Protein AF-A0A9Y1FPL8-F1 (afdb_monomer)

Secondary structure (DSSP, 8-state):
--PPPPEEEEEEE--S-BS---TT--BGGGGSSHHHHHHHHHHTGGG-EEHHHHB-SHHHHHHHHHHHHHTTTSEEEEEEEETTTEEEETT-EE---B--STT--HHHHHHHHHHTTHHHHHHHHTTS-EEEEEEE--HHHHHHT--GGGGGGGEEEEEEES--SS--TTEEEE-GGGTTTS---STTSSS---SHHHHHHHHHHHHHHH--TT--HHHHHHHHHHHHHHHHHHHHHHHHHHHHHHHHHHHHHHHT-SS---SSSHHHHHHHHHHHHHHHS-HHHHHHHHHHHHHHHHHTTT-SS--TTTHHHHHHHHHHHHHHHHHHHHHHHHHHHHHHHHHHHHHHHHHHHHHHHHHHHHHHHHHHHHHHHHHHHHHHHHHHHHHHHHHT--

Sequence (394 aa):
MRFLKPSILVINSCGKKKSIHHEEQPTCKDLETKDQRERVKEKFSSLLTEAGELYTGGQAVAIKKAVNVLSSKAEVDYYIISAGFGLVSENELLPPYECSFSGLSKKAIKERAEKLAIPESIRHLSKKTYDLVYLSLGKDYLVSLGNLKDIANLGQEIVFFGKVKDLPSNFHSFSTYDFVGKKTTKPIFKEPIGATVLAKGTIFLNFAIEYVPGLSFKEWWEEKLGLVEKYLTTEKEENITKRKKSTIRKLAIDINYNRQTDYLLDNTITSIISDFVKSNFTADELKALSEAINNLTSMNIKQAEKIETYRSKFSSKLTIYEKIIDKYNQLFGIIKTKIDSKICEQKELLISNEFANQIRVKQEKMKITKNKLNETKFVIIKKIVQLSRKNRKL

Solvent-accessible surface area (backbone atoms only — not comparable to full-atom values): 21835 Å² total; per-residue (Å²): 131,84,78,78,62,54,35,34,37,38,39,36,54,65,52,91,43,49,73,61,82,58,94,86,42,45,38,51,81,56,28,62,46,71,69,40,44,50,54,47,41,60,77,32,55,94,53,51,34,32,45,58,66,30,31,61,29,65,29,47,49,27,39,49,53,16,49,64,53,29,52,84,65,28,46,68,50,52,33,33,44,32,66,51,73,13,69,38,46,34,77,41,72,37,44,47,64,56,47,68,54,79,92,54,51,74,66,55,35,37,56,51,20,58,66,40,40,26,39,59,54,55,55,61,55,38,82,46,67,22,56,34,28,42,39,52,36,54,72,63,56,50,49,28,51,56,59,72,74,77,52,54,66,31,20,65,30,33,40,36,55,60,88,79,80,93,65,65,89,43,56,46,71,40,64,57,67,82,55,37,90,54,93,65,85,54,89,87,47,93,50,75,68,37,56,63,73,27,23,57,14,26,51,49,25,40,48,30,74,70,61,53,90,90,66,52,68,66,60,56,48,53,53,51,49,54,53,50,52,56,48,54,52,51,51,48,53,51,48,52,50,51,46,51,53,50,50,52,48,47,50,54,52,58,71,60,70,72,78,93,80,88,91,84,54,71,69,64,50,50,49,52,52,54,52,49,50,64,74,74,44,53,74,66,56,51,49,53,52,53,52,52,52,52,49,60,65,60,55,78,77,78,72,89,85,65,68,76,82,43,56,77,69,37,58,73,49,46,59,52,49,50,53,50,50,51,52,46,52,53,49,49,52,52,51,50,53,54,49,54,52,52,51,50,53,50,49,55,51,49,52,51,51,51,51,52,48,53,52,51,54,52,52,51,53,51,51,53,53,51,50,54,52,50,53,51,50,49,53,51,52,54,49,52,53,53,52,54,56,53,63,73,77,106

Structure (mmCIF, N/CA/C/O backbone):
data_AF-A0A9Y1FPL8-F1
#
_entry.id   AF-A0A9Y1FPL8-F1
#
loop_
_atom_site.group_PDB
_atom_site.id
_atom_site.type_symbol
_atom_site.label_atom_id
_atom_site.label_alt_id
_atom_site.label_comp_id
_atom_site.label_asym_id
_atom_site.label_entity_id
_atom_site.label_seq_id
_atom_site.pdbx_PDB_ins_code
_atom_site.Cartn_x
_atom_site.Cartn_y
_atom_site.Cartn_z
_atom_site.occupancy
_atom_site.B_iso_or_equiv
_atom_site.auth_seq_id
_atom_site.auth_comp_id
_atom_site.auth_asym_id
_atom_site.auth_atom_id
_atom_site.pdbx_PDB_model_num
ATOM 1 N N . MET A 1 1 ? -10.140 -31.355 -13.348 1.00 42.41 1 MET A N 1
ATOM 2 C CA . MET A 1 1 ? -9.762 -30.609 -12.127 1.00 42.41 1 MET A CA 1
ATOM 3 C C . MET A 1 1 ? -9.980 -29.129 -12.389 1.00 42.41 1 MET A C 1
ATOM 5 O O . MET A 1 1 ? -9.392 -28.617 -13.332 1.00 42.41 1 MET A O 1
ATOM 9 N N . ARG A 1 2 ? -10.853 -28.450 -11.634 1.00 46.44 2 ARG A N 1
ATOM 10 C CA . ARG A 1 2 ? -10.853 -26.979 -11.622 1.00 46.44 2 ARG A CA 1
ATOM 11 C C . ARG A 1 2 ? -9.592 -26.569 -10.866 1.00 46.44 2 ARG A C 1
ATOM 13 O O . ARG A 1 2 ? -9.471 -26.924 -9.699 1.00 46.44 2 ARG A O 1
ATOM 20 N N . PHE A 1 3 ? -8.648 -25.912 -11.532 1.00 61.31 3 PHE A N 1
ATOM 21 C CA . PHE A 1 3 ? -7.548 -25.260 -10.828 1.00 61.31 3 PHE A CA 1
ATOM 22 C C . PHE A 1 3 ? -8.173 -24.240 -9.873 1.00 61.31 3 PHE A C 1
ATOM 24 O O . PHE A 1 3 ? -8.944 -23.385 -10.317 1.00 61.31 3 PHE A O 1
ATOM 31 N N . LEU A 1 4 ? -7.927 -24.390 -8.570 1.00 80.12 4 LEU A N 1
ATOM 32 C CA . LEU A 1 4 ? -8.317 -23.376 -7.595 1.00 80.12 4 LEU A CA 1
ATOM 33 C C . LEU A 1 4 ? -7.628 -22.071 -7.997 1.00 80.12 4 LEU A C 1
ATOM 35 O O . LEU A 1 4 ? -6.443 -22.071 -8.340 1.00 80.12 4 LEU A O 1
ATOM 39 N N . LYS A 1 5 ? -8.391 -20.977 -8.032 1.00 87.75 5 LYS A N 1
ATOM 40 C CA . LYS A 1 5 ? -7.816 -19.664 -8.313 1.00 87.75 5 LYS A CA 1
ATOM 41 C C . LYS A 1 5 ? -6.887 -19.286 -7.152 1.00 87.75 5 LYS A C 1
ATOM 43 O O . LYS A 1 5 ? -7.285 -19.485 -6.006 1.00 87.75 5 LYS A O 1
ATOM 48 N N . PRO A 1 6 ? -5.697 -18.726 -7.426 1.00 93.88 6 PRO A N 1
ATOM 49 C CA . PRO A 1 6 ? -4.843 -18.176 -6.381 1.00 93.88 6 PRO A CA 1
ATOM 50 C C . PRO A 1 6 ? -5.588 -17.119 -5.567 1.00 93.88 6 PRO A C 1
ATOM 52 O O . PRO A 1 6 ? -6.373 -16.347 -6.121 1.00 93.88 6 PRO A O 1
ATOM 55 N N . SER A 1 7 ? -5.326 -17.080 -4.269 1.00 96.00 7 SER A N 1
ATOM 56 C CA . SER A 1 7 ? -5.918 -16.156 -3.310 1.00 96.00 7 SER A CA 1
ATOM 57 C C . SER A 1 7 ? -4.920 -15.065 -2.924 1.00 96.00 7 SER A C 1
ATOM 59 O O . SER A 1 7 ? -3.806 -15.334 -2.473 1.00 96.00 7 SER A O 1
ATOM 61 N N . ILE A 1 8 ? -5.315 -13.807 -3.101 1.00 97.69 8 ILE A N 1
ATOM 62 C CA . ILE A 1 8 ? -4.463 -12.638 -2.886 1.00 97.69 8 ILE A CA 1
ATOM 63 C C . ILE A 1 8 ? -5.146 -11.697 -1.898 1.00 97.69 8 ILE A C 1
ATOM 65 O O . ILE A 1 8 ? -6.259 -11.243 -2.139 1.00 97.69 8 ILE A O 1
ATOM 69 N N . LEU A 1 9 ? -4.460 -11.354 -0.813 1.00 98.19 9 LEU A N 1
ATOM 70 C CA . LEU A 1 9 ? -4.882 -10.319 0.123 1.00 98.19 9 LEU A CA 1
ATOM 71 C C . LEU A 1 9 ? -4.105 -9.036 -0.148 1.00 98.19 9 LEU A C 1
ATOM 73 O O . LEU A 1 9 ? -2.877 -9.020 -0.108 1.00 98.19 9 LEU A O 1
ATOM 77 N N . VAL A 1 10 ? -4.810 -7.932 -0.351 1.00 98.38 10 VAL A N 1
ATOM 78 C CA . VAL A 1 10 ? -4.206 -6.608 -0.499 1.00 98.38 10 VAL A CA 1
ATOM 79 C C . VAL A 1 10 ? -4.638 -5.742 0.670 1.00 98.38 10 VAL A C 1
ATOM 81 O O . VAL A 1 10 ? -5.827 -5.518 0.871 1.00 98.38 10 VAL A O 1
ATOM 84 N N . ILE A 1 11 ? -3.671 -5.219 1.426 1.00 98.25 11 ILE A N 1
ATOM 85 C CA . ILE A 1 11 ? -3.936 -4.273 2.513 1.00 98.25 11 ILE A CA 1
ATOM 86 C C . ILE A 1 11 ? -3.286 -2.935 2.174 1.00 98.25 11 ILE A C 1
ATOM 88 O O . ILE A 1 11 ? -2.061 -2.802 2.116 1.00 98.25 11 ILE A O 1
ATOM 92 N N . ASN A 1 12 ? -4.120 -1.925 1.960 1.00 97.81 12 ASN A N 1
ATOM 93 C CA . ASN A 1 12 ? -3.705 -0.563 1.648 1.00 97.81 12 ASN A CA 1
ATOM 94 C C . ASN A 1 12 ? -3.892 0.366 2.858 1.00 97.81 12 ASN A C 1
ATOM 96 O O . ASN A 1 12 ? -4.626 0.062 3.793 1.00 97.81 12 ASN A O 1
ATOM 100 N N . SER A 1 13 ? -3.224 1.515 2.865 1.00 96.69 13 SER A N 1
ATOM 101 C CA . SER A 1 13 ? -3.440 2.563 3.871 1.00 96.69 13 SER A CA 1
ATOM 102 C C . SER A 1 13 ? -4.441 3.598 3.367 1.00 96.69 13 SER A C 1
ATOM 104 O O . SER A 1 13 ? -4.380 3.973 2.193 1.00 96.69 13 SER A O 1
ATOM 106 N N . CYS A 1 14 ? -5.285 4.137 4.250 1.00 94.31 14 CYS A N 1
ATOM 107 C CA . CYS A 1 14 ? -6.152 5.257 3.894 1.00 94.31 14 CYS A CA 1
ATOM 108 C C . CYS A 1 14 ? -5.344 6.484 3.434 1.00 94.31 14 CYS A C 1
ATOM 110 O O . CYS A 1 14 ? -4.237 6.751 3.913 1.00 94.31 14 CYS A O 1
ATOM 112 N N . GLY A 1 15 ? -5.903 7.231 2.481 1.00 90.81 15 GLY A N 1
ATOM 113 C CA . GLY A 1 15 ? -5.279 8.415 1.892 1.00 90.81 15 GLY A CA 1
ATOM 114 C C . GLY A 1 15 ? -5.904 9.725 2.371 1.00 90.81 15 GLY A C 1
ATOM 115 O O . GLY A 1 15 ? -7.076 9.775 2.737 1.00 90.81 15 GLY A O 1
ATOM 116 N N . LYS A 1 16 ? -5.126 10.815 2.306 1.00 91.75 16 LYS A N 1
ATOM 117 C CA . LYS A 1 16 ? -5.635 12.174 2.556 1.00 91.75 16 LYS A CA 1
ATOM 118 C C . LYS A 1 16 ? -6.675 12.594 1.510 1.00 91.75 16 LYS A C 1
ATOM 120 O O . LYS A 1 16 ? -7.711 13.141 1.859 1.00 91.75 16 LYS A O 1
ATOM 125 N N . LYS A 1 17 ? -6.394 12.329 0.227 1.00 94.19 17 LYS A N 1
ATOM 126 C CA . LYS A 1 17 ? -7.307 12.646 -0.880 1.00 94.19 17 LYS A CA 1
ATOM 127 C C . LYS A 1 17 ? -8.486 11.676 -0.880 1.00 94.19 17 LYS A C 1
ATOM 129 O O . LYS A 1 17 ? -8.260 10.464 -0.944 1.00 94.19 17 LYS A O 1
ATOM 134 N N . LYS A 1 18 ? -9.698 12.227 -0.827 1.00 96.06 18 LYS A N 1
ATOM 135 C CA . LYS A 1 18 ? -10.959 11.488 -0.870 1.00 96.06 18 LYS A CA 1
ATOM 136 C C . LYS A 1 18 ? -11.856 12.023 -1.988 1.00 96.06 18 LYS A C 1
ATOM 138 O O . LYS A 1 18 ? -11.680 13.169 -2.395 1.00 96.06 18 LYS A O 1
ATOM 143 N N . SER A 1 19 ? -12.741 11.188 -2.525 1.00 96.38 19 SER A N 1
ATOM 144 C CA . SER A 1 19 ? -13.689 11.548 -3.596 1.00 96.38 19 SER A CA 1
ATOM 145 C C . SER A 1 19 ? -14.812 12.463 -3.108 1.00 96.38 19 SER A C 1
ATOM 147 O O . SER A 1 19 ? -15.303 13.292 -3.869 1.00 96.38 19 SER A O 1
ATOM 149 N N . ILE A 1 20 ? -15.158 12.357 -1.828 1.00 95.38 20 ILE A N 1
ATOM 150 C CA . ILE A 1 20 ? -16.158 13.175 -1.148 1.00 95.38 20 ILE A CA 1
ATOM 151 C C . ILE A 1 20 ? -15.512 14.024 -0.048 1.00 95.38 20 ILE A C 1
ATOM 153 O O . ILE A 1 20 ? -14.526 13.622 0.576 1.00 95.38 20 ILE A O 1
ATOM 157 N N . HIS A 1 21 ? -16.076 15.206 0.190 1.00 93.62 21 HIS A N 1
ATOM 158 C CA . HIS A 1 21 ? -15.642 16.137 1.228 1.00 93.62 21 HIS A CA 1
ATOM 159 C C . HIS A 1 21 ? -16.856 16.837 1.838 1.00 93.62 21 HIS A C 1
ATOM 161 O O . HIS A 1 21 ? -17.829 17.111 1.138 1.00 93.62 21 HIS A O 1
ATOM 167 N N . HIS A 1 22 ? -16.777 17.160 3.126 1.00 95.81 22 HIS A N 1
ATOM 168 C CA . HIS A 1 22 ? -17.777 17.961 3.824 1.00 95.81 22 HIS A CA 1
ATOM 169 C C . HIS A 1 22 ? -17.084 18.903 4.816 1.00 95.81 22 HIS A C 1
ATOM 171 O O . HIS A 1 22 ? -16.071 18.532 5.408 1.00 95.81 22 HIS A O 1
ATOM 177 N N . GLU A 1 23 ? -17.609 20.115 5.006 1.00 94.31 23 GLU A N 1
ATOM 178 C CA . GLU A 1 23 ? -17.003 21.118 5.899 1.00 94.31 23 GLU A CA 1
ATOM 179 C C . GLU A 1 23 ? -16.973 20.641 7.358 1.00 94.31 23 GLU A C 1
ATOM 181 O O . GLU A 1 23 ? -15.950 20.737 8.027 1.00 94.31 23 GLU A O 1
ATOM 186 N N . GLU A 1 24 ? -18.063 20.025 7.817 1.00 95.25 24 GLU A N 1
ATOM 187 C CA . GLU A 1 24 ? -18.172 19.428 9.157 1.00 95.25 24 GLU A CA 1
ATOM 188 C C . GLU A 1 24 ? -17.676 17.975 9.248 1.00 95.25 24 GLU A C 1
ATOM 190 O O . GLU A 1 24 ? -18.146 17.214 10.098 1.00 95.25 24 GLU A O 1
ATOM 195 N N . GLN A 1 25 ? -16.808 17.527 8.338 1.00 95.88 25 GLN A N 1
ATOM 196 C CA . GLN A 1 25 ? -16.376 16.131 8.369 1.00 95.88 25 GLN A CA 1
ATOM 197 C C . GLN A 1 25 ? -15.671 15.793 9.704 1.00 95.88 25 GLN A C 1
ATOM 199 O O . GLN A 1 25 ? -14.854 16.576 10.197 1.00 95.88 25 GLN A O 1
ATOM 204 N N . PRO A 1 26 ? -15.957 14.621 10.288 1.00 97.31 26 PRO A N 1
ATOM 205 C CA . PRO A 1 26 ? -15.401 14.168 11.559 1.00 97.31 26 PRO A CA 1
ATOM 206 C C . PRO A 1 26 ? -13.875 14.070 11.520 1.00 97.31 26 PRO A C 1
ATOM 208 O O . PRO A 1 26 ? -13.264 13.676 10.521 1.00 97.31 26 PRO A O 1
ATOM 211 N N . THR A 1 27 ? -13.261 14.356 12.660 1.00 97.00 27 THR A N 1
ATOM 212 C CA . THR A 1 27 ? -11.826 14.213 12.898 1.00 97.00 27 THR A CA 1
ATOM 213 C C . THR A 1 27 ? -11.514 12.946 13.693 1.00 97.00 27 THR A C 1
ATOM 215 O O . THR A 1 27 ? -12.401 12.205 14.110 1.00 97.00 27 THR A O 1
ATOM 218 N N . CYS A 1 28 ? -10.235 12.688 13.984 1.00 96.19 28 CYS A N 1
ATOM 219 C CA . CYS A 1 28 ? -9.855 11.572 14.856 1.00 96.19 28 CYS A CA 1
ATOM 220 C C . CYS A 1 28 ? -10.535 11.587 16.241 1.00 96.19 28 CYS A C 1
ATOM 222 O O . CYS A 1 28 ? -10.692 10.507 16.818 1.00 96.19 28 CYS A O 1
ATOM 224 N N . LYS A 1 29 ? -10.892 12.773 16.763 1.00 95.94 29 LYS A N 1
ATOM 225 C CA . LYS A 1 29 ? -11.547 12.957 18.073 1.00 95.94 29 LYS A CA 1
ATOM 226 C C . LYS A 1 29 ? -13.019 12.547 18.052 1.00 95.94 29 LYS A C 1
ATOM 228 O O . LYS A 1 29 ? -13.547 12.091 19.057 1.00 95.94 29 LYS A O 1
ATOM 233 N N . ASP A 1 30 ? -13.650 12.658 16.890 1.00 97.19 30 ASP A N 1
ATOM 234 C CA . ASP A 1 30 ? -15.056 12.315 16.680 1.00 97.19 30 ASP A CA 1
ATOM 235 C C . ASP A 1 30 ? -15.245 10.819 16.378 1.00 97.19 30 ASP A C 1
ATOM 237 O O . ASP A 1 30 ? -16.357 10.377 16.123 1.00 97.19 30 ASP A O 1
ATOM 241 N N . LEU A 1 31 ? -14.155 10.036 16.370 1.00 97.31 31 LEU A N 1
ATOM 242 C CA . LEU A 1 31 ? -14.110 8.633 15.939 1.00 97.31 31 LEU A CA 1
ATOM 243 C C . LEU A 1 31 ? -13.383 7.723 16.951 1.00 97.31 31 LEU A C 1
ATOM 245 O O . LEU A 1 31 ? -12.846 6.676 16.575 1.00 97.31 31 LEU A O 1
ATOM 249 N N . GLU A 1 32 ? -13.289 8.120 18.223 1.00 94.62 32 GLU A N 1
ATOM 250 C CA . GLU A 1 32 ? -12.531 7.367 19.233 1.00 94.62 32 GLU A CA 1
ATOM 251 C C . GLU A 1 32 ? -13.201 6.047 19.619 1.00 94.62 32 GLU A C 1
ATOM 253 O O . GLU A 1 32 ? -12.513 5.037 19.792 1.00 94.62 32 GLU A O 1
ATOM 258 N N . THR A 1 33 ? -14.530 6.031 19.717 1.00 95.50 33 THR A N 1
ATOM 259 C CA . THR A 1 33 ? -15.308 4.846 20.104 1.00 95.50 33 THR A CA 1
ATOM 260 C C . THR A 1 33 ? -16.106 4.273 18.937 1.00 95.50 33 THR A C 1
ATOM 262 O O . THR A 1 33 ? -16.333 4.937 17.925 1.00 95.50 33 THR A O 1
ATOM 265 N N . LYS A 1 34 ? -16.545 3.016 19.069 1.00 95.06 34 LYS A N 1
ATOM 266 C CA . LYS A 1 34 ? -17.402 2.369 18.067 1.00 95.06 34 LYS A CA 1
ATOM 267 C C . LYS A 1 34 ? -18.713 3.138 17.877 1.00 95.06 34 LYS A C 1
ATOM 269 O O . LYS A 1 34 ? -19.033 3.496 16.753 1.00 95.06 34 LYS A O 1
ATOM 274 N N . ASP A 1 35 ? -19.390 3.495 18.966 1.00 97.06 35 ASP A N 1
ATOM 275 C CA . ASP A 1 35 ? -20.661 4.233 18.917 1.00 97.06 35 ASP A CA 1
ATOM 276 C C . ASP A 1 35 ? -20.525 5.613 18.266 1.00 97.06 35 ASP A C 1
ATOM 278 O O . ASP A 1 35 ? -21.440 6.092 17.604 1.00 97.06 35 ASP A O 1
ATOM 282 N N . GLN A 1 36 ? -19.385 6.285 18.454 1.00 97.62 36 GLN A N 1
ATOM 283 C CA . GLN A 1 36 ? -19.099 7.536 17.753 1.00 97.62 36 GLN A CA 1
ATOM 284 C C . GLN A 1 36 ? -18.992 7.323 16.238 1.00 97.62 36 GLN A C 1
ATOM 286 O O . GLN A 1 36 ? -19.588 8.080 15.477 1.00 97.62 36 GLN A O 1
ATOM 291 N N . ARG A 1 37 ? -18.296 6.267 15.796 1.00 97.50 37 ARG A N 1
ATOM 292 C CA . ARG A 1 37 ? -18.178 5.927 14.370 1.00 97.50 37 ARG A CA 1
ATOM 293 C C . ARG A 1 37 ? -19.531 5.602 13.737 1.00 97.50 37 ARG A C 1
ATOM 295 O O . ARG A 1 37 ? -19.783 6.063 12.628 1.00 97.50 37 ARG A O 1
ATOM 302 N N . GLU A 1 38 ? -20.396 4.873 14.439 1.00 97.06 38 GLU A N 1
ATOM 303 C CA . GLU A 1 38 ? -21.749 4.569 13.949 1.00 97.06 38 GLU A CA 1
ATOM 304 C C . GLU A 1 38 ? -22.624 5.828 13.874 1.00 97.06 38 GLU A C 1
ATOM 306 O O . GLU A 1 38 ? -23.195 6.110 12.824 1.00 97.06 38 GLU A O 1
ATOM 311 N N . ARG A 1 39 ? -22.625 6.679 14.911 1.00 98.00 39 ARG A N 1
ATOM 312 C CA . ARG A 1 39 ? -23.342 7.971 14.876 1.00 98.00 39 ARG A CA 1
ATOM 313 C C . ARG A 1 39 ? -22.884 8.878 13.737 1.00 98.00 39 ARG A C 1
ATOM 315 O O . ARG A 1 39 ? -23.683 9.591 13.136 1.00 98.00 39 ARG A O 1
ATOM 322 N N . VAL A 1 40 ? -21.590 8.867 13.431 1.00 97.94 40 VAL A N 1
ATOM 323 C CA . VAL A 1 40 ? -21.049 9.592 12.281 1.00 97.94 40 VAL A CA 1
ATOM 324 C C . VAL A 1 40 ? -21.555 8.985 10.967 1.00 97.94 40 VAL A C 1
ATOM 326 O O . VAL A 1 40 ? -21.972 9.739 10.090 1.00 97.94 40 VAL A O 1
ATOM 329 N N . LYS A 1 41 ? -21.550 7.653 10.813 1.00 97.69 41 LYS A N 1
ATOM 330 C CA . LYS A 1 41 ? -22.111 6.983 9.623 1.00 97.69 41 LYS A CA 1
ATOM 331 C C . LYS A 1 41 ? -23.585 7.353 9.417 1.00 97.69 41 LYS A C 1
ATOM 333 O O . LYS A 1 41 ? -23.976 7.646 8.293 1.00 97.69 41 LYS A O 1
ATOM 338 N N . GLU A 1 42 ? -24.370 7.422 10.490 1.00 97.62 42 GLU A N 1
ATOM 339 C CA . GLU A 1 42 ? -25.774 7.855 10.453 1.00 97.62 42 GLU A CA 1
ATOM 340 C C . GLU A 1 42 ? -25.918 9.330 10.044 1.00 97.62 42 GLU A C 1
ATOM 342 O O . GLU A 1 42 ? -26.663 9.639 9.107 1.00 97.62 42 GLU A O 1
ATOM 347 N N . LYS A 1 43 ? -25.164 10.238 10.690 1.00 97.75 43 LYS A N 1
ATOM 348 C CA . LYS A 1 43 ? -25.180 11.686 10.391 1.00 97.75 43 LYS A CA 1
ATOM 349 C C . LYS A 1 43 ? -24.865 11.969 8.920 1.00 97.75 43 LYS A C 1
ATOM 351 O O . LYS A 1 43 ? -25.464 12.859 8.326 1.00 97.75 43 LYS A O 1
ATOM 356 N N . PHE A 1 44 ? -23.931 11.220 8.339 1.00 97.56 44 PHE A N 1
ATOM 357 C CA . PHE A 1 44 ? -23.466 11.389 6.962 1.00 97.56 44 PHE A CA 1
ATOM 358 C C . PHE A 1 44 ? -24.000 10.307 6.013 1.00 97.56 44 PHE A C 1
ATOM 360 O O . PHE A 1 44 ? -23.369 10.016 5.000 1.00 97.56 44 PHE A O 1
ATOM 367 N N . SER A 1 45 ? -25.160 9.718 6.317 1.00 96.94 45 SER A N 1
ATOM 368 C CA . SER A 1 45 ? -25.747 8.603 5.555 1.00 96.94 45 SER A CA 1
ATOM 369 C C . SER A 1 45 ? -25.934 8.893 4.058 1.00 96.94 45 SER A C 1
ATOM 371 O O . SER A 1 45 ? -25.722 8.008 3.232 1.00 96.94 45 SER A O 1
ATOM 373 N N . SER A 1 46 ? -26.252 10.138 3.686 1.00 97.06 46 SER A N 1
ATOM 374 C CA . SER A 1 46 ? -26.378 10.579 2.285 1.00 97.06 46 SER A CA 1
ATOM 375 C C . SER A 1 46 ? -25.043 10.765 1.555 1.00 97.06 46 SER A C 1
ATOM 377 O O . SER A 1 46 ? -25.026 10.928 0.337 1.00 97.06 46 SER A O 1
ATOM 379 N N . LEU A 1 47 ? -23.929 10.752 2.289 1.00 97.25 47 LEU A N 1
ATOM 380 C CA . LEU A 1 47 ? -22.566 10.938 1.792 1.00 97.25 47 LEU A CA 1
ATOM 381 C C . LEU A 1 47 ? -21.704 9.694 2.031 1.00 97.25 47 LEU A C 1
ATOM 383 O O . LEU A 1 47 ? -20.483 9.791 2.091 1.00 97.25 47 LEU A O 1
ATOM 387 N N . LEU A 1 48 ? -22.311 8.523 2.207 1.00 97.81 48 LEU A N 1
ATOM 388 C CA . LEU A 1 48 ? -21.555 7.284 2.319 1.00 97.81 48 LEU A CA 1
ATOM 389 C C . LEU A 1 48 ? -20.970 6.883 0.962 1.00 97.81 48 LEU A C 1
ATOM 391 O O . LEU A 1 48 ? -21.610 6.999 -0.080 1.00 97.81 48 LEU A O 1
ATOM 395 N N . THR A 1 49 ? -19.731 6.404 0.968 1.00 98.00 49 THR A N 1
ATOM 396 C CA . THR A 1 49 ? -19.037 5.891 -0.217 1.00 98.00 49 THR A CA 1
ATOM 397 C C . THR A 1 49 ? -18.260 4.641 0.159 1.00 98.00 49 THR A C 1
ATOM 399 O O . THR A 1 49 ? -17.699 4.560 1.252 1.00 98.00 49 THR A O 1
ATOM 402 N N . GLU A 1 50 ? -18.221 3.660 -0.737 1.00 98.31 50 GLU A N 1
ATOM 403 C CA . GLU A 1 50 ? -17.405 2.456 -0.573 1.00 98.31 50 GLU A CA 1
ATOM 404 C C . GLU A 1 50 ? -15.937 2.827 -0.334 1.00 98.31 50 GLU A C 1
ATOM 406 O O . GLU A 1 50 ? -15.373 3.673 -1.033 1.00 98.31 50 GLU A O 1
ATOM 411 N N . ALA A 1 51 ? -15.286 2.200 0.645 1.00 97.94 51 ALA A N 1
ATOM 412 C CA . ALA A 1 51 ? -13.908 2.515 1.009 1.00 97.94 51 ALA A CA 1
ATOM 413 C C . ALA A 1 51 ? -12.935 2.405 -0.183 1.00 97.94 51 ALA A C 1
ATOM 415 O O . ALA A 1 51 ? -11.992 3.194 -0.285 1.00 97.94 51 ALA A O 1
ATOM 416 N N . GLY A 1 52 ? -13.175 1.464 -1.102 1.00 96.50 52 GLY A N 1
ATOM 417 C CA . GLY A 1 52 ? -12.401 1.279 -2.330 1.00 96.50 52 GLY A CA 1
ATOM 418 C C . GLY A 1 52 ? -12.460 2.472 -3.290 1.00 96.50 52 GLY A C 1
ATOM 419 O O . GLY A 1 52 ? -11.459 2.756 -3.948 1.00 96.50 52 GLY A O 1
ATOM 420 N N . GLU A 1 53 ? -13.582 3.196 -3.309 1.00 97.31 53 GLU A N 1
ATOM 421 C CA . GLU A 1 53 ? -13.832 4.374 -4.156 1.00 97.31 53 GLU A CA 1
ATOM 422 C C . GLU A 1 53 ? -13.630 5.699 -3.401 1.00 97.31 53 GLU A C 1
ATOM 424 O O . GLU A 1 53 ? -13.461 6.768 -3.997 1.00 97.31 53 GLU A O 1
ATOM 429 N N . LEU A 1 54 ? -13.611 5.646 -2.066 1.00 97.75 54 LEU A N 1
ATOM 430 C CA . LEU A 1 54 ? -13.423 6.816 -1.222 1.00 97.75 54 LEU A CA 1
ATOM 431 C C . LEU A 1 54 ? -12.031 7.423 -1.409 1.00 97.75 54 LEU A C 1
ATOM 433 O O . LEU A 1 54 ? -11.910 8.640 -1.504 1.00 97.75 54 LEU A O 1
ATOM 437 N N . TYR A 1 55 ? -10.965 6.618 -1.443 1.00 96.19 55 TYR A N 1
ATOM 438 C CA . TYR A 1 55 ? -9.590 7.132 -1.457 1.00 96.19 55 TYR A CA 1
ATOM 439 C C . TYR A 1 55 ? -9.044 7.320 -2.875 1.00 96.19 55 TYR A C 1
ATOM 441 O O . TYR A 1 55 ? -8.749 6.366 -3.587 1.00 96.19 55 TYR A O 1
ATOM 449 N N . THR A 1 56 ? -8.765 8.569 -3.242 1.00 96.06 56 THR A N 1
ATOM 450 C CA . THR A 1 56 ? -8.370 8.963 -4.610 1.00 96.06 56 THR A CA 1
ATOM 451 C C . THR A 1 56 ? -6.890 9.340 -4.734 1.00 96.06 56 THR A C 1
ATOM 453 O O . THR A 1 56 ? -6.435 9.903 -5.732 1.00 96.06 56 THR A O 1
ATOM 456 N N . GLY A 1 57 ? -6.089 9.049 -3.705 1.00 94.25 57 GLY A N 1
ATOM 457 C CA . GLY A 1 57 ? -4.636 9.209 -3.760 1.00 94.25 57 GLY A CA 1
ATOM 458 C C . GLY A 1 57 ? -4.000 8.271 -4.790 1.00 94.25 57 GLY A C 1
ATOM 459 O O . GLY A 1 57 ? -4.480 7.163 -5.000 1.00 94.25 57 GLY A O 1
ATOM 460 N N . GLY A 1 58 ? -2.877 8.673 -5.395 1.00 92.56 58 GLY A N 1
ATOM 461 C CA . GLY A 1 58 ? -2.262 7.903 -6.483 1.00 92.56 58 GLY A CA 1
ATOM 462 C C . GLY A 1 58 ? -1.971 6.433 -6.138 1.00 92.56 58 GLY A C 1
ATOM 463 O O . GLY A 1 58 ? -2.202 5.562 -6.969 1.00 92.56 58 GLY A O 1
ATOM 464 N N . GLN A 1 59 ? -1.522 6.143 -4.908 1.00 94.19 59 GLN A N 1
ATOM 465 C CA . GLN A 1 59 ? -1.337 4.761 -4.445 1.00 94.19 59 GLN A CA 1
ATOM 466 C C . GLN A 1 59 ? -2.662 3.984 -4.454 1.00 94.19 59 GLN A C 1
ATOM 468 O O . GLN A 1 59 ? -2.702 2.884 -4.986 1.00 94.19 59 GLN A O 1
ATOM 473 N N . ALA A 1 60 ? -3.740 4.562 -3.911 1.00 95.88 60 ALA A N 1
ATOM 474 C CA . ALA A 1 60 ? -5.054 3.923 -3.855 1.00 95.88 60 ALA A CA 1
ATOM 475 C C . ALA A 1 60 ? -5.626 3.670 -5.257 1.00 95.88 60 ALA A C 1
ATOM 477 O O . ALA A 1 60 ? -6.056 2.558 -5.540 1.00 95.88 60 ALA A O 1
ATOM 478 N N . VAL A 1 61 ? -5.511 4.647 -6.163 1.00 96.12 61 VAL A N 1
ATOM 479 C CA . VAL A 1 61 ? -5.918 4.494 -7.569 1.00 96.12 61 VAL A CA 1
ATOM 480 C C . VAL A 1 61 ? -5.151 3.358 -8.251 1.00 96.12 61 VAL A C 1
ATOM 482 O O . VAL A 1 61 ? -5.747 2.537 -8.943 1.00 96.12 61 VAL A O 1
ATOM 485 N N . ALA A 1 62 ? -3.831 3.281 -8.059 1.00 96.44 62 ALA A N 1
ATOM 486 C CA . ALA A 1 62 ? -3.022 2.218 -8.652 1.00 96.44 62 ALA A CA 1
ATOM 487 C C . ALA A 1 62 ? -3.351 0.834 -8.062 1.00 96.44 62 ALA A C 1
ATOM 489 O O . ALA A 1 62 ? -3.449 -0.132 -8.816 1.00 96.44 62 ALA A O 1
ATOM 490 N N . ILE A 1 63 ? -3.590 0.744 -6.748 1.00 97.75 63 ILE A N 1
ATOM 491 C CA . ILE A 1 63 ? -4.032 -0.496 -6.094 1.00 97.75 63 ILE A CA 1
ATOM 492 C C . ILE A 1 63 ? -5.406 -0.932 -6.611 1.00 97.75 63 ILE A C 1
ATOM 494 O O . ILE A 1 63 ? -5.544 -2.086 -6.999 1.00 97.75 63 ILE A O 1
ATOM 498 N N . LYS A 1 64 ? -6.399 -0.037 -6.699 1.00 97.31 64 LYS A N 1
ATOM 499 C CA . LYS A 1 64 ? -7.730 -0.392 -7.220 1.00 97.31 64 LYS A CA 1
ATOM 500 C C . LYS A 1 64 ? -7.650 -0.896 -8.662 1.00 97.31 64 LYS A C 1
ATOM 502 O O . LYS A 1 64 ? -8.238 -1.922 -8.987 1.00 97.31 64 LYS A O 1
ATOM 507 N N . LYS A 1 65 ? -6.847 -0.245 -9.515 1.00 97.56 65 LYS A N 1
ATOM 508 C CA . LYS A 1 65 ? -6.563 -0.751 -10.869 1.00 97.56 65 LYS A CA 1
ATOM 509 C C . LYS A 1 65 ? -5.955 -2.156 -10.838 1.00 97.56 65 LYS A C 1
ATOM 511 O O . LYS A 1 65 ? -6.374 -3.005 -11.616 1.00 97.56 65 LYS A O 1
ATOM 516 N N . ALA A 1 66 ? -5.000 -2.411 -9.944 1.00 98.12 66 ALA A N 1
ATOM 517 C CA . ALA A 1 66 ? -4.356 -3.716 -9.815 1.00 98.12 66 ALA A CA 1
ATOM 518 C C . ALA A 1 66 ? -5.350 -4.804 -9.376 1.00 98.12 66 ALA A C 1
ATOM 520 O O . ALA A 1 66 ? -5.387 -5.873 -9.980 1.00 98.12 66 ALA A O 1
ATOM 521 N N . VAL A 1 67 ? -6.195 -4.506 -8.384 1.00 97.88 67 VAL A N 1
ATOM 522 C CA . VAL A 1 67 ? -7.275 -5.387 -7.910 1.00 97.88 67 VAL A CA 1
ATOM 523 C C . VAL A 1 67 ? -8.242 -5.710 -9.052 1.00 97.88 67 VAL A C 1
ATOM 525 O O . VAL A 1 67 ? -8.516 -6.881 -9.299 1.00 97.88 67 VAL A O 1
ATOM 528 N N . ASN A 1 68 ? -8.675 -4.705 -9.821 1.00 97.25 68 ASN A N 1
ATOM 529 C CA . ASN A 1 68 ? -9.566 -4.900 -10.971 1.00 97.25 68 ASN A CA 1
ATOM 530 C C . ASN A 1 68 ? -8.937 -5.773 -12.070 1.00 97.25 68 ASN A C 1
ATOM 532 O O . ASN A 1 68 ? -9.630 -6.555 -12.713 1.00 97.25 68 ASN A O 1
ATOM 536 N N . VAL A 1 69 ? -7.627 -5.652 -12.304 1.00 97.38 69 VAL A N 1
ATOM 537 C CA . VAL A 1 69 ? -6.912 -6.512 -13.260 1.00 97.38 69 VAL A CA 1
ATOM 538 C C . VAL A 1 69 ? -6.824 -7.952 -12.737 1.00 97.38 69 VAL A C 1
ATOM 540 O O . VAL A 1 69 ? -7.038 -8.902 -13.496 1.00 97.38 69 VAL A O 1
ATOM 543 N N . LEU A 1 70 ? -6.527 -8.124 -11.446 1.00 96.81 70 LEU A N 1
ATOM 544 C CA . LEU A 1 70 ? -6.343 -9.432 -10.817 1.00 96.81 70 LEU A CA 1
ATOM 545 C C . LEU A 1 70 ? -7.647 -10.198 -10.592 1.00 96.81 70 LEU A C 1
ATOM 547 O O . LEU A 1 70 ? -7.608 -11.420 -10.663 1.00 96.81 70 LEU A O 1
ATOM 551 N N . SER A 1 71 ? -8.788 -9.537 -10.383 1.00 95.06 71 SER A N 1
ATOM 552 C CA . SER A 1 71 ? -10.071 -10.200 -10.078 1.00 95.06 71 SER A CA 1
ATOM 553 C C . SER A 1 71 ? -10.528 -11.196 -11.158 1.00 95.06 71 SER A C 1
ATOM 555 O O . SER A 1 71 ? -11.209 -12.184 -10.879 1.00 95.06 71 SER A O 1
ATOM 557 N N . SER A 1 72 ? -10.095 -10.999 -12.408 1.00 92.50 72 SER A N 1
ATOM 558 C CA . SER A 1 72 ? -10.326 -11.961 -13.494 1.00 92.50 72 SER A CA 1
ATOM 559 C C . SER A 1 72 ? -9.464 -13.234 -13.379 1.00 92.50 72 SER A C 1
ATOM 561 O O . SER A 1 72 ? -9.887 -14.306 -13.820 1.00 92.50 72 SER A O 1
ATOM 563 N N . LYS A 1 73 ? -8.292 -13.145 -12.736 1.00 94.00 73 LYS A N 1
ATOM 564 C CA . LYS A 1 73 ? -7.235 -14.173 -12.687 1.00 94.00 73 LYS A CA 1
ATOM 565 C C . LYS A 1 73 ? -7.077 -14.853 -11.317 1.00 94.00 73 LYS A C 1
ATOM 567 O O . LYS A 1 73 ? -6.581 -15.974 -11.264 1.00 94.00 73 LYS A O 1
ATOM 572 N N . ALA A 1 74 ? -7.489 -14.194 -10.238 1.00 95.56 74 ALA A N 1
ATOM 573 C CA . ALA A 1 74 ? -7.291 -14.593 -8.846 1.00 95.56 74 ALA A CA 1
ATOM 574 C C . ALA A 1 74 ? -8.507 -14.201 -7.987 1.00 95.56 74 ALA A C 1
ATOM 576 O O . ALA A 1 74 ? -9.295 -13.337 -8.374 1.00 95.56 74 ALA A O 1
ATOM 577 N N . GLU A 1 75 ? -8.658 -14.829 -6.824 1.00 95.81 75 GLU A N 1
ATOM 578 C CA . GLU A 1 75 ? -9.548 -14.349 -5.765 1.00 95.81 75 GLU A CA 1
ATOM 579 C C . GLU A 1 75 ? -8.821 -13.258 -4.984 1.00 95.81 75 GLU A C 1
ATOM 581 O O . GLU A 1 75 ? -7.769 -13.518 -4.402 1.00 95.81 75 GLU A O 1
ATOM 586 N N . VAL A 1 76 ? -9.345 -12.032 -4.996 1.00 97.06 76 VAL A N 1
ATOM 587 C CA . VAL A 1 76 ? -8.668 -10.879 -4.397 1.00 97.06 76 VAL A CA 1
ATOM 588 C C . VAL A 1 76 ? -9.512 -10.314 -3.269 1.00 97.06 76 VAL A C 1
ATOM 590 O O . VAL A 1 76 ? -10.603 -9.809 -3.510 1.00 97.06 76 VAL A O 1
ATOM 593 N N . ASP A 1 77 ? -8.969 -10.354 -2.059 1.00 97.69 77 ASP A N 1
ATOM 594 C CA . ASP A 1 77 ? -9.542 -9.709 -0.886 1.00 97.69 77 ASP A CA 1
ATOM 595 C C . ASP A 1 77 ? -8.840 -8.354 -0.694 1.00 97.69 77 ASP A C 1
ATOM 597 O O . ASP A 1 77 ? -7.632 -8.292 -0.446 1.00 97.69 77 ASP A O 1
ATOM 601 N N . TYR A 1 78 ? -9.573 -7.245 -0.856 1.00 98.31 78 TYR A N 1
ATOM 602 C CA . TYR A 1 78 ? -9.026 -5.888 -0.747 1.00 98.31 78 TYR A CA 1
ATOM 603 C C . TYR A 1 78 ? -9.521 -5.180 0.519 1.00 98.31 78 TYR A C 1
ATOM 605 O O . TYR A 1 78 ? -10.704 -4.875 0.673 1.00 98.31 78 TYR A O 1
ATOM 613 N N . TYR A 1 79 ? -8.577 -4.880 1.412 1.00 98.56 79 TYR A N 1
ATOM 614 C CA . TYR A 1 79 ? -8.812 -4.175 2.665 1.00 98.56 79 TYR A CA 1
ATOM 615 C C . TYR A 1 79 ? -7.994 -2.889 2.761 1.00 98.56 79 TYR A C 1
ATOM 617 O O . TYR A 1 79 ? -6.908 -2.742 2.190 1.00 98.56 79 TYR A O 1
ATOM 625 N N . ILE A 1 80 ? -8.504 -1.944 3.545 1.00 98.62 80 ILE A N 1
ATOM 626 C CA . ILE A 1 80 ? -7.862 -0.661 3.800 1.00 98.62 80 ILE A CA 1
ATOM 627 C C . ILE A 1 80 ? -7.762 -0.445 5.310 1.00 98.62 80 ILE A C 1
ATOM 629 O O . ILE A 1 80 ? -8.732 -0.595 6.045 1.00 98.62 80 ILE A O 1
ATOM 633 N N . ILE A 1 81 ? -6.583 -0.053 5.787 1.00 98.56 81 ILE A N 1
ATOM 634 C CA . ILE A 1 81 ? -6.399 0.419 7.158 1.00 98.56 81 ILE A CA 1
ATOM 635 C C . ILE A 1 81 ? -6.752 1.903 7.205 1.00 98.56 81 ILE A C 1
ATOM 637 O O . ILE A 1 81 ? -6.016 2.754 6.699 1.00 98.56 81 ILE A O 1
ATOM 641 N N . SER A 1 82 ? -7.871 2.203 7.852 1.00 98.12 82 SER A N 1
ATOM 642 C CA . SER A 1 82 ? -8.360 3.537 8.157 1.00 98.12 82 SER A CA 1
ATOM 643 C C . SER A 1 82 ? -7.950 3.964 9.564 1.00 98.12 82 SER A C 1
ATOM 645 O O . SER A 1 82 ? -8.315 3.337 10.556 1.00 98.12 82 SER A O 1
ATOM 647 N N . ALA A 1 83 ? -7.271 5.108 9.679 1.00 97.69 83 ALA A N 1
ATOM 648 C CA . ALA A 1 83 ? -7.002 5.719 10.981 1.00 97.69 83 ALA A CA 1
ATOM 649 C C . ALA A 1 83 ? -8.282 6.218 11.686 1.00 97.69 83 ALA A C 1
ATOM 651 O O . ALA A 1 83 ? -8.236 6.548 12.869 1.00 97.69 83 ALA A O 1
ATOM 652 N N . GLY A 1 84 ? -9.416 6.300 10.982 1.00 97.69 84 GLY A N 1
ATOM 653 C CA . GLY A 1 84 ? -10.718 6.660 11.546 1.00 97.69 84 GLY A CA 1
ATOM 654 C C . GLY A 1 84 ? -11.591 5.454 11.889 1.00 97.69 84 GLY A C 1
ATOM 655 O O . GLY A 1 84 ? -12.301 5.505 12.883 1.00 97.69 84 GLY A O 1
ATOM 656 N N . PHE A 1 85 ? -11.519 4.382 11.096 1.00 98.31 85 PHE A N 1
ATOM 657 C CA . PHE A 1 85 ? -12.503 3.290 11.108 1.00 98.31 85 PHE A CA 1
ATOM 658 C C . PHE A 1 85 ? -11.911 1.885 11.294 1.00 98.31 85 PHE A C 1
ATOM 660 O O . PHE A 1 85 ? -12.666 0.929 11.403 1.00 98.31 85 PHE 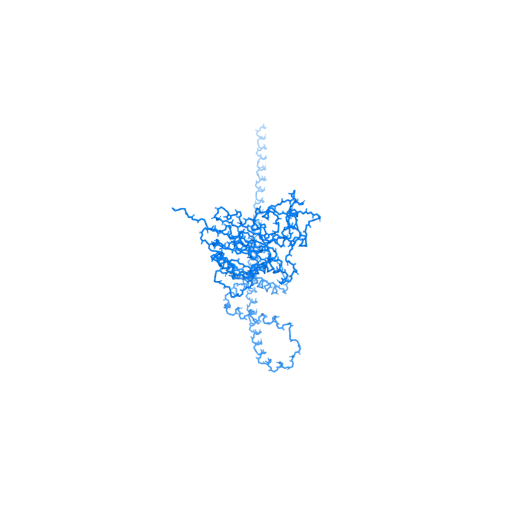A O 1
ATOM 667 N N . GLY A 1 86 ? -10.587 1.744 11.403 1.00 98.25 86 GLY A N 1
ATOM 668 C CA . GLY A 1 86 ? -9.938 0.445 11.590 1.00 98.25 86 GLY A CA 1
ATOM 669 C C . GLY A 1 86 ? -9.675 -0.274 10.272 1.00 98.25 86 GLY A C 1
ATOM 670 O O . GLY A 1 86 ? -9.317 0.368 9.287 1.00 98.25 86 GLY A O 1
ATOM 671 N N . LEU A 1 87 ? -9.782 -1.601 10.257 1.00 98.19 87 LEU A N 1
ATOM 672 C CA . LEU A 1 87 ? -9.636 -2.393 9.036 1.00 98.19 87 LEU A CA 1
ATOM 673 C C . LEU A 1 87 ? -10.990 -2.491 8.328 1.00 98.19 87 LEU A C 1
ATOM 675 O O . LEU A 1 87 ? -11.905 -3.104 8.864 1.00 98.19 87 LEU A O 1
ATOM 679 N N . VAL A 1 88 ? -11.096 -1.913 7.135 1.00 98.31 88 VAL A N 1
ATOM 680 C CA . VAL A 1 88 ? -12.346 -1.858 6.364 1.00 98.31 88 VAL A CA 1
ATOM 681 C C . VAL A 1 88 ? -12.197 -2.619 5.052 1.00 98.31 88 VAL A C 1
ATOM 683 O O . VAL A 1 88 ? -11.122 -2.602 4.444 1.00 98.31 88 VAL A O 1
ATOM 686 N N . SER A 1 89 ? -13.255 -3.302 4.618 1.00 97.94 89 SER A N 1
ATOM 687 C CA . SER A 1 89 ? -13.286 -3.943 3.291 1.00 97.94 89 SER A CA 1
ATOM 688 C C . SER A 1 89 ? -13.509 -2.904 2.191 1.00 97.94 89 SER A C 1
ATOM 690 O O . SER A 1 89 ? -14.015 -1.818 2.470 1.00 97.94 89 SER A O 1
ATOM 692 N N . GLU A 1 90 ? -13.173 -3.222 0.940 1.00 97.56 90 GLU A N 1
ATOM 693 C CA . GLU A 1 90 ? -13.361 -2.279 -0.170 1.00 97.56 90 GLU A CA 1
ATOM 694 C C . GLU A 1 90 ? -14.812 -1.803 -0.349 1.00 97.56 90 GLU A C 1
ATOM 696 O O . GLU A 1 90 ? -15.014 -0.648 -0.708 1.00 97.56 90 GLU A O 1
ATOM 701 N N . ASN A 1 91 ? -15.796 -2.650 -0.034 1.00 97.94 91 ASN A N 1
ATOM 702 C CA . ASN A 1 91 ? -17.223 -2.351 -0.189 1.00 97.94 91 ASN A CA 1
ATOM 703 C C . ASN A 1 91 ? -17.840 -1.750 1.086 1.00 97.94 91 ASN A C 1
ATOM 705 O O . ASN A 1 91 ? -19.035 -1.463 1.125 1.00 97.94 91 ASN A O 1
ATOM 709 N N . GLU A 1 92 ? -17.062 -1.589 2.163 1.00 98.19 92 GLU A N 1
ATOM 710 C CA . GLU A 1 92 ? -17.590 -0.982 3.380 1.00 98.19 92 GLU A CA 1
ATOM 711 C C . GLU A 1 92 ? -17.887 0.500 3.140 1.00 98.19 92 GLU A C 1
ATOM 713 O O . GLU A 1 92 ? -17.026 1.262 2.700 1.00 98.19 92 GLU A O 1
ATOM 718 N N . LEU A 1 93 ? -19.114 0.907 3.458 1.00 98.25 93 LEU A N 1
ATOM 719 C CA . LEU A 1 93 ? -19.570 2.282 3.328 1.00 98.25 93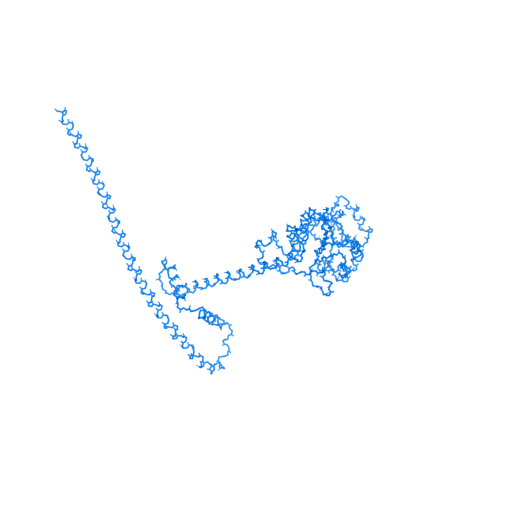 LEU A CA 1
ATOM 720 C C . LEU A 1 93 ? -18.981 3.162 4.432 1.00 98.25 93 LEU A C 1
ATOM 722 O O . LEU A 1 93 ? -19.218 2.946 5.626 1.00 98.25 93 LEU A O 1
ATOM 726 N N . LEU A 1 94 ? -18.240 4.186 4.015 1.00 98.31 94 LEU A N 1
ATOM 727 C CA . LEU A 1 94 ? -17.606 5.159 4.888 1.00 98.31 94 LEU A CA 1
ATOM 728 C C . LEU A 1 94 ? -18.071 6.588 4.573 1.00 98.31 94 LEU A C 1
ATOM 730 O O . LEU A 1 94 ? -18.231 6.941 3.405 1.00 98.31 94 LEU A O 1
ATOM 734 N N . PRO A 1 95 ? -18.250 7.430 5.603 1.00 97.88 95 PRO A N 1
ATOM 735 C CA . PRO A 1 95 ? -18.553 8.847 5.438 1.00 97.88 95 PRO A CA 1
ATOM 736 C C . PRO A 1 95 ? -17.280 9.636 5.078 1.00 97.88 95 PRO A C 1
ATOM 738 O O . PRO A 1 95 ? -16.166 9.110 5.217 1.00 97.88 95 PRO A O 1
ATOM 741 N N . PRO A 1 96 ? -17.387 10.916 4.671 1.00 97.25 96 PRO A N 1
ATOM 742 C CA . PRO A 1 96 ? -16.214 11.781 4.613 1.00 97.25 96 PRO A CA 1
ATOM 743 C C . PRO A 1 96 ? -15.637 11.933 6.028 1.00 97.25 96 PRO A C 1
ATOM 745 O O . PRO A 1 96 ? -16.379 11.964 7.005 1.00 97.25 96 PRO A O 1
ATOM 748 N N . TYR A 1 97 ? -14.313 11.997 6.161 1.00 97.81 97 TYR A N 1
ATOM 749 C CA . TYR A 1 97 ? -13.637 12.198 7.448 1.00 97.81 97 TYR A CA 1
ATOM 750 C C . TYR A 1 97 ? -12.198 12.674 7.241 1.00 97.81 97 TYR A C 1
ATOM 752 O O . TYR A 1 97 ? -11.592 12.396 6.201 1.00 97.81 97 TYR A O 1
ATOM 760 N N . GLU A 1 98 ? -11.605 13.304 8.255 1.00 96.75 98 GLU A N 1
ATOM 761 C CA . GLU A 1 98 ? -10.180 13.635 8.279 1.00 96.75 98 GLU A CA 1
ATOM 762 C C . GLU A 1 98 ? -9.489 13.058 9.517 1.00 96.75 98 GLU A C 1
ATOM 764 O O . GLU A 1 98 ? -9.497 13.611 10.616 1.00 96.75 98 GLU A O 1
ATOM 769 N N . CYS A 1 99 ? -8.850 11.904 9.332 1.00 96.56 99 CYS A N 1
ATOM 770 C CA . CYS A 1 99 ? -8.032 11.282 10.359 1.00 96.56 99 CYS A CA 1
ATOM 771 C C . CYS A 1 99 ? -6.871 10.504 9.733 1.00 96.56 99 CYS A C 1
ATOM 773 O O . CYS A 1 99 ? -7.053 9.792 8.744 1.00 96.56 99 CYS A O 1
ATOM 775 N N . SER A 1 100 ? -5.677 10.632 10.316 1.00 96.00 100 SER A N 1
ATOM 776 C CA . SER A 1 100 ? -4.446 9.982 9.855 1.00 96.00 100 SER A CA 1
ATOM 777 C C . SER A 1 100 ? -3.563 9.591 11.039 1.00 96.00 100 SER A C 1
ATOM 779 O O . SER A 1 100 ? -3.595 10.233 12.086 1.00 96.00 100 SER A O 1
ATOM 781 N N . PHE A 1 101 ? -2.727 8.566 10.855 1.00 97.00 101 PHE A N 1
ATOM 782 C CA . PHE A 1 101 ? -1.637 8.250 11.784 1.00 97.00 101 PHE A CA 1
ATOM 783 C C . PHE A 1 101 ? -0.421 9.178 11.636 1.00 97.00 101 PHE A C 1
ATOM 785 O O . PHE A 1 101 ? 0.462 9.172 12.492 1.00 97.00 101 PHE A O 1
ATOM 792 N N . SER A 1 102 ? -0.354 9.969 10.561 1.00 93.19 102 SER A N 1
ATOM 793 C CA . SER A 1 102 ? 0.776 10.862 10.296 1.00 93.19 102 SER A CA 1
ATOM 794 C C . SER A 1 102 ? 0.977 11.872 11.426 1.00 93.19 102 SER A C 1
ATOM 796 O O . SER A 1 102 ? 0.039 12.544 11.843 1.00 93.19 102 SER A O 1
ATOM 798 N N . GLY A 1 103 ? 2.220 11.997 11.893 1.00 92.88 103 GLY A N 1
ATOM 799 C CA . GLY A 1 103 ? 2.591 12.912 12.977 1.00 92.88 103 GLY A CA 1
ATOM 800 C C . GLY A 1 103 ? 2.361 12.358 14.386 1.00 92.88 103 GLY A C 1
ATOM 801 O O . GLY A 1 103 ? 2.831 12.959 15.349 1.00 92.88 103 GLY A O 1
ATOM 802 N N . LEU A 1 104 ? 1.707 11.201 14.530 1.00 96.12 104 LEU A N 1
ATOM 803 C CA . LEU A 1 104 ? 1.564 10.537 15.823 1.00 96.12 104 LEU A CA 1
ATOM 804 C C . LEU A 1 104 ? 2.849 9.797 16.218 1.00 96.12 104 LEU A C 1
ATOM 806 O O . LEU A 1 104 ? 3.587 9.268 15.385 1.00 96.12 104 LEU A O 1
ATOM 810 N N . SER A 1 105 ? 3.103 9.709 17.525 1.00 97.75 105 SER A N 1
ATOM 811 C CA . SER A 1 105 ? 4.177 8.863 18.049 1.00 97.75 105 SER A CA 1
ATOM 812 C C . SER A 1 105 ? 3.851 7.381 17.833 1.00 97.75 105 SER A C 1
ATOM 814 O O . SER A 1 105 ? 2.686 6.988 17.788 1.00 97.75 105 SER A O 1
ATOM 816 N N . LYS A 1 106 ? 4.870 6.510 17.782 1.00 96.94 106 LYS A N 1
ATOM 817 C CA . LYS A 1 106 ? 4.649 5.053 17.669 1.00 96.94 106 LYS A CA 1
ATOM 818 C C . LYS A 1 106 ? 3.722 4.505 18.762 1.00 96.94 106 LYS A C 1
ATOM 820 O O . LYS A 1 106 ? 2.954 3.591 18.488 1.00 96.94 106 LYS A O 1
ATOM 825 N N . LYS A 1 107 ? 3.810 5.043 19.985 1.00 97.94 107 LYS A N 1
ATOM 826 C CA . LYS A 1 107 ? 2.949 4.652 21.110 1.00 97.94 107 LYS A CA 1
ATOM 827 C C . LYS A 1 107 ? 1.493 5.045 20.838 1.00 97.94 107 LYS A C 1
ATOM 829 O O . LYS A 1 107 ? 0.628 4.183 20.897 1.00 97.94 107 LYS A O 1
ATOM 834 N N . ALA A 1 108 ? 1.258 6.292 20.425 1.00 97.69 108 ALA A N 1
ATOM 835 C CA . ALA A 1 108 ? -0.077 6.788 20.093 1.00 97.69 108 ALA A CA 1
ATOM 836 C C . ALA A 1 108 ? -0.706 6.049 18.897 1.00 97.69 108 ALA A C 1
ATOM 838 O O . ALA A 1 108 ? -1.900 5.764 18.910 1.00 97.69 108 ALA A O 1
ATOM 839 N N . ILE A 1 109 ? 0.092 5.686 17.882 1.00 98.38 109 ILE A N 1
ATOM 840 C CA . ILE A 1 109 ? -0.374 4.855 16.760 1.00 98.38 109 ILE A CA 1
ATOM 841 C C . ILE A 1 109 ? -0.863 3.500 17.269 1.00 98.38 109 ILE A C 1
ATOM 843 O O . ILE A 1 109 ? -1.955 3.083 16.900 1.00 98.38 109 ILE A O 1
ATOM 847 N N . LYS A 1 110 ? -0.081 2.825 18.122 1.00 97.88 110 LYS A N 1
ATOM 848 C CA . LYS A 1 110 ? -0.461 1.525 18.690 1.00 97.88 110 LYS A CA 1
ATOM 849 C C . LYS A 1 110 ? -1.728 1.625 19.535 1.00 97.88 110 LYS A C 1
ATOM 851 O O . LYS A 1 110 ? -2.663 0.879 19.292 1.00 97.88 110 LYS A O 1
ATOM 856 N N . GLU A 1 111 ? -1.794 2.580 20.459 1.00 97.31 111 GLU A N 1
ATOM 857 C CA . GLU A 1 111 ? -2.980 2.799 21.303 1.00 97.31 111 GLU A CA 1
ATOM 858 C C . GLU A 1 111 ? -4.236 3.058 20.465 1.00 97.31 111 GLU A C 1
ATOM 860 O O . GLU A 1 111 ? -5.296 2.492 20.726 1.00 97.31 111 GLU A O 1
ATOM 865 N N . ARG A 1 112 ? -4.122 3.884 19.418 1.00 97.56 112 ARG A N 1
ATOM 866 C CA . ARG A 1 112 ? -5.237 4.124 18.502 1.00 97.56 112 ARG A CA 1
ATOM 867 C C . ARG A 1 112 ? -5.590 2.875 17.694 1.00 97.56 112 ARG A C 1
ATOM 869 O O . ARG A 1 112 ? -6.770 2.610 17.499 1.00 97.56 112 ARG A O 1
ATOM 876 N N . ALA A 1 113 ? -4.603 2.113 17.233 1.00 98.00 113 ALA A N 1
ATOM 877 C CA . ALA A 1 113 ? -4.830 0.889 16.474 1.00 98.00 113 ALA A CA 1
ATOM 878 C C . ALA A 1 113 ? -5.546 -0.192 17.296 1.00 98.00 113 ALA A C 1
ATOM 880 O O . ALA A 1 113 ? -6.433 -0.854 16.763 1.00 98.00 113 ALA A O 1
ATOM 881 N N . GLU A 1 114 ? -5.227 -0.310 18.587 1.00 97.12 114 GLU A N 1
ATOM 882 C CA . GLU A 1 114 ? -5.944 -1.165 19.544 1.00 97.12 114 GLU A CA 1
ATOM 883 C C . GLU A 1 114 ? -7.405 -0.716 19.707 1.00 97.12 114 GLU A C 1
ATOM 885 O O . GLU A 1 114 ? -8.317 -1.521 19.551 1.00 97.12 114 GLU A O 1
ATOM 890 N N . LYS A 1 115 ? -7.666 0.589 19.904 1.00 96.62 115 LYS A N 1
ATOM 891 C CA . LYS A 1 115 ? -9.046 1.133 19.974 1.00 96.62 115 LYS A CA 1
ATOM 892 C C . LYS A 1 115 ? -9.866 0.890 18.698 1.00 96.62 115 LYS A C 1
ATOM 894 O O . LYS A 1 115 ? -11.097 0.842 18.738 1.00 96.62 115 LYS A O 1
ATOM 899 N N . LEU A 1 116 ? -9.187 0.785 17.559 1.00 97.81 116 LEU A N 1
ATOM 900 C CA . LEU A 1 116 ? -9.773 0.486 16.252 1.00 97.81 116 LEU A CA 1
ATOM 901 C C . LEU A 1 116 ? -9.784 -1.016 15.929 1.00 97.81 116 LEU A C 1
ATOM 903 O O . LEU A 1 116 ? -10.169 -1.383 14.822 1.00 97.81 116 LEU A O 1
ATOM 907 N N . ALA A 1 117 ? -9.340 -1.866 16.861 1.00 97.12 117 ALA A N 1
ATOM 908 C CA . ALA A 1 117 ? -9.215 -3.310 16.703 1.00 97.12 117 ALA A CA 1
ATOM 909 C C . ALA A 1 117 ? -8.428 -3.737 15.444 1.00 97.12 117 ALA A C 1
ATOM 911 O O . ALA A 1 117 ? -8.690 -4.798 14.879 1.00 97.12 117 ALA A O 1
ATOM 912 N N . ILE A 1 118 ? -7.456 -2.938 14.979 1.00 97.56 118 ILE A N 1
ATOM 913 C CA . ILE A 1 118 ? -6.698 -3.236 13.749 1.00 97.56 118 ILE A CA 1
ATOM 914 C C . ILE A 1 118 ? -5.886 -4.535 13.894 1.00 97.56 118 ILE A C 1
ATOM 916 O O . ILE A 1 118 ? -6.069 -5.420 13.055 1.00 97.56 118 ILE A O 1
ATOM 920 N N . PRO A 1 119 ? -5.036 -4.720 14.931 1.00 96.12 119 PRO A N 1
ATOM 921 C CA . PRO A 1 119 ? -4.263 -5.956 15.071 1.00 96.12 119 PRO A CA 1
ATOM 922 C C . PRO A 1 119 ? -5.161 -7.191 15.196 1.00 96.12 119 PRO A C 1
ATOM 924 O O . PRO A 1 119 ? -4.883 -8.234 14.609 1.00 96.12 119 PRO A O 1
ATOM 927 N N . GLU A 1 120 ? -6.265 -7.069 15.935 1.00 95.25 120 GLU A N 1
ATOM 928 C CA . GLU A 1 120 ? -7.237 -8.146 16.103 1.00 95.25 120 GLU A CA 1
ATOM 929 C C . GLU A 1 120 ? -7.940 -8.498 14.789 1.00 95.25 120 GLU A C 1
ATOM 931 O O . GLU A 1 120 ? -8.011 -9.674 14.438 1.00 95.25 120 GLU A O 1
ATOM 936 N N . SER A 1 121 ? -8.404 -7.507 14.030 1.00 95.88 121 SER A N 1
ATOM 937 C CA . SER A 1 121 ? -9.080 -7.722 12.745 1.00 95.88 121 SER A CA 1
ATOM 938 C C . SER A 1 121 ? -8.160 -8.404 11.731 1.00 95.88 121 SER A C 1
ATOM 940 O O . SER A 1 121 ? -8.578 -9.315 11.023 1.00 95.88 121 SER A O 1
ATOM 942 N N . ILE A 1 122 ? -6.876 -8.037 11.711 1.00 94.56 122 ILE A N 1
ATOM 943 C CA . ILE A 1 122 ? -5.877 -8.689 10.856 1.00 94.56 122 ILE A CA 1
ATOM 944 C C . ILE A 1 122 ? -5.649 -10.147 11.279 1.00 94.56 122 ILE A C 1
ATOM 946 O O . ILE A 1 122 ? -5.579 -11.026 10.422 1.00 94.56 122 ILE A O 1
ATOM 950 N N . ARG A 1 123 ? -5.592 -10.438 12.587 1.00 91.06 123 ARG A N 1
ATOM 951 C CA . ARG A 1 123 ? -5.539 -11.827 13.082 1.00 91.06 123 ARG A CA 1
ATOM 952 C C . ARG A 1 123 ? -6.788 -12.626 12.711 1.00 91.06 123 ARG A C 1
ATOM 954 O O . ARG A 1 123 ? -6.702 -13.827 12.520 1.00 91.06 123 ARG A O 1
ATOM 961 N N . HIS A 1 124 ? -7.950 -11.995 12.573 1.00 91.50 124 HIS A N 1
ATOM 962 C CA . HIS A 1 124 ? -9.142 -12.699 12.101 1.00 91.50 124 HIS A CA 1
ATOM 963 C C . HIS A 1 124 ? -9.048 -13.091 10.621 1.00 91.50 124 HIS A C 1
ATOM 965 O O . HIS A 1 124 ? -9.582 -14.138 10.249 1.00 91.50 124 HIS A O 1
ATOM 971 N N . LEU A 1 125 ? -8.329 -12.317 9.799 1.00 91.56 125 LEU A N 1
ATOM 972 C CA . LEU A 1 125 ? -8.069 -12.678 8.402 1.00 91.56 125 LEU A CA 1
ATOM 973 C C . LEU A 1 125 ? -7.170 -13.916 8.267 1.00 91.56 125 LEU A C 1
ATOM 975 O O . LEU A 1 125 ? -7.297 -14.635 7.281 1.00 91.56 125 LEU A O 1
ATOM 979 N N . SER A 1 126 ? -6.318 -14.218 9.258 1.00 79.56 126 SER A N 1
ATOM 980 C CA . SER A 1 126 ? -5.398 -15.369 9.203 1.00 79.56 126 SER A CA 1
ATOM 981 C C . SER A 1 126 ? -6.072 -16.732 9.390 1.00 79.56 126 SER A C 1
ATOM 983 O O . SER A 1 126 ? -5.402 -17.760 9.327 1.00 79.56 126 SER A O 1
ATOM 985 N N . LYS A 1 127 ? -7.403 -16.771 9.554 1.00 81.75 127 LYS A N 1
ATOM 986 C CA . LYS A 1 127 ? -8.200 -18.007 9.443 1.00 81.75 127 LYS A CA 1
ATOM 987 C C . LYS A 1 127 ? -8.133 -18.626 8.039 1.00 81.75 127 LYS A C 1
ATOM 989 O O . LYS A 1 127 ? -8.423 -19.808 7.885 1.00 81.75 127 LYS A O 1
ATOM 994 N N . LYS A 1 128 ? -7.759 -17.830 7.034 1.00 88.38 128 LYS A N 1
ATOM 995 C CA . LYS A 1 128 ? -7.425 -18.240 5.668 1.00 88.38 128 LYS A CA 1
ATOM 996 C C . LYS A 1 128 ? -5.949 -17.913 5.433 1.00 88.38 128 LYS A C 1
ATOM 998 O O . LYS A 1 128 ? -5.500 -16.821 5.777 1.00 88.38 128 LYS A O 1
ATOM 1003 N N . THR A 1 129 ? -5.207 -18.839 4.833 1.00 94.31 129 THR A N 1
ATOM 1004 C CA . THR A 1 129 ? -3.850 -18.568 4.345 1.00 94.31 129 THR A CA 1
ATOM 1005 C C . THR A 1 129 ? -3.933 -18.197 2.874 1.00 94.31 129 THR A C 1
ATOM 1007 O O . THR A 1 129 ? -4.439 -18.976 2.070 1.00 94.31 129 THR A O 1
ATOM 1010 N N . TYR A 1 130 ? -3.460 -17.002 2.539 1.00 96.50 130 TYR A N 1
ATOM 1011 C CA . TYR A 1 130 ? -3.409 -16.499 1.172 1.00 96.50 130 TYR A CA 1
ATOM 1012 C C . TYR A 1 130 ? -2.153 -16.995 0.455 1.00 96.50 130 TYR A C 1
ATOM 1014 O O . TYR A 1 130 ? -1.132 -17.259 1.087 1.00 96.50 130 TYR A O 1
ATOM 1022 N N . ASP A 1 131 ? -2.185 -17.078 -0.869 1.00 96.38 131 ASP A N 1
ATOM 1023 C CA . ASP A 1 131 ? -0.974 -17.343 -1.650 1.00 96.38 131 ASP A CA 1
ATOM 1024 C C . ASP A 1 131 ? -0.057 -16.108 -1.629 1.00 96.38 131 ASP A C 1
ATOM 1026 O O . ASP A 1 131 ? 1.150 -16.226 -1.435 1.00 96.38 131 ASP A O 1
ATOM 1030 N N . LEU A 1 132 ? -0.642 -14.905 -1.707 1.00 97.75 132 LEU A N 1
ATOM 1031 C CA . LEU A 1 132 ? 0.076 -13.632 -1.611 1.00 97.75 132 LEU A CA 1
ATOM 1032 C C . LEU A 1 132 ? -0.645 -12.640 -0.691 1.00 97.75 132 LEU A C 1
ATOM 1034 O O . LEU A 1 132 ? -1.829 -12.365 -0.863 1.00 97.75 132 LEU A O 1
ATOM 1038 N N . VAL A 1 133 ? 0.094 -12.020 0.227 1.00 98.19 133 VAL A N 1
ATOM 1039 C CA . VAL A 1 133 ? -0.339 -10.867 1.025 1.00 98.19 133 VAL A CA 1
ATOM 1040 C C . VAL A 1 133 ? 0.500 -9.655 0.636 1.00 98.19 133 VAL A C 1
ATOM 1042 O O . VAL A 1 133 ? 1.702 -9.610 0.887 1.00 98.19 133 VAL A O 1
ATOM 1045 N N . TYR A 1 134 ? -0.131 -8.638 0.057 1.00 98.19 134 TYR A N 1
ATOM 1046 C CA . TYR A 1 134 ? 0.524 -7.407 -0.368 1.00 98.19 134 TYR A CA 1
ATOM 1047 C C . TYR A 1 134 ? 0.183 -6.237 0.563 1.00 98.19 134 TYR A C 1
ATOM 1049 O O . TYR A 1 134 ? -0.922 -5.689 0.540 1.00 98.19 134 TYR A O 1
ATOM 1057 N N . LEU A 1 135 ? 1.154 -5.817 1.377 1.00 97.69 135 LEU A N 1
ATOM 1058 C CA . LEU A 1 135 ? 1.021 -4.721 2.335 1.00 97.69 135 LEU A CA 1
ATOM 1059 C C . LEU A 1 135 ? 1.506 -3.403 1.716 1.00 97.69 135 LEU A C 1
ATOM 1061 O O . LEU A 1 135 ? 2.662 -2.991 1.874 1.00 97.69 135 LEU A O 1
ATOM 1065 N N . SER A 1 136 ? 0.597 -2.678 1.063 1.00 96.44 136 SER A N 1
ATOM 1066 C CA . SER A 1 136 ? 0.849 -1.339 0.514 1.00 96.44 136 SER A CA 1
ATOM 1067 C C . SER A 1 136 ? 0.821 -0.261 1.612 1.00 96.44 136 SER A C 1
ATOM 1069 O O . SER A 1 136 ? 0.085 0.723 1.538 1.00 96.44 136 SER A O 1
ATOM 1071 N 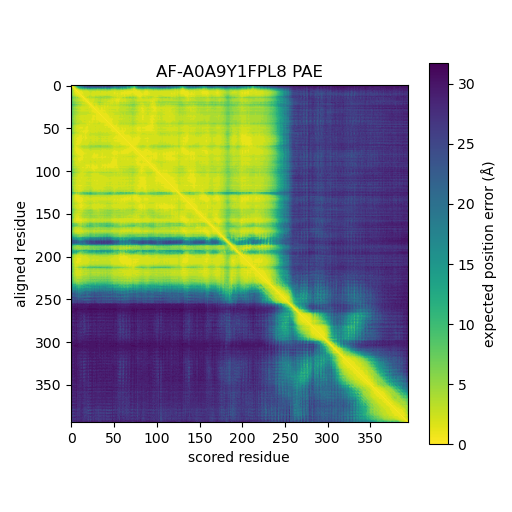N . LEU A 1 137 ? 1.622 -0.438 2.665 1.00 95.25 137 LEU A N 1
ATOM 1072 C CA . LEU A 1 137 ? 1.556 0.363 3.888 1.00 95.25 137 LEU A CA 1
ATOM 1073 C C . LEU A 1 137 ? 2.781 1.260 4.071 1.00 95.25 137 LEU A C 1
ATOM 1075 O O . LEU A 1 137 ? 3.923 0.877 3.808 1.00 95.25 137 LEU A O 1
ATOM 1079 N N . GLY A 1 138 ? 2.547 2.496 4.517 1.00 92.81 138 GLY A N 1
ATOM 1080 C CA . GLY A 1 138 ? 3.591 3.384 5.037 1.00 92.81 138 GLY A CA 1
ATOM 1081 C C . GLY A 1 138 ? 4.101 2.939 6.410 1.00 92.81 138 GLY A C 1
ATOM 1082 O O . GLY A 1 138 ? 3.473 2.121 7.074 1.00 92.81 138 GLY A O 1
ATOM 1083 N N . LYS A 1 139 ? 5.219 3.521 6.865 1.00 93.00 139 LYS A N 1
ATOM 1084 C CA . LYS A 1 139 ? 5.838 3.199 8.165 1.00 93.00 139 LYS A CA 1
ATOM 1085 C C . LYS A 1 139 ? 4.844 3.293 9.329 1.00 93.00 139 LYS A C 1
ATOM 1087 O O . LYS A 1 139 ? 4.807 2.392 10.157 1.00 93.00 139 LYS A O 1
ATOM 1092 N N . ASP A 1 140 ? 4.038 4.350 9.368 1.00 95.62 140 ASP A N 1
ATOM 1093 C CA . ASP A 1 140 ? 3.078 4.580 10.455 1.00 95.62 140 ASP A CA 1
ATOM 1094 C C . ASP A 1 140 ? 1.955 3.531 10.446 1.00 95.62 140 ASP A C 1
ATOM 1096 O O . ASP A 1 140 ? 1.582 3.002 11.487 1.00 95.62 140 ASP A O 1
ATOM 1100 N N . TYR A 1 141 ? 1.487 3.133 9.262 1.00 96.69 141 TYR A N 1
ATOM 1101 C CA . TYR A 1 141 ? 0.472 2.087 9.123 1.00 96.69 141 TYR A CA 1
ATOM 1102 C C . TYR A 1 141 ? 1.037 0.687 9.395 1.00 96.69 141 TYR A C 1
ATOM 1104 O O . TYR A 1 141 ? 0.349 -0.136 9.987 1.00 96.69 141 TYR A O 1
ATOM 1112 N N . LEU A 1 142 ? 2.304 0.419 9.065 1.00 95.69 142 LEU A N 1
ATOM 1113 C CA . LEU A 1 142 ? 2.969 -0.820 9.483 1.00 95.69 142 LEU A CA 1
ATOM 1114 C C . LEU A 1 142 ? 3.047 -0.930 11.011 1.00 95.69 142 LEU A C 1
ATOM 1116 O O . LEU A 1 142 ? 2.866 -2.013 11.549 1.00 95.69 142 LEU A O 1
ATOM 1120 N N . VAL A 1 143 ? 3.265 0.183 11.723 1.00 96.31 143 VAL A N 1
ATOM 1121 C CA . VAL A 1 143 ? 3.228 0.195 13.197 1.00 96.31 143 VAL A CA 1
ATOM 1122 C C . VAL A 1 143 ? 1.831 -0.149 13.727 1.00 96.31 143 VAL A C 1
ATOM 1124 O O . VAL A 1 143 ? 1.735 -0.800 14.766 1.00 96.31 143 VAL A O 1
ATOM 1127 N N . SER A 1 144 ? 0.763 0.241 13.020 1.00 97.12 144 SER A N 1
ATOM 1128 C CA . SER A 1 144 ? -0.623 -0.057 13.421 1.00 97.12 144 SER A CA 1
ATOM 1129 C C . SER A 1 144 ? -0.994 -1.544 13.345 1.00 97.12 144 SER A C 1
ATOM 1131 O O . SER A 1 144 ? -1.935 -1.960 14.011 1.00 97.12 144 SER A O 1
ATOM 1133 N N . LEU A 1 145 ? -0.235 -2.357 12.600 1.00 95.44 145 LEU A N 1
ATOM 1134 C CA . LEU A 1 145 ? -0.427 -3.812 12.546 1.00 95.44 145 LEU A CA 1
ATOM 1135 C C . LEU A 1 145 ? 0.022 -4.531 13.828 1.00 95.44 145 LEU A C 1
ATOM 1137 O O . LEU A 1 145 ? -0.293 -5.702 14.014 1.00 95.44 145 LEU A O 1
ATOM 1141 N N . GLY A 1 146 ? 0.778 -3.861 14.702 1.00 92.50 146 GLY A N 1
ATOM 1142 C CA . GLY A 1 146 ? 1.399 -4.500 15.857 1.00 92.50 146 GLY A CA 1
ATOM 1143 C C . GLY A 1 146 ? 2.685 -5.237 15.476 1.00 92.50 146 GLY A C 1
ATOM 1144 O O . GLY A 1 146 ? 3.571 -4.667 14.836 1.00 92.50 146 GLY A O 1
ATOM 1145 N N . ASN A 1 147 ? 2.836 -6.479 15.933 1.00 91.44 147 ASN A N 1
ATOM 1146 C CA . ASN A 1 147 ? 4.002 -7.298 15.621 1.00 91.44 147 ASN A CA 1
ATOM 1147 C C . ASN A 1 147 ? 3.785 -8.044 14.298 1.00 91.44 147 ASN A C 1
ATOM 1149 O O . ASN A 1 147 ? 2.910 -8.894 14.191 1.00 91.44 147 ASN A O 1
ATOM 1153 N N . LEU A 1 148 ? 4.619 -7.763 13.292 1.00 92.00 148 LEU A N 1
ATOM 1154 C CA . LEU A 1 148 ? 4.508 -8.398 11.973 1.00 92.00 148 LEU A CA 1
ATOM 1155 C C . LEU A 1 148 ? 4.684 -9.922 12.014 1.00 92.00 148 LEU A C 1
ATOM 1157 O O . LEU A 1 148 ? 4.183 -10.610 11.134 1.00 92.00 148 LEU A O 1
ATOM 1161 N N . LYS A 1 149 ? 5.358 -10.475 13.027 1.00 92.19 149 LYS A N 1
ATOM 1162 C CA . LYS A 1 149 ? 5.475 -11.935 13.165 1.00 92.19 149 LYS A CA 1
ATOM 1163 C C . LYS A 1 149 ? 4.121 -12.602 13.401 1.00 92.19 149 LYS A C 1
ATOM 1165 O O . LYS A 1 149 ? 3.927 -13.736 12.980 1.00 92.19 149 LYS A O 1
ATOM 1170 N N . ASP A 1 150 ? 3.177 -11.882 14.001 1.00 90.56 150 ASP A N 1
ATOM 1171 C CA . ASP A 1 150 ? 1.852 -12.403 14.335 1.00 90.56 150 ASP A CA 1
ATOM 1172 C C . ASP A 1 150 ? 0.999 -12.642 13.077 1.00 90.56 150 ASP A C 1
ATOM 1174 O O . ASP A 1 150 ? 0.006 -13.364 13.129 1.00 90.56 150 ASP A O 1
ATOM 1178 N N . ILE A 1 151 ? 1.394 -12.061 11.937 1.00 92.69 151 ILE A N 1
ATOM 1179 C CA . ILE A 1 151 ? 0.701 -12.211 10.652 1.00 92.69 151 ILE A CA 1
ATOM 1180 C C . ILE A 1 151 ? 1.425 -13.162 9.696 1.00 92.69 151 ILE A C 1
ATOM 1182 O O . ILE A 1 151 ? 1.047 -13.254 8.536 1.00 92.69 151 ILE A O 1
ATOM 1186 N N . ALA A 1 152 ? 2.446 -13.890 10.158 1.00 93.44 152 ALA A N 1
ATOM 1187 C CA . ALA A 1 152 ? 3.219 -14.799 9.311 1.00 93.44 152 ALA A CA 1
ATOM 1188 C C . ALA A 1 152 ? 2.367 -15.893 8.651 1.00 93.44 152 ALA A C 1
ATOM 1190 O O . ALA A 1 152 ? 2.631 -16.262 7.514 1.00 93.44 152 ALA A O 1
ATOM 1191 N N . ASN A 1 153 ? 1.320 -16.363 9.333 1.00 93.31 153 ASN A N 1
ATOM 1192 C CA . ASN A 1 153 ? 0.420 -17.404 8.822 1.00 93.31 153 ASN A CA 1
ATOM 1193 C C . ASN A 1 153 ? -0.647 -16.867 7.852 1.00 93.31 153 ASN A C 1
ATOM 1195 O O . ASN A 1 153 ? -1.434 -17.642 7.310 1.00 93.31 153 ASN A O 1
ATOM 1199 N N . LEU A 1 154 ? -0.695 -15.546 7.649 1.00 94.88 154 LEU A N 1
ATOM 1200 C CA . LEU A 1 154 ? -1.661 -14.908 6.761 1.00 94.88 154 LEU A CA 1
ATOM 1201 C C . LEU A 1 154 ? -1.364 -15.214 5.292 1.00 94.88 154 LEU A C 1
ATOM 1203 O O . LEU A 1 154 ? -2.289 -15.233 4.494 1.00 94.88 154 LEU A O 1
ATOM 1207 N N . GLY A 1 155 ? -0.107 -15.469 4.920 1.00 95.44 155 GLY A N 1
ATOM 1208 C CA . GLY A 1 155 ? 0.257 -15.710 3.527 1.00 95.44 155 GLY A CA 1
ATOM 1209 C C . GLY A 1 155 ? 1.436 -16.652 3.343 1.00 95.44 155 GLY A C 1
ATOM 1210 O O . GLY A 1 155 ? 2.365 -16.646 4.150 1.00 95.44 155 GLY A O 1
ATOM 1211 N N . GLN A 1 156 ? 1.430 -17.413 2.249 1.00 95.94 156 GLN A N 1
ATOM 1212 C CA . GLN A 1 156 ? 2.609 -18.142 1.771 1.00 95.94 156 GLN A CA 1
ATOM 1213 C C . GLN A 1 156 ? 3.718 -17.171 1.356 1.00 95.94 156 GLN A C 1
ATOM 1215 O O . GLN A 1 156 ? 4.890 -17.444 1.593 1.00 95.94 156 GLN A O 1
ATOM 1220 N N . GLU A 1 157 ? 3.332 -16.021 0.799 1.00 97.06 157 GLU A N 1
ATOM 1221 C CA . GLU A 1 157 ? 4.208 -14.904 0.473 1.00 97.06 157 GLU A CA 1
ATOM 1222 C C . GLU A 1 157 ? 3.654 -13.605 1.078 1.00 97.06 157 GLU A C 1
ATOM 1224 O O . GLU A 1 157 ? 2.485 -13.273 0.882 1.00 97.06 157 GLU A O 1
ATOM 1229 N N . ILE A 1 158 ? 4.474 -12.845 1.814 1.00 97.56 158 ILE A N 1
ATOM 1230 C CA . ILE A 1 158 ? 4.080 -11.562 2.414 1.00 97.56 158 ILE A CA 1
ATOM 1231 C C . ILE A 1 158 ? 5.022 -10.457 1.951 1.00 97.56 158 ILE A C 1
ATOM 1233 O O . ILE A 1 158 ? 6.178 -10.370 2.362 1.00 97.56 158 ILE A O 1
ATOM 1237 N N . VAL A 1 159 ? 4.496 -9.550 1.139 1.00 97.00 159 VAL A N 1
ATOM 1238 C CA . VAL A 1 159 ? 5.224 -8.430 0.549 1.00 97.00 159 VAL A CA 1
ATOM 1239 C C . VAL A 1 159 ? 4.950 -7.153 1.331 1.00 97.00 159 VAL A C 1
ATOM 1241 O O . VAL A 1 159 ? 3.799 -6.775 1.544 1.00 97.00 159 VAL A O 1
ATOM 1244 N N . PHE A 1 160 ? 6.002 -6.439 1.729 1.00 95.62 160 PHE A N 1
ATOM 1245 C CA . PHE A 1 160 ? 5.870 -5.140 2.388 1.00 95.62 160 PHE A CA 1
ATOM 1246 C C . PHE A 1 160 ? 7.044 -4.205 2.080 1.00 95.62 160 PHE A C 1
ATOM 1248 O O . PHE A 1 160 ? 8.067 -4.593 1.519 1.00 95.62 160 PHE A O 1
ATOM 1255 N N . PHE A 1 161 ? 6.902 -2.935 2.470 1.00 91.31 161 PHE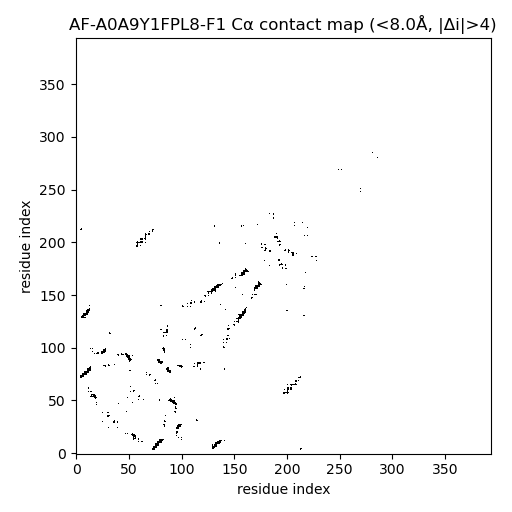 A N 1
ATOM 1256 C CA . PHE A 1 161 ? 7.878 -1.890 2.164 1.00 91.31 161 PHE A CA 1
ATOM 1257 C C . PHE A 1 161 ? 8.460 -1.277 3.433 1.00 91.31 161 PHE A C 1
ATOM 1259 O O . PHE A 1 161 ? 7.801 -0.487 4.115 1.00 91.31 161 PHE A O 1
ATOM 1266 N N . GLY A 1 162 ? 9.713 -1.599 3.743 1.00 87.88 162 GLY A N 1
ATOM 1267 C CA . GLY A 1 162 ? 10.375 -1.108 4.945 1.00 87.88 162 GLY A CA 1
ATOM 1268 C C . GLY A 1 162 ? 11.699 -1.803 5.229 1.00 87.88 162 GLY A C 1
ATOM 1269 O O . GLY A 1 162 ? 12.302 -2.416 4.356 1.00 87.88 162 GLY A O 1
ATOM 1270 N N . LYS A 1 163 ? 12.177 -1.665 6.467 1.00 86.06 163 LYS A N 1
ATOM 1271 C CA . LYS A 1 163 ? 13.297 -2.444 7.001 1.00 86.06 163 LYS A CA 1
ATOM 1272 C C . LYS A 1 163 ? 12.883 -2.969 8.366 1.00 86.06 163 LYS A C 1
ATOM 1274 O O . LYS A 1 163 ? 12.776 -2.190 9.313 1.00 86.06 163 LYS A O 1
ATOM 1279 N N . VAL A 1 164 ? 12.627 -4.268 8.445 1.00 86.81 164 VAL A N 1
ATOM 1280 C CA . VAL A 1 164 ? 12.314 -4.983 9.686 1.00 86.81 164 VAL A CA 1
ATOM 1281 C C . VAL A 1 164 ? 13.229 -6.198 9.739 1.00 86.81 164 VAL A C 1
ATOM 1283 O O . VAL A 1 164 ? 13.407 -6.878 8.732 1.00 86.81 164 VAL A O 1
ATOM 1286 N N . LYS A 1 165 ? 13.874 -6.407 10.886 1.00 88.06 165 LYS A N 1
ATOM 1287 C CA . LYS A 1 165 ? 14.801 -7.520 11.099 1.00 88.06 165 LYS A CA 1
ATOM 1288 C C . LYS A 1 165 ? 14.056 -8.733 11.645 1.00 88.06 165 LYS A C 1
ATOM 1290 O O . LYS A 1 165 ? 12.966 -8.592 12.199 1.00 88.06 165 LYS A O 1
ATOM 1295 N N . ASP A 1 166 ? 14.684 -9.895 11.512 1.00 90.75 166 ASP A N 1
ATOM 1296 C CA . ASP A 1 166 ? 14.279 -11.132 12.184 1.00 90.75 166 ASP A CA 1
ATOM 1297 C C . ASP A 1 166 ? 12.855 -11.594 11.836 1.00 90.75 166 ASP A C 1
ATOM 1299 O O . ASP A 1 166 ? 12.145 -12.113 12.699 1.00 90.75 166 ASP A O 1
ATOM 1303 N N . LEU A 1 167 ? 12.417 -11.369 10.592 1.00 93.62 167 LEU A N 1
ATOM 1304 C CA . LEU A 1 167 ? 11.134 -11.859 10.086 1.00 93.62 167 LEU A CA 1
ATOM 1305 C C . LEU A 1 167 ? 11.253 -13.295 9.545 1.00 93.62 167 LEU A C 1
ATOM 1307 O O . LEU A 1 167 ? 12.337 -13.689 9.110 1.00 93.62 167 LEU A O 1
ATOM 1311 N N . PRO A 1 168 ? 10.152 -14.067 9.551 1.00 95.31 168 PRO A N 1
ATOM 1312 C CA . PRO A 1 168 ? 10.084 -15.365 8.883 1.00 95.31 168 PRO A CA 1
ATOM 1313 C C . PRO A 1 168 ? 10.417 -15.292 7.381 1.00 95.31 168 PRO A C 1
ATOM 1315 O O . PRO A 1 168 ? 10.315 -14.236 6.758 1.00 95.31 168 PRO A O 1
ATOM 1318 N N . SER A 1 169 ? 10.803 -16.426 6.789 1.00 95.12 169 SER A N 1
ATOM 1319 C CA . SER A 1 169 ? 11.313 -16.507 5.410 1.00 95.12 169 SER A CA 1
ATOM 1320 C C . SER A 1 169 ? 10.295 -16.152 4.323 1.00 95.12 169 SER A C 1
ATOM 1322 O O . SER A 1 169 ? 10.701 -15.768 3.227 1.00 95.12 169 SER A O 1
ATOM 1324 N N . ASN A 1 170 ? 8.995 -16.249 4.615 1.00 96.25 170 ASN A N 1
ATOM 1325 C CA . ASN A 1 170 ? 7.920 -15.848 3.706 1.00 96.25 170 ASN A CA 1
ATOM 1326 C C . ASN A 1 170 ? 7.720 -14.327 3.616 1.00 96.25 170 ASN A C 1
ATOM 1328 O O . ASN A 1 170 ? 6.909 -13.865 2.819 1.00 96.25 170 ASN A O 1
ATOM 1332 N N . PHE A 1 171 ? 8.436 -13.530 4.415 1.00 97.19 171 PHE A N 1
ATOM 1333 C CA . PHE A 1 171 ? 8.393 -12.076 4.311 1.00 97.19 171 PHE A CA 1
ATOM 1334 C C . PHE A 1 171 ? 9.411 -11.560 3.296 1.00 97.19 171 PHE A C 1
ATOM 1336 O O . PHE A 1 171 ? 10.610 -11.841 3.370 1.00 97.19 171 PHE A O 1
ATOM 1343 N N . HIS A 1 172 ? 8.946 -10.699 2.399 1.00 95.06 172 HIS A N 1
ATOM 1344 C CA . HIS A 1 172 ? 9.765 -10.022 1.405 1.00 95.06 172 HIS A CA 1
ATOM 1345 C C . HIS A 1 172 ? 9.629 -8.513 1.573 1.00 95.06 172 HIS A C 1
ATOM 1347 O O . HIS A 1 172 ? 8.557 -7.922 1.423 1.00 95.06 172 HIS A O 1
ATOM 1353 N N . SER A 1 173 ? 10.746 -7.897 1.950 1.00 92.62 173 SER A N 1
ATOM 1354 C CA . SER A 1 173 ? 10.830 -6.476 2.254 1.00 92.62 173 SER A CA 1
ATOM 1355 C C . SER A 1 173 ? 11.491 -5.738 1.104 1.00 92.62 173 SER A C 1
ATOM 1357 O O . SER A 1 173 ? 12.635 -6.032 0.760 1.00 92.62 173 SER A O 1
ATOM 1359 N N . PHE A 1 174 ? 10.819 -4.722 0.574 1.00 87.56 174 PHE A N 1
ATOM 1360 C CA . PHE A 1 174 ? 11.320 -3.940 -0.554 1.00 87.56 174 PHE A CA 1
ATOM 1361 C C . PHE A 1 174 ? 11.547 -2.474 -0.190 1.00 87.56 174 PHE A C 1
ATOM 1363 O O . PHE A 1 174 ? 10.854 -1.893 0.654 1.00 87.56 174 PHE A O 1
ATOM 1370 N N . SER A 1 175 ? 12.521 -1.846 -0.851 1.00 83.12 175 SER A N 1
ATOM 1371 C CA . SER A 1 175 ? 12.779 -0.415 -0.738 1.00 83.12 175 SER A CA 1
ATOM 1372 C C . SER A 1 175 ? 12.171 0.311 -1.936 1.00 83.12 175 SER A C 1
ATOM 1374 O O . SER A 1 175 ? 12.499 0.070 -3.092 1.00 83.12 175 SER A O 1
ATOM 1376 N N . THR A 1 176 ? 11.294 1.280 -1.669 1.00 73.75 176 THR A N 1
ATOM 1377 C CA . THR A 1 176 ? 10.723 2.136 -2.724 1.00 73.75 176 THR A CA 1
ATOM 1378 C C . THR A 1 176 ? 11.794 2.957 -3.453 1.00 73.75 176 THR A C 1
ATOM 1380 O O . THR A 1 176 ? 11.598 3.353 -4.598 1.00 73.75 176 THR A O 1
ATOM 1383 N N . TYR A 1 177 ? 12.941 3.211 -2.813 1.00 74.06 177 TYR A N 1
ATOM 1384 C CA . TYR A 1 177 ? 14.060 3.949 -3.410 1.00 74.06 177 TYR A CA 1
ATOM 1385 C C . TYR A 1 177 ? 14.836 3.147 -4.450 1.00 74.06 177 TYR A C 1
ATOM 1387 O O . TYR A 1 177 ? 15.620 3.724 -5.200 1.00 74.06 177 TYR A O 1
ATOM 1395 N N . ASP A 1 178 ? 14.608 1.838 -4.536 1.00 68.56 178 ASP A N 1
ATOM 1396 C CA . ASP A 1 178 ? 15.314 1.001 -5.502 1.00 68.56 178 ASP A CA 1
ATOM 1397 C C . ASP A 1 178 ? 14.952 1.410 -6.949 1.00 68.56 178 ASP A C 1
ATOM 1399 O O . ASP A 1 178 ? 15.742 1.170 -7.866 1.00 68.56 178 ASP A O 1
ATOM 1403 N N . PHE A 1 179 ? 13.837 2.144 -7.121 1.00 63.41 179 PHE A N 1
ATOM 1404 C CA . PHE A 1 179 ? 13.249 2.555 -8.403 1.00 63.41 179 PHE A CA 1
ATOM 1405 C C . PHE A 1 179 ? 12.929 4.050 -8.487 1.00 63.41 179 PHE A C 1
ATOM 1407 O O . PHE A 1 179 ? 13.010 4.636 -9.566 1.00 63.41 179 PHE A O 1
ATOM 1414 N N . VAL A 1 180 ? 12.579 4.692 -7.369 1.00 60.94 180 VAL A N 1
ATOM 1415 C CA . VAL A 1 180 ? 12.208 6.112 -7.361 1.00 60.94 180 VAL A CA 1
ATOM 1416 C C . VAL A 1 180 ? 13.448 6.981 -7.569 1.00 60.94 180 VAL A C 1
ATOM 1418 O O . VAL A 1 180 ? 14.384 6.942 -6.776 1.00 60.94 180 VAL A O 1
ATOM 1421 N N . GLY A 1 181 ? 13.441 7.798 -8.625 1.00 52.19 181 GLY A N 1
ATOM 1422 C CA . GLY A 1 181 ? 14.531 8.730 -8.946 1.00 52.19 181 GLY A CA 1
ATOM 1423 C C . GLY A 1 181 ? 15.627 8.154 -9.849 1.00 52.19 181 GLY A C 1
ATOM 1424 O O . GLY A 1 181 ? 16.505 8.897 -10.285 1.00 52.19 181 GLY A O 1
ATOM 1425 N N . LYS A 1 182 ? 15.564 6.863 -10.197 1.00 54.25 182 LYS A N 1
ATOM 1426 C CA . LYS A 1 182 ? 16.338 6.306 -11.315 1.00 54.25 182 LYS A CA 1
ATOM 1427 C C . LYS A 1 182 ? 15.548 6.554 -12.607 1.00 54.25 182 LYS A C 1
ATOM 1429 O O . LYS A 1 182 ? 14.323 6.546 -12.580 1.00 54.25 182 LYS A O 1
ATOM 1434 N N . LYS A 1 183 ? 16.217 6.802 -13.741 1.00 50.72 183 LYS A N 1
ATOM 1435 C CA . LYS A 1 183 ? 15.585 6.913 -15.076 1.00 50.72 183 LYS A CA 1
ATOM 1436 C C . LYS A 1 183 ? 15.022 5.550 -15.528 1.00 50.72 183 LYS A C 1
ATOM 1438 O O . LYS A 1 183 ? 15.477 4.967 -16.502 1.00 50.72 183 LYS A O 1
ATOM 1443 N N . THR A 1 184 ? 14.041 5.016 -14.812 1.00 55.69 184 THR A N 1
ATOM 1444 C CA . THR A 1 184 ? 13.352 3.752 -15.111 1.00 55.69 184 THR A CA 1
ATOM 1445 C C . THR A 1 184 ? 12.132 3.974 -16.012 1.00 55.69 184 THR A C 1
ATOM 1447 O O . THR A 1 184 ? 11.232 3.148 -16.060 1.00 55.69 184 THR A O 1
ATOM 1450 N N . THR A 1 185 ? 12.104 5.078 -16.771 1.00 51.41 185 THR A N 1
ATOM 1451 C CA . THR A 1 185 ? 11.033 5.448 -17.718 1.00 51.41 185 THR A CA 1
ATOM 1452 C C . THR A 1 185 ? 11.109 4.704 -19.062 1.00 51.41 185 THR A C 1
ATOM 1454 O O . THR A 1 185 ? 10.436 5.087 -20.016 1.00 51.41 185 THR A O 1
ATOM 1457 N N . LYS A 1 186 ? 11.954 3.672 -19.175 1.00 58.66 186 LYS A N 1
ATOM 1458 C CA . LYS A 1 186 ? 12.059 2.772 -20.340 1.00 58.66 186 LYS A CA 1
ATOM 1459 C C . LYS A 1 186 ? 11.159 1.531 -20.137 1.00 58.66 186 LYS A C 1
ATOM 1461 O O . LYS A 1 186 ? 10.784 1.276 -18.994 1.00 58.66 186 LYS A O 1
ATOM 1466 N N . PRO A 1 187 ? 10.797 0.760 -21.190 1.00 66.25 187 PRO A N 1
ATOM 1467 C CA . PRO A 1 187 ? 9.619 -0.127 -21.201 1.00 66.25 187 PRO A CA 1
ATOM 1468 C C . PRO A 1 187 ? 9.797 -1.452 -20.425 1.00 66.25 187 PRO A C 1
ATOM 1470 O O . PRO A 1 187 ? 9.332 -2.498 -20.862 1.00 66.25 187 PRO A O 1
ATOM 1473 N N . ILE A 1 188 ? 10.495 -1.435 -19.285 1.00 78.12 188 ILE A N 1
ATOM 1474 C CA . ILE A 1 188 ? 10.614 -2.583 -18.366 1.00 78.12 188 ILE A CA 1
ATOM 1475 C C . ILE A 1 188 ? 9.289 -2.806 -17.628 1.00 78.12 188 ILE A C 1
ATOM 1477 O O . ILE A 1 188 ? 8.877 -3.944 -17.390 1.00 78.12 188 ILE A O 1
ATOM 1481 N N . PHE A 1 189 ? 8.638 -1.696 -17.281 1.00 82.31 189 PHE A N 1
ATOM 1482 C CA . PHE A 1 189 ? 7.329 -1.648 -16.653 1.00 82.31 189 PHE A CA 1
ATOM 1483 C C . PHE A 1 189 ? 6.305 -1.166 -17.678 1.00 82.31 189 PHE A C 1
ATOM 1485 O O . PHE A 1 189 ? 6.569 -0.227 -18.432 1.00 82.31 189 PHE A O 1
ATOM 1492 N N . LYS A 1 190 ? 5.138 -1.810 -17.696 1.00 85.56 190 LYS A N 1
ATOM 1493 C CA . LYS A 1 190 ? 4.002 -1.412 -18.536 1.00 85.56 190 LYS A CA 1
ATOM 1494 C C . LYS A 1 190 ? 3.385 -0.101 -18.056 1.00 85.56 190 LYS A C 1
ATOM 1496 O O . LYS A 1 190 ? 2.919 0.684 -18.871 1.00 85.56 190 LYS A O 1
ATOM 1501 N N . GLU A 1 191 ? 3.443 0.148 -16.750 1.00 85.00 191 GLU A N 1
ATOM 1502 C CA . GLU A 1 191 ? 3.009 1.392 -16.118 1.00 85.00 191 GLU A CA 1
ATOM 1503 C C . GLU A 1 191 ? 4.197 2.092 -15.442 1.00 85.00 191 GLU A C 1
ATOM 1505 O O . GLU A 1 191 ? 4.955 1.435 -14.717 1.00 85.00 191 GLU A O 1
ATOM 1510 N N . PRO A 1 192 ? 4.377 3.415 -15.616 1.00 82.75 192 PRO A N 1
ATOM 1511 C CA . PRO A 1 192 ? 5.459 4.147 -14.971 1.00 82.75 192 PRO A CA 1
ATOM 1512 C C . PRO A 1 192 ? 5.422 4.004 -13.446 1.00 82.75 192 PRO A C 1
ATOM 1514 O O . PRO A 1 192 ? 4.400 4.265 -12.804 1.00 82.75 192 PRO A O 1
ATOM 1517 N N . ILE A 1 193 ? 6.561 3.651 -12.845 1.00 80.00 193 ILE A N 1
ATOM 1518 C CA . ILE A 1 193 ? 6.695 3.667 -11.387 1.00 80.00 193 ILE A CA 1
ATOM 1519 C C . ILE A 1 193 ? 6.730 5.123 -10.927 1.00 80.00 193 ILE A C 1
ATOM 1521 O O . ILE A 1 193 ? 7.622 5.893 -11.287 1.00 80.00 193 ILE A O 1
ATOM 1525 N N . GLY A 1 194 ? 5.735 5.506 -10.133 1.00 69.50 194 GLY A N 1
ATOM 1526 C CA . GLY A 1 194 ? 5.636 6.857 -9.594 1.00 69.50 194 GLY A CA 1
ATOM 1527 C C . GLY A 1 194 ? 6.668 7.169 -8.507 1.00 69.50 194 GLY A C 1
ATOM 1528 O O . GLY A 1 194 ? 7.471 6.329 -8.110 1.00 69.50 194 GLY A O 1
ATOM 1529 N N . ALA A 1 195 ? 6.607 8.387 -7.958 1.00 74.94 195 ALA A N 1
ATOM 1530 C CA . ALA A 1 195 ? 7.391 8.772 -6.778 1.00 74.94 195 ALA A CA 1
ATOM 1531 C C . ALA A 1 195 ? 7.100 7.865 -5.560 1.00 74.94 195 ALA A C 1
ATOM 1533 O O . ALA A 1 195 ? 6.111 7.142 -5.545 1.00 74.94 195 ALA A O 1
ATOM 1534 N N . THR A 1 196 ? 7.912 7.941 -4.501 1.00 71.62 196 THR A N 1
ATOM 1535 C CA . THR A 1 196 ? 7.962 6.999 -3.358 1.00 71.62 196 THR A CA 1
ATOM 1536 C C . THR A 1 196 ? 6.616 6.505 -2.827 1.00 71.62 196 THR A C 1
ATOM 1538 O O . THR A 1 196 ? 6.461 5.313 -2.574 1.00 71.62 196 THR A O 1
ATOM 1541 N N . VAL A 1 197 ? 5.633 7.394 -2.665 1.00 70.81 197 VAL A N 1
ATOM 1542 C CA . VAL A 1 197 ? 4.293 7.021 -2.175 1.00 70.81 197 VAL A CA 1
ATOM 1543 C C . VAL A 1 197 ? 3.482 6.282 -3.246 1.00 70.81 197 VAL A C 1
ATOM 1545 O O . VAL A 1 197 ? 2.821 5.297 -2.953 1.00 70.81 197 VAL A O 1
ATOM 1548 N N . LEU A 1 198 ? 3.556 6.717 -4.503 1.00 83.25 198 LEU A N 1
ATOM 1549 C CA . LEU A 1 198 ? 2.873 6.084 -5.635 1.00 83.25 198 LEU A CA 1
ATOM 1550 C C . LEU A 1 198 ? 3.547 4.768 -6.070 1.00 83.25 198 LEU A C 1
ATOM 1552 O O . LEU A 1 198 ? 2.887 3.893 -6.633 1.00 83.25 198 LEU A O 1
ATOM 1556 N N . ALA A 1 199 ? 4.844 4.612 -5.792 1.00 85.50 199 ALA A N 1
ATOM 1557 C CA . ALA A 1 199 ? 5.645 3.464 -6.206 1.00 85.50 199 ALA A CA 1
ATOM 1558 C C . ALA A 1 199 ? 5.027 2.133 -5.757 1.00 85.50 199 ALA A C 1
ATOM 1560 O O . ALA A 1 199 ? 4.894 1.222 -6.561 1.00 85.50 199 ALA A O 1
ATOM 1561 N N . LYS A 1 200 ? 4.551 2.034 -4.510 1.00 92.19 200 LYS A N 1
ATOM 1562 C CA . LYS A 1 200 ? 3.968 0.790 -3.972 1.00 92.19 200 LYS A CA 1
ATOM 1563 C C . LYS A 1 200 ? 2.737 0.339 -4.753 1.00 92.19 200 LYS A C 1
ATOM 1565 O O . LYS A 1 200 ? 2.607 -0.834 -5.077 1.00 92.19 200 LYS A O 1
ATOM 1570 N N . GLY A 1 201 ? 1.852 1.274 -5.090 1.00 93.94 201 GLY A N 1
ATOM 1571 C CA . GLY A 1 201 ? 0.665 0.958 -5.882 1.00 93.94 201 GLY A CA 1
ATOM 1572 C C . GLY A 1 201 ? 1.016 0.607 -7.328 1.00 93.94 201 GLY A C 1
ATOM 1573 O O . GLY A 1 201 ? 0.497 -0.358 -7.875 1.00 93.94 201 GLY A O 1
ATOM 1574 N N . THR A 1 202 ? 1.935 1.357 -7.941 1.00 92.75 202 THR A N 1
ATOM 1575 C CA . THR A 1 202 ? 2.336 1.144 -9.347 1.00 92.75 202 THR A CA 1
ATOM 1576 C C . THR A 1 202 ? 3.166 -0.124 -9.557 1.00 92.75 202 THR A C 1
ATOM 1578 O O . THR A 1 202 ? 3.018 -0.774 -10.587 1.00 92.75 202 THR A O 1
ATOM 1581 N N . ILE A 1 203 ? 3.978 -0.534 -8.580 1.00 92.94 203 ILE A N 1
ATOM 1582 C CA . ILE A 1 203 ? 4.669 -1.831 -8.589 1.00 92.94 203 ILE A CA 1
ATOM 1583 C C . ILE A 1 203 ? 3.646 -2.971 -8.599 1.00 92.94 203 ILE A C 1
ATOM 1585 O O . ILE A 1 203 ? 3.714 -3.842 -9.463 1.00 92.94 203 ILE A O 1
ATOM 1589 N N . PHE A 1 204 ? 2.659 -2.927 -7.699 1.00 96.31 204 PHE A N 1
ATOM 1590 C CA . PHE A 1 204 ? 1.616 -3.951 -7.649 1.00 96.31 204 PHE A CA 1
ATOM 1591 C C . PHE A 1 204 ? 0.760 -3.981 -8.915 1.00 96.31 204 PHE A C 1
ATOM 1593 O O . PHE A 1 204 ? 0.401 -5.051 -9.391 1.00 96.31 204 PHE A O 1
ATOM 1600 N N . LEU A 1 205 ? 0.474 -2.817 -9.502 1.00 96.44 205 LEU A N 1
ATOM 1601 C CA . LEU A 1 205 ? -0.226 -2.730 -10.781 1.00 96.44 205 LEU A CA 1
ATOM 1602 C C . LEU A 1 205 ? 0.563 -3.397 -11.913 1.00 96.44 205 LEU A C 1
ATOM 1604 O O . LEU A 1 205 ? -0.015 -4.150 -12.690 1.00 96.44 205 LEU A O 1
ATOM 1608 N N . ASN A 1 206 ? 1.875 -3.172 -11.996 1.00 94.75 206 ASN A N 1
ATOM 1609 C CA . ASN A 1 206 ? 2.703 -3.852 -12.992 1.00 94.75 206 ASN A CA 1
ATOM 1610 C C . ASN A 1 206 ? 2.708 -5.372 -12.788 1.00 94.75 206 ASN A C 1
ATOM 1612 O O . ASN A 1 206 ? 2.536 -6.103 -13.764 1.00 94.75 206 ASN A O 1
ATOM 1616 N N . PHE A 1 207 ? 2.821 -5.831 -11.537 1.00 96.19 207 PHE A N 1
ATOM 1617 C CA . PHE A 1 207 ? 2.674 -7.247 -11.201 1.00 96.19 207 PHE A CA 1
ATOM 1618 C C . PHE A 1 207 ? 1.315 -7.782 -11.661 1.00 96.19 207 PHE A C 1
ATOM 1620 O O . PHE A 1 207 ? 1.268 -8.747 -12.407 1.00 96.19 207 PHE A O 1
ATOM 1627 N N . ALA A 1 208 ? 0.211 -7.114 -11.320 1.00 97.38 208 ALA A N 1
ATOM 1628 C CA . ALA A 1 208 ? -1.141 -7.508 -11.716 1.00 97.38 208 ALA A CA 1
ATOM 1629 C C . ALA A 1 208 ? -1.315 -7.649 -13.241 1.00 97.38 208 ALA A C 1
ATOM 1631 O O . ALA A 1 208 ? -1.914 -8.617 -13.729 1.00 97.38 208 ALA A O 1
ATOM 1632 N N . ILE A 1 209 ? -0.776 -6.698 -14.012 1.00 96.38 209 ILE A N 1
ATOM 1633 C CA . ILE A 1 209 ? -0.860 -6.714 -15.480 1.00 96.38 209 ILE A CA 1
ATOM 1634 C C . ILE A 1 209 ? -0.107 -7.918 -16.058 1.00 96.38 209 ILE A C 1
ATOM 1636 O O . ILE A 1 209 ? -0.573 -8.534 -17.020 1.00 96.38 209 ILE A O 1
ATOM 1640 N N . GLU A 1 210 ? 1.042 -8.263 -15.488 1.00 95.38 210 GLU A N 1
ATOM 1641 C CA . GLU A 1 210 ? 1.888 -9.373 -15.939 1.00 95.38 210 GLU A CA 1
ATOM 1642 C C . GLU A 1 210 ? 1.571 -10.703 -15.252 1.00 95.38 210 GLU A C 1
ATOM 1644 O O . GLU A 1 210 ? 2.072 -11.741 -15.673 1.00 95.38 210 GLU A O 1
ATOM 1649 N N . TYR A 1 211 ? 0.694 -10.682 -14.250 1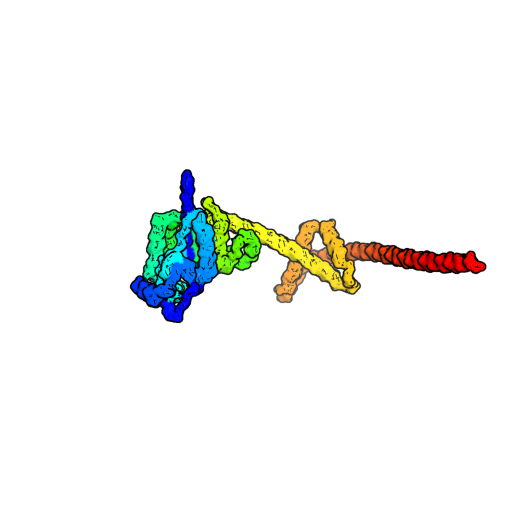.00 96.06 211 TYR A N 1
ATOM 1650 C CA . TYR A 1 211 ? 0.374 -11.840 -13.440 1.00 96.06 211 TYR A CA 1
ATOM 1651 C C . TYR A 1 211 ? -0.184 -12.980 -14.284 1.00 96.06 211 TYR A C 1
ATOM 1653 O O . TYR A 1 211 ? -1.135 -12.797 -15.063 1.00 96.06 211 TYR A O 1
ATOM 1661 N N . VAL A 1 212 ? 0.377 -14.160 -14.039 1.00 92.81 212 VAL A N 1
ATOM 1662 C CA . VAL A 1 212 ? -0.119 -15.461 -14.476 1.00 92.81 212 VAL A CA 1
ATOM 1663 C C . VAL A 1 212 ? -0.256 -16.364 -13.242 1.00 92.81 212 VAL A C 1
ATOM 1665 O O . VAL A 1 212 ? 0.544 -16.227 -12.313 1.00 92.81 212 VAL A O 1
ATOM 1668 N N . PRO A 1 213 ? -1.256 -17.266 -13.183 1.00 89.12 213 PRO A N 1
ATOM 1669 C CA . PRO A 1 213 ? -1.431 -18.150 -12.032 1.00 89.12 213 PRO A CA 1
ATOM 1670 C C . PRO A 1 213 ? -0.155 -18.936 -11.705 1.00 89.12 213 PRO A C 1
ATOM 1672 O O . PRO A 1 213 ? 0.440 -19.545 -12.592 1.00 89.12 213 PRO A O 1
ATOM 1675 N N . GLY A 1 214 ? 0.248 -18.915 -10.433 1.00 86.62 214 GLY A N 1
ATOM 1676 C CA . GLY A 1 214 ? 1.464 -19.573 -9.940 1.00 86.62 214 GLY A CA 1
ATOM 1677 C C . GLY A 1 214 ? 2.731 -18.710 -9.951 1.00 86.62 214 GLY A C 1
ATOM 1678 O O . GLY A 1 214 ? 3.724 -19.128 -9.373 1.00 86.62 214 GLY A O 1
ATOM 1679 N N . LEU A 1 215 ? 2.709 -17.512 -10.548 1.00 92.44 215 LEU A N 1
ATOM 1680 C CA . LEU A 1 215 ? 3.840 -16.582 -10.490 1.00 92.44 215 LEU A CA 1
ATOM 1681 C C . LEU A 1 215 ? 3.972 -15.971 -9.086 1.00 92.44 215 LEU A C 1
ATOM 1683 O O . LEU A 1 215 ? 3.063 -15.266 -8.639 1.00 92.44 215 LEU A O 1
ATOM 1687 N N . SER A 1 216 ? 5.109 -16.195 -8.420 1.00 94.69 216 SER A N 1
ATOM 1688 C CA . SER A 1 216 ? 5.440 -15.514 -7.161 1.00 94.69 216 SER A CA 1
ATOM 1689 C C . SER A 1 216 ? 5.749 -14.035 -7.405 1.00 94.69 216 SER A C 1
ATOM 1691 O O . SER A 1 216 ? 6.338 -13.658 -8.425 1.00 94.69 216 SER A O 1
ATOM 1693 N N . PHE A 1 217 ? 5.385 -13.175 -6.450 1.00 94.94 217 PHE A N 1
ATOM 1694 C CA . PHE A 1 217 ? 5.731 -11.757 -6.537 1.00 94.94 217 PHE A CA 1
ATOM 1695 C C . PHE A 1 217 ? 7.248 -11.556 -6.444 1.00 94.94 217 PHE A C 1
ATOM 1697 O O . PHE A 1 217 ? 7.804 -10.748 -7.188 1.00 94.94 217 PHE A O 1
ATOM 1704 N N . LYS A 1 218 ? 7.933 -12.300 -5.572 1.00 92.81 218 LYS A N 1
ATOM 1705 C CA . LYS A 1 218 ? 9.389 -12.281 -5.424 1.00 92.81 218 LYS A CA 1
ATOM 1706 C C . LYS A 1 218 ? 10.099 -12.639 -6.726 1.00 92.81 218 LYS A C 1
ATOM 1708 O O . LYS A 1 218 ? 10.986 -11.897 -7.135 1.00 92.81 218 LYS A O 1
ATOM 1713 N N . GLU A 1 219 ? 9.704 -13.733 -7.376 1.00 93.88 219 GLU A N 1
ATOM 1714 C CA . GLU A 1 219 ? 10.306 -14.171 -8.646 1.00 93.88 219 GLU A CA 1
ATOM 1715 C C . GLU A 1 219 ? 10.132 -13.106 -9.729 1.00 93.88 219 GLU A C 1
ATOM 1717 O O . GLU A 1 219 ? 11.104 -12.682 -10.358 1.00 93.88 219 GLU A O 1
ATOM 1722 N N . TRP A 1 220 ? 8.901 -12.606 -9.879 1.00 94.50 220 TRP A N 1
ATOM 1723 C CA . TRP A 1 220 ? 8.602 -11.504 -10.787 1.00 94.50 220 TRP A CA 1
ATOM 1724 C C . TRP A 1 220 ? 9.473 -10.278 -10.486 1.00 94.50 220 TRP A C 1
ATOM 1726 O O . TRP A 1 220 ? 10.027 -9.647 -11.385 1.00 94.50 220 TRP A O 1
ATOM 1736 N N . TRP A 1 221 ? 9.629 -9.937 -9.210 1.00 90.75 221 TRP A N 1
ATOM 1737 C CA . TRP A 1 221 ? 10.401 -8.778 -8.794 1.00 90.75 221 TRP A CA 1
ATOM 1738 C C . TRP A 1 221 ? 11.903 -8.918 -9.063 1.00 90.75 221 TRP A C 1
ATOM 1740 O O . TRP A 1 221 ? 12.533 -7.968 -9.533 1.00 90.75 221 TRP A O 1
ATOM 1750 N N . GLU A 1 222 ? 12.483 -10.084 -8.785 1.00 89.69 222 GLU A N 1
ATOM 1751 C CA . GLU A 1 222 ? 13.893 -10.383 -9.050 1.00 89.69 222 GLU A CA 1
ATOM 1752 C C . GLU A 1 222 ? 14.201 -10.324 -10.554 1.00 89.69 222 GLU A C 1
ATOM 1754 O O . GLU A 1 222 ? 15.210 -9.733 -10.951 1.00 89.69 222 GLU A O 1
ATOM 1759 N N . GLU A 1 223 ? 13.293 -10.817 -11.403 1.00 90.69 223 GLU A N 1
ATOM 1760 C CA . GLU A 1 223 ? 13.391 -10.664 -12.858 1.00 90.69 223 GLU A CA 1
ATOM 1761 C C . GLU A 1 223 ? 13.435 -9.179 -13.258 1.00 90.69 223 GLU A C 1
ATOM 1763 O O . GLU A 1 223 ? 14.329 -8.742 -13.995 1.00 90.69 223 GLU A O 1
ATOM 1768 N N . LYS A 1 224 ? 12.511 -8.363 -12.729 1.00 87.75 224 LYS A N 1
ATOM 1769 C CA . LYS A 1 224 ? 12.470 -6.920 -13.021 1.00 87.75 224 LYS A CA 1
ATOM 1770 C C . LYS A 1 224 ? 13.719 -6.194 -12.546 1.00 87.75 224 LYS A C 1
ATOM 1772 O O . LYS A 1 224 ? 14.206 -5.315 -13.260 1.00 87.75 224 LYS A O 1
ATOM 1777 N N . LEU A 1 225 ? 14.261 -6.559 -11.387 1.00 83.00 225 LEU A N 1
ATOM 1778 C CA . LEU A 1 225 ? 15.524 -6.011 -10.897 1.00 83.00 225 LEU A CA 1
ATOM 1779 C C . LEU A 1 225 ? 16.679 -6.320 -11.853 1.00 83.00 225 LEU A C 1
ATOM 1781 O O . LEU A 1 225 ? 17.391 -5.395 -12.245 1.00 83.00 225 LEU A O 1
ATOM 1785 N N . GLY A 1 226 ? 16.811 -7.569 -12.306 1.00 83.25 226 GLY A N 1
ATOM 1786 C CA . GLY A 1 226 ? 17.842 -7.954 -13.274 1.00 83.25 226 GLY A CA 1
ATOM 1787 C C . GLY A 1 226 ? 17.736 -7.180 -14.594 1.00 83.25 226 GLY A C 1
ATOM 1788 O O . GLY A 1 226 ? 18.744 -6.727 -15.147 1.00 83.25 226 GLY A O 1
ATOM 1789 N N . LEU A 1 227 ? 16.511 -6.941 -15.077 1.00 83.50 227 LEU A N 1
ATOM 1790 C CA . LEU A 1 227 ? 16.270 -6.115 -16.264 1.00 83.50 227 LEU A CA 1
ATOM 1791 C C . LEU A 1 227 ? 16.659 -4.648 -16.043 1.00 83.50 227 LEU A C 1
ATOM 1793 O O . LEU A 1 227 ? 17.262 -4.037 -16.929 1.00 83.50 227 LEU A O 1
ATOM 1797 N N . VAL A 1 228 ? 16.352 -4.079 -14.872 1.00 79.19 228 VAL A N 1
ATOM 1798 C CA . VAL A 1 228 ? 16.748 -2.707 -14.518 1.00 79.19 228 VAL A CA 1
ATOM 1799 C C . VAL A 1 228 ? 18.267 -2.579 -14.433 1.00 79.19 228 VAL A C 1
ATOM 1801 O O . VAL A 1 228 ? 18.822 -1.617 -14.963 1.00 79.19 228 VAL A O 1
ATOM 1804 N N . GLU A 1 229 ? 18.956 -3.537 -13.818 1.00 78.44 229 GLU A N 1
ATOM 1805 C CA . GLU A 1 229 ? 20.417 -3.528 -13.713 1.00 78.44 229 GLU A CA 1
ATOM 1806 C C . GLU A 1 229 ? 21.087 -3.612 -15.083 1.00 78.44 229 GLU A C 1
ATOM 1808 O O . GLU A 1 229 ? 21.921 -2.762 -15.407 1.00 78.44 229 GLU A O 1
ATOM 1813 N N . LYS A 1 230 ? 20.661 -4.561 -15.927 1.00 79.94 230 LYS A N 1
ATOM 1814 C CA . LYS A 1 230 ? 21.139 -4.693 -17.312 1.00 79.94 230 LYS A CA 1
ATOM 1815 C C . LYS A 1 230 ? 20.893 -3.419 -18.119 1.00 79.94 230 LYS A C 1
ATOM 1817 O O . LYS A 1 230 ? 21.725 -2.996 -18.915 1.00 79.94 230 LYS A O 1
ATOM 1822 N N . TYR A 1 231 ? 19.746 -2.787 -17.911 1.00 74.00 231 TYR A N 1
ATOM 1823 C CA . TYR A 1 231 ? 19.414 -1.551 -18.597 1.00 74.00 231 TYR A CA 1
ATOM 1824 C C . TYR A 1 231 ? 20.325 -0.384 -18.168 1.00 74.00 231 TYR A C 1
ATOM 1826 O O . TYR A 1 231 ? 20.831 0.363 -19.010 1.00 74.00 231 TYR A O 1
ATOM 1834 N N . LEU A 1 232 ? 20.583 -0.243 -16.864 1.00 71.50 232 LEU A N 1
ATOM 1835 C CA . LEU A 1 232 ? 21.462 0.798 -16.330 1.00 71.50 232 LEU A CA 1
ATOM 1836 C C . LEU A 1 232 ? 22.922 0.611 -16.765 1.00 71.50 232 LEU A C 1
ATOM 1838 O O . LEU A 1 232 ? 23.610 1.610 -16.997 1.00 71.50 232 LEU A O 1
ATOM 1842 N N . THR A 1 233 ? 23.403 -0.629 -16.901 1.00 76.31 233 THR A N 1
ATOM 1843 C CA . THR A 1 233 ? 24.752 -0.897 -17.425 1.00 76.31 233 THR A CA 1
ATOM 1844 C C . THR A 1 233 ? 24.865 -0.495 -18.894 1.00 76.31 233 THR A C 1
ATOM 1846 O O . THR A 1 233 ? 25.770 0.271 -19.229 1.00 76.31 233 THR A O 1
ATOM 1849 N N . THR A 1 234 ? 23.903 -0.876 -19.744 1.00 74.38 234 THR A N 1
ATOM 1850 C CA . THR A 1 234 ? 23.882 -0.471 -21.162 1.00 74.38 234 THR A CA 1
ATOM 1851 C C . THR A 1 234 ? 23.790 1.050 -21.327 1.00 74.38 234 THR A C 1
ATOM 1853 O O . THR A 1 234 ? 24.547 1.636 -22.100 1.00 74.38 234 THR A O 1
ATOM 1856 N N . GLU A 1 235 ? 22.931 1.741 -20.564 1.00 69.75 235 GLU A N 1
ATOM 1857 C CA . GLU A 1 235 ? 22.821 3.206 -20.653 1.00 69.75 235 GLU A CA 1
ATOM 1858 C C . GLU A 1 235 ? 24.114 3.903 -20.194 1.00 69.75 235 GLU A C 1
ATOM 1860 O O . GLU A 1 235 ? 24.524 4.915 -20.770 1.00 69.75 235 GLU A O 1
ATOM 1865 N N . LYS A 1 236 ? 24.795 3.367 -19.172 1.00 70.94 236 LYS A N 1
ATOM 1866 C CA . LYS A 1 236 ? 26.089 3.887 -18.715 1.00 70.94 236 LYS A CA 1
ATOM 1867 C C . LYS A 1 236 ? 27.158 3.733 -19.799 1.00 70.94 236 LYS A C 1
ATOM 1869 O O . LYS A 1 236 ? 27.892 4.689 -20.043 1.00 70.94 236 LYS A O 1
ATOM 1874 N N . GLU A 1 237 ? 27.221 2.592 -20.476 1.00 71.06 237 GLU A N 1
ATOM 1875 C CA . GLU A 1 237 ? 28.147 2.342 -21.589 1.00 71.06 237 GLU A CA 1
ATOM 1876 C C . GLU A 1 237 ? 27.861 3.243 -22.798 1.00 71.06 237 GLU A C 1
ATOM 1878 O O . GLU A 1 237 ? 28.779 3.868 -23.341 1.00 71.06 237 GLU A O 1
ATOM 1883 N N . GLU A 1 238 ? 26.591 3.407 -23.174 1.00 71.06 238 GLU A N 1
ATOM 1884 C CA . GLU A 1 238 ? 26.177 4.328 -24.235 1.00 71.06 238 GLU A CA 1
ATOM 1885 C C . GLU A 1 238 ? 26.507 5.784 -23.889 1.00 71.06 238 GLU A C 1
ATOM 1887 O O . GLU A 1 238 ? 27.023 6.525 -24.730 1.00 71.06 238 GLU A O 1
ATOM 1892 N N . ASN A 1 239 ? 26.250 6.211 -22.650 1.00 68.75 239 ASN A N 1
ATOM 1893 C CA . ASN A 1 239 ? 26.535 7.571 -22.197 1.00 68.75 239 ASN A CA 1
ATOM 1894 C C . ASN A 1 239 ? 28.040 7.836 -22.079 1.00 68.75 239 ASN A C 1
ATOM 1896 O O . ASN A 1 239 ? 28.487 8.922 -22.450 1.00 68.75 239 ASN A O 1
ATOM 1900 N N . ILE A 1 240 ? 28.838 6.864 -21.623 1.00 69.00 240 ILE A N 1
ATOM 1901 C CA . ILE A 1 240 ? 30.307 6.946 -21.646 1.00 69.00 240 ILE A CA 1
ATOM 1902 C C . ILE A 1 240 ? 30.792 7.060 -23.089 1.00 69.00 240 ILE A C 1
ATOM 1904 O O . ILE A 1 240 ? 31.635 7.903 -23.380 1.00 69.00 240 ILE A O 1
ATOM 1908 N N . THR A 1 241 ? 30.230 6.280 -24.010 1.00 66.00 241 THR A N 1
ATOM 1909 C CA . THR A 1 241 ? 30.589 6.328 -25.432 1.00 66.00 241 THR A CA 1
ATOM 1910 C C . THR A 1 241 ? 30.218 7.670 -26.063 1.00 66.00 241 THR A C 1
ATOM 1912 O O . THR A 1 241 ? 31.029 8.262 -26.775 1.00 66.00 241 THR A O 1
ATOM 1915 N N . LYS A 1 242 ? 29.029 8.209 -25.761 1.00 66.38 242 LYS A N 1
ATOM 1916 C CA . LYS A 1 242 ? 28.586 9.544 -26.199 1.00 66.38 242 LYS A CA 1
ATOM 1917 C C . LYS A 1 242 ? 29.461 10.652 -25.618 1.00 66.38 242 LYS A C 1
ATOM 1919 O O . LYS A 1 242 ? 29.864 11.542 -26.361 1.00 66.38 242 LYS A O 1
ATOM 1924 N N . ARG A 1 243 ? 29.811 10.582 -24.327 1.00 61.91 243 ARG A N 1
ATOM 1925 C CA . ARG A 1 243 ? 30.731 11.534 -23.682 1.00 61.91 243 ARG A CA 1
ATOM 1926 C C . ARG A 1 243 ? 32.131 11.447 -24.274 1.00 61.91 243 ARG A C 1
ATOM 1928 O O . ARG A 1 243 ? 32.652 12.481 -24.650 1.00 61.91 243 ARG A O 1
ATOM 1935 N N . LYS A 1 244 ? 32.695 10.250 -24.468 1.00 62.12 244 LYS A N 1
ATOM 1936 C CA . LYS A 1 244 ? 33.987 10.054 -25.150 1.00 62.12 244 LYS A CA 1
ATOM 1937 C C . LYS A 1 244 ? 33.965 10.649 -26.559 1.00 62.12 244 LYS A C 1
ATOM 1939 O O . LYS A 1 244 ? 34.852 11.422 -26.892 1.00 62.12 244 LYS A O 1
ATOM 1944 N N . LYS A 1 245 ? 32.921 10.386 -27.356 1.00 58.56 245 LYS A N 1
ATOM 1945 C CA . LYS A 1 245 ? 32.742 11.003 -28.686 1.00 58.56 245 LYS A CA 1
ATOM 1946 C C . LYS A 1 245 ? 32.619 12.528 -28.611 1.00 58.56 245 LYS A C 1
ATOM 1948 O O . LYS A 1 245 ? 33.194 13.218 -29.441 1.00 58.56 245 LYS A O 1
ATOM 1953 N N . SER A 1 246 ? 31.904 13.062 -27.621 1.00 59.53 246 SER A N 1
ATOM 1954 C CA . SER A 1 246 ? 31.762 14.507 -27.406 1.00 59.53 246 SER A CA 1
ATOM 1955 C C . SER A 1 246 ? 33.060 15.167 -26.945 1.00 59.53 246 SER A C 1
ATOM 1957 O O . SER A 1 246 ? 33.337 16.279 -27.373 1.00 59.53 246 SER A O 1
ATOM 1959 N N . THR A 1 247 ? 33.843 14.516 -26.086 1.00 62.03 247 THR A N 1
ATOM 1960 C CA . THR A 1 247 ? 35.152 14.990 -25.624 1.00 62.03 247 THR A CA 1
ATOM 1961 C C . THR A 1 247 ? 36.166 14.939 -26.757 1.00 62.03 247 THR A C 1
ATOM 1963 O O . THR A 1 247 ? 36.897 15.900 -26.931 1.00 62.03 247 THR A O 1
ATOM 1966 N N . ILE A 1 248 ? 36.155 13.884 -27.580 1.00 55.09 248 ILE A N 1
ATOM 1967 C CA . ILE A 1 248 ? 36.964 13.801 -28.805 1.00 55.09 248 ILE A CA 1
ATOM 1968 C C . ILE A 1 248 ? 36.566 14.904 -29.792 1.00 55.09 248 ILE A C 1
ATOM 1970 O O . ILE A 1 248 ? 37.444 15.556 -30.335 1.00 55.09 248 ILE A O 1
ATOM 1974 N N . ARG A 1 249 ? 35.265 15.172 -29.985 1.00 51.19 249 ARG A N 1
ATOM 1975 C CA . ARG A 1 249 ? 34.798 16.306 -30.803 1.00 51.19 249 ARG A CA 1
ATOM 1976 C C . ARG A 1 249 ? 35.236 17.652 -30.233 1.00 51.19 249 ARG A C 1
ATOM 1978 O O . ARG A 1 249 ? 35.696 18.486 -30.991 1.00 51.19 249 ARG A O 1
ATOM 1985 N N . LYS A 1 250 ? 35.121 17.862 -28.918 1.00 56.12 250 LYS A N 1
ATOM 1986 C CA . LYS A 1 250 ? 35.589 19.094 -28.267 1.00 56.12 250 LYS A CA 1
ATOM 1987 C C . LYS A 1 250 ? 37.094 19.270 -28.409 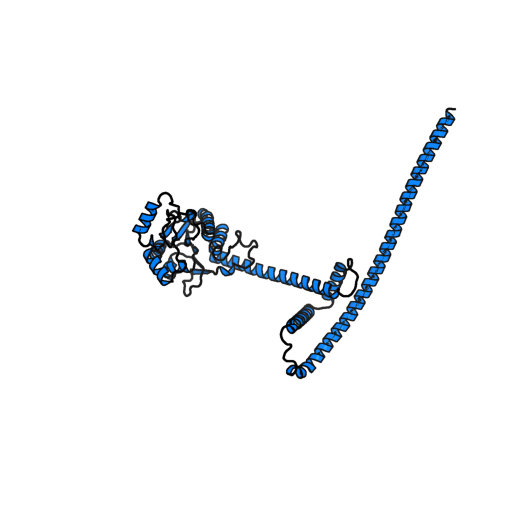1.00 56.12 250 LYS A C 1
ATOM 1989 O O . LYS A 1 250 ? 37.512 20.330 -28.821 1.00 56.12 250 LYS A O 1
ATOM 1994 N N . LEU A 1 251 ? 37.882 18.222 -28.174 1.00 53.06 251 LEU A N 1
ATOM 1995 C CA . LEU A 1 251 ? 39.324 18.230 -28.420 1.00 53.06 251 LEU A CA 1
ATOM 1996 C C . LEU A 1 251 ? 39.644 18.504 -29.890 1.00 53.06 251 LEU A C 1
ATOM 1998 O O . LEU A 1 251 ? 40.550 19.272 -30.160 1.00 53.06 251 LEU A O 1
ATOM 2002 N N . ALA A 1 252 ? 38.898 17.930 -30.837 1.00 47.22 252 ALA A N 1
ATOM 2003 C CA . ALA A 1 252 ? 39.071 18.217 -32.259 1.00 47.22 252 ALA A CA 1
ATOM 2004 C C . ALA A 1 252 ? 38.752 19.685 -32.591 1.00 47.22 252 ALA A C 1
ATOM 2006 O O . ALA A 1 252 ? 39.501 20.299 -33.339 1.00 47.22 252 ALA A O 1
ATOM 2007 N N . ILE A 1 253 ? 37.703 20.260 -31.993 1.00 49.38 253 ILE A N 1
ATOM 2008 C CA . ILE A 1 253 ? 37.322 21.675 -32.137 1.00 49.38 253 ILE A CA 1
ATOM 2009 C C . ILE A 1 253 ? 38.341 22.605 -31.457 1.00 49.38 253 ILE A C 1
ATOM 2011 O O . ILE A 1 253 ? 38.721 23.613 -32.040 1.00 49.38 253 ILE A O 1
ATOM 2015 N N . ASP A 1 254 ? 38.828 22.257 -30.265 1.00 45.38 254 ASP A N 1
ATOM 2016 C CA . ASP A 1 254 ? 39.801 23.041 -29.495 1.00 45.38 254 ASP A CA 1
ATOM 2017 C C . ASP A 1 254 ? 41.200 22.986 -30.143 1.00 45.38 254 ASP A C 1
ATOM 2019 O O . ASP A 1 254 ? 41.904 23.992 -30.179 1.00 45.38 254 ASP A O 1
ATOM 2023 N N . ILE A 1 255 ? 41.580 21.850 -30.746 1.00 46.78 255 ILE A N 1
ATOM 2024 C CA . ILE A 1 255 ? 42.760 21.727 -31.626 1.00 46.78 255 ILE A CA 1
ATOM 2025 C C . ILE A 1 255 ? 42.585 22.584 -32.892 1.00 46.78 255 ILE A C 1
ATOM 2027 O O . ILE A 1 255 ? 43.570 23.076 -33.438 1.00 46.78 255 ILE A O 1
ATOM 2031 N N . ASN A 1 256 ? 41.343 22.804 -33.333 1.00 42.53 256 ASN A N 1
ATOM 2032 C CA . ASN A 1 256 ? 41.003 23.633 -34.489 1.00 42.53 256 ASN A CA 1
ATOM 2033 C C . ASN A 1 256 ? 40.860 25.133 -34.148 1.00 42.53 256 ASN A C 1
ATOM 2035 O O . ASN A 1 256 ? 40.685 25.955 -35.046 1.00 42.53 256 ASN A O 1
ATOM 2039 N N . TYR A 1 257 ? 40.984 25.529 -32.874 1.00 36.56 257 TYR A N 1
ATOM 2040 C CA . TYR A 1 257 ? 40.921 26.933 -32.456 1.00 36.56 257 TYR A CA 1
ATOM 2041 C C . TYR A 1 257 ? 42.311 27.582 -32.405 1.00 36.56 257 TYR A C 1
ATOM 2043 O O . TYR A 1 257 ? 42.739 28.141 -31.397 1.00 36.56 257 TYR A O 1
ATOM 2051 N N . ASN A 1 258 ? 43.026 27.547 -33.532 1.00 44.69 258 ASN A N 1
ATOM 2052 C CA . ASN A 1 258 ? 44.012 28.579 -33.838 1.00 44.69 258 ASN A CA 1
ATOM 2053 C C . ASN A 1 258 ? 44.128 28.794 -35.361 1.00 44.69 258 ASN A C 1
ATOM 2055 O O . ASN A 1 258 ? 44.761 28.012 -36.063 1.00 44.69 258 ASN A O 1
ATOM 2059 N N . ARG A 1 259 ? 43.549 29.922 -35.807 1.00 40.50 259 ARG A N 1
ATOM 2060 C CA . ARG A 1 259 ? 43.545 30.554 -37.148 1.00 40.50 259 ARG A CA 1
ATOM 2061 C C . ARG A 1 259 ? 42.584 30.029 -38.233 1.00 40.50 259 ARG A C 1
ATOM 2063 O O . ARG A 1 259 ? 42.828 29.030 -38.890 1.00 40.50 259 ARG A O 1
ATOM 2070 N N . GLN A 1 260 ? 41.574 30.876 -38.488 1.00 43.56 260 GLN A N 1
ATOM 2071 C CA . GLN A 1 260 ? 40.930 31.224 -39.769 1.00 43.56 260 GLN A CA 1
ATOM 2072 C C . GLN A 1 260 ? 40.952 30.161 -40.880 1.00 43.56 260 GLN A C 1
ATOM 2074 O O . GLN A 1 260 ? 41.850 30.160 -41.717 1.00 43.56 260 GLN A O 1
ATOM 2079 N N . THR A 1 261 ? 39.905 29.338 -40.954 1.00 39.25 261 THR A N 1
ATOM 2080 C CA . THR A 1 261 ? 39.228 28.930 -42.207 1.00 39.25 261 THR A CA 1
ATOM 2081 C C . THR A 1 261 ? 38.038 28.039 -41.857 1.00 39.25 261 THR A C 1
ATOM 2083 O O . THR A 1 261 ? 38.134 26.816 -41.800 1.00 39.25 261 THR A O 1
ATOM 2086 N N . ASP A 1 262 ? 36.899 28.675 -41.588 1.00 44.69 262 ASP A N 1
ATOM 2087 C CA . ASP A 1 262 ? 35.654 27.972 -41.295 1.00 44.69 262 ASP A CA 1
ATOM 2088 C C . ASP A 1 262 ? 34.974 27.437 -42.565 1.00 44.69 262 ASP A C 1
ATOM 2090 O O . ASP A 1 262 ? 34.995 28.062 -43.626 1.00 44.69 262 ASP A O 1
ATOM 2094 N N . TYR A 1 263 ? 34.299 26.299 -42.368 1.00 40.19 263 TYR A N 1
ATOM 2095 C CA . TYR A 1 263 ? 33.178 25.727 -43.132 1.00 40.19 263 TYR A CA 1
ATOM 2096 C C . TYR A 1 263 ? 33.374 24.532 -44.085 1.00 40.19 263 TYR A C 1
ATOM 2098 O O . TYR A 1 263 ? 32.367 23.945 -44.475 1.00 40.19 263 TYR A O 1
ATOM 2106 N N . LEU A 1 264 ? 34.588 24.060 -44.400 1.00 40.53 264 LEU A N 1
ATOM 2107 C CA . LEU A 1 264 ? 34.752 22.880 -45.291 1.00 40.53 264 LEU A CA 1
ATOM 2108 C C . LEU A 1 264 ? 35.572 21.705 -44.732 1.00 40.53 264 LEU A C 1
ATOM 2110 O O . LEU A 1 264 ? 35.686 20.676 -45.395 1.00 40.53 264 LEU A O 1
ATOM 2114 N N . LEU A 1 265 ? 36.108 21.799 -43.513 1.00 43.25 265 LEU A N 1
ATOM 2115 C CA . LEU A 1 265 ? 37.108 20.839 -43.014 1.00 43.25 265 LEU A CA 1
ATOM 2116 C C . LEU A 1 265 ? 36.631 19.893 -41.896 1.00 43.25 265 LEU A C 1
ATOM 2118 O O . LEU A 1 265 ? 37.356 18.966 -41.542 1.00 43.25 265 LEU A O 1
ATOM 2122 N N . ASP A 1 266 ? 35.411 20.045 -41.380 1.00 53.25 266 ASP A N 1
ATOM 2123 C CA . ASP A 1 266 ? 35.052 19.448 -40.084 1.00 53.25 266 ASP A CA 1
ATOM 2124 C C . ASP A 1 266 ? 34.873 17.912 -40.114 1.00 53.25 266 ASP A C 1
ATOM 2126 O O . ASP A 1 266 ? 35.370 17.193 -39.246 1.00 53.25 266 ASP A O 1
ATOM 2130 N N . ASN A 1 267 ? 34.254 17.352 -41.160 1.00 49.22 267 ASN A N 1
ATOM 2131 C CA . ASN A 1 267 ? 34.012 15.901 -41.225 1.00 49.22 267 ASN A CA 1
ATOM 2132 C C . ASN A 1 267 ? 35.231 15.097 -41.707 1.00 49.22 267 ASN A C 1
ATOM 2134 O O . ASN A 1 267 ? 35.505 14.011 -41.191 1.00 49.22 267 ASN A O 1
ATOM 2138 N N . THR A 1 268 ? 35.989 15.633 -42.665 1.00 52.09 268 THR A N 1
ATOM 2139 C CA . THR A 1 268 ? 37.154 14.951 -43.248 1.00 52.09 268 THR A CA 1
ATOM 2140 C C . THR A 1 268 ? 38.328 14.933 -42.273 1.00 52.09 268 THR A C 1
ATOM 2142 O O . THR A 1 268 ? 38.934 13.881 -42.076 1.00 52.09 268 THR A O 1
ATOM 2145 N N . ILE A 1 269 ? 38.611 16.053 -41.594 1.00 50.25 269 ILE A N 1
ATOM 2146 C CA . ILE A 1 269 ? 39.660 16.102 -40.566 1.00 50.25 269 ILE A CA 1
ATOM 2147 C C . ILE A 1 269 ? 39.291 15.197 -39.390 1.00 50.25 269 ILE A C 1
ATOM 2149 O O . ILE A 1 269 ? 40.130 14.420 -38.942 1.00 50.25 269 ILE A O 1
ATOM 2153 N N . THR A 1 270 ? 38.035 15.217 -38.933 1.00 51.53 270 THR A N 1
ATOM 2154 C CA . THR A 1 270 ? 37.594 14.349 -37.831 1.00 51.53 270 THR A CA 1
ATOM 2155 C C . THR A 1 270 ? 37.748 12.863 -38.172 1.00 51.53 270 THR A C 1
ATOM 2157 O O . THR A 1 270 ? 38.193 12.088 -37.323 1.00 51.53 270 THR A O 1
ATOM 2160 N N . SER A 1 271 ? 37.442 12.455 -39.410 1.00 57.03 271 SER A N 1
ATOM 2161 C CA . SER A 1 271 ? 37.675 11.077 -39.865 1.00 57.03 271 SER A CA 1
ATOM 2162 C C . SER A 1 271 ? 39.165 10.744 -39.907 1.00 57.03 271 SER A C 1
ATOM 2164 O O . SER A 1 271 ? 39.573 9.731 -39.352 1.00 57.03 271 SER A O 1
ATOM 2166 N N . ILE A 1 272 ? 39.997 11.620 -40.482 1.00 56.31 272 ILE A N 1
ATOM 2167 C CA . ILE A 1 272 ? 41.448 11.405 -40.595 1.00 56.31 272 ILE A CA 1
ATOM 2168 C C . ILE A 1 272 ? 42.106 11.313 -39.214 1.00 56.31 272 ILE A C 1
ATOM 2170 O O . ILE A 1 272 ? 42.921 10.422 -38.987 1.00 56.31 272 ILE A O 1
ATOM 2174 N N . ILE A 1 273 ? 41.735 12.191 -38.279 1.00 51.41 273 ILE A N 1
ATOM 2175 C CA . ILE A 1 273 ? 42.235 12.161 -36.901 1.00 51.41 273 ILE A CA 1
ATOM 2176 C C . ILE A 1 273 ? 41.752 10.890 -36.204 1.00 51.41 273 ILE A C 1
ATOM 2178 O O . ILE A 1 273 ? 42.550 10.209 -35.564 1.00 51.41 273 ILE A O 1
ATOM 2182 N N . SER A 1 274 ? 40.475 10.524 -36.351 1.00 57.91 274 SER A N 1
ATOM 2183 C CA . SER A 1 274 ? 39.958 9.291 -35.753 1.00 57.91 274 SER A CA 1
ATOM 2184 C C . SER A 1 274 ? 40.668 8.052 -36.292 1.00 57.91 274 SER A C 1
ATOM 2186 O O . SER A 1 274 ? 40.919 7.131 -35.517 1.00 57.91 274 SER A O 1
ATOM 2188 N N . ASP A 1 275 ? 40.947 7.996 -37.589 1.00 62.41 275 ASP A N 1
ATOM 2189 C CA . ASP A 1 275 ? 41.590 6.845 -38.214 1.00 62.41 275 ASP A CA 1
ATOM 2190 C C . ASP A 1 275 ? 43.074 6.795 -37.853 1.00 62.41 275 ASP A C 1
ATOM 2192 O O . ASP A 1 275 ? 43.579 5.725 -37.520 1.00 62.41 275 ASP A O 1
ATOM 2196 N N . PHE A 1 276 ? 43.754 7.944 -37.792 1.00 59.78 276 PHE A N 1
ATOM 2197 C CA . PHE A 1 276 ? 45.136 8.054 -37.322 1.00 59.78 276 PHE A CA 1
ATOM 2198 C C . PHE A 1 276 ? 45.285 7.606 -35.864 1.00 59.78 276 PHE A C 1
ATOM 2200 O O . PHE A 1 276 ? 46.149 6.787 -35.555 1.00 59.78 276 PHE A O 1
ATOM 2207 N N . VAL A 1 277 ? 44.412 8.083 -34.972 1.00 57.75 277 VAL A N 1
ATOM 2208 C CA . VAL A 1 277 ? 44.433 7.716 -33.548 1.00 57.75 277 VAL A CA 1
ATOM 2209 C C . VAL A 1 277 ? 44.198 6.214 -33.367 1.00 57.75 277 VAL A C 1
ATOM 2211 O O . VAL A 1 277 ? 44.892 5.580 -32.581 1.00 57.75 277 VAL A O 1
ATOM 2214 N N . LYS A 1 278 ? 43.277 5.615 -34.134 1.00 59.94 278 LYS A N 1
ATOM 2215 C CA . LYS A 1 278 ? 43.017 4.165 -34.086 1.00 59.94 278 LYS A CA 1
ATOM 2216 C C . LYS A 1 278 ? 44.157 3.316 -34.647 1.00 59.94 278 LYS A C 1
ATOM 2218 O O . LYS A 1 278 ? 44.325 2.186 -34.210 1.00 59.94 278 LYS A O 1
ATOM 2223 N N . SER A 1 279 ? 44.892 3.825 -35.633 1.00 57.91 279 SER A N 1
ATOM 2224 C CA . SER A 1 279 ? 45.944 3.066 -36.323 1.00 57.91 279 SER A CA 1
ATOM 2225 C C . SER A 1 279 ? 47.334 3.223 -35.705 1.00 57.91 279 SER A C 1
ATOM 2227 O O . SER A 1 279 ? 48.216 2.435 -36.028 1.00 57.91 279 SER A O 1
ATOM 2229 N N . ASN A 1 280 ? 47.544 4.205 -34.821 1.00 54.38 280 ASN A N 1
ATOM 2230 C CA . ASN A 1 280 ? 48.868 4.508 -34.258 1.00 54.38 280 ASN A CA 1
ATOM 2231 C C . ASN A 1 280 ? 48.942 4.384 -32.733 1.00 54.38 280 ASN A C 1
ATOM 2233 O O . ASN A 1 280 ? 50.028 4.527 -32.180 1.00 54.38 280 ASN A O 1
ATOM 2237 N N . PHE A 1 281 ? 47.822 4.127 -32.056 1.00 59.66 281 PHE A N 1
ATOM 2238 C CA . PHE A 1 281 ? 47.795 3.953 -30.608 1.00 59.66 281 PHE A CA 1
ATOM 2239 C C . PHE A 1 281 ? 47.023 2.692 -30.244 1.00 59.66 281 PHE A C 1
ATOM 2241 O O . PHE A 1 281 ? 45.902 2.466 -30.705 1.00 59.66 281 PHE A O 1
ATOM 2248 N N . THR A 1 282 ? 47.615 1.881 -29.377 1.00 74.88 282 THR A N 1
ATOM 2249 C CA . THR A 1 282 ? 46.930 0.746 -28.762 1.00 74.88 282 THR A CA 1
ATOM 2250 C C . THR A 1 282 ? 45.858 1.228 -27.781 1.00 74.88 282 THR A C 1
ATOM 2252 O O . THR A 1 282 ? 45.877 2.362 -27.290 1.00 74.88 282 THR A O 1
ATOM 2255 N N . ALA A 1 283 ? 44.899 0.356 -27.462 1.00 62.38 283 ALA A N 1
ATOM 2256 C CA . ALA A 1 283 ? 43.846 0.675 -26.497 1.00 62.38 283 ALA A CA 1
ATOM 2257 C C . ALA A 1 283 ? 44.413 1.061 -25.115 1.00 62.38 283 ALA A C 1
ATOM 2259 O O . ALA A 1 283 ? 43.867 1.951 -24.457 1.00 62.38 283 ALA A O 1
ATOM 2260 N N . ASP A 1 284 ? 45.527 0.444 -24.711 1.00 61.91 284 ASP A N 1
ATOM 2261 C CA . ASP A 1 284 ? 46.199 0.721 -23.441 1.00 61.91 284 ASP A CA 1
ATOM 2262 C C . ASP A 1 284 ? 46.925 2.072 -23.450 1.00 61.91 284 ASP A C 1
ATOM 2264 O O . ASP A 1 284 ? 46.839 2.820 -22.476 1.00 61.91 284 ASP A O 1
ATOM 2268 N N . GLU A 1 285 ? 47.547 2.457 -24.569 1.00 57.84 285 GLU A N 1
ATOM 2269 C CA . GLU A 1 285 ? 48.159 3.783 -24.727 1.00 57.84 285 GLU A CA 1
ATOM 2270 C C . GLU A 1 285 ? 47.109 4.899 -24.710 1.00 57.84 285 GLU A C 1
ATOM 2272 O O . GLU A 1 285 ? 47.307 5.925 -24.059 1.00 57.84 285 GLU A O 1
ATOM 2277 N N . LEU A 1 286 ? 45.955 4.689 -25.351 1.00 60.69 286 LEU A N 1
ATOM 2278 C CA . LEU A 1 286 ? 44.843 5.645 -25.313 1.00 60.69 286 LEU A CA 1
ATOM 2279 C C . LEU A 1 286 ? 44.246 5.780 -23.910 1.00 60.69 286 LEU A C 1
ATOM 2281 O O . LEU A 1 286 ? 43.855 6.877 -23.500 1.00 60.69 286 LEU A O 1
ATOM 2285 N N . LYS A 1 287 ? 44.189 4.677 -23.158 1.00 63.31 287 LYS A N 1
ATOM 2286 C CA . LYS A 1 287 ? 43.743 4.675 -21.764 1.00 63.31 287 LYS A CA 1
ATOM 2287 C C . LYS A 1 287 ? 44.724 5.439 -20.871 1.00 63.31 287 LYS A C 1
ATOM 2289 O O . LYS A 1 287 ? 44.288 6.320 -20.132 1.00 63.31 287 LYS A O 1
ATOM 2294 N N . ALA A 1 288 ? 46.024 5.178 -21.006 1.00 62.66 288 ALA A N 1
ATOM 2295 C CA . ALA A 1 288 ? 47.072 5.882 -20.271 1.00 62.66 288 ALA A CA 1
ATOM 2296 C C . ALA A 1 288 ? 47.079 7.391 -20.579 1.00 62.66 288 ALA A C 1
ATOM 2298 O O . ALA A 1 288 ? 47.168 8.212 -19.665 1.00 62.66 288 ALA A O 1
ATOM 2299 N N . LEU A 1 289 ? 46.901 7.771 -21.850 1.00 54.19 289 LEU A N 1
ATOM 2300 C CA . LEU A 1 289 ? 46.814 9.172 -22.267 1.00 54.19 289 LEU A CA 1
ATOM 2301 C C . LEU A 1 289 ? 45.580 9.862 -21.662 1.00 54.19 289 LEU A C 1
ATOM 2303 O O . LEU A 1 289 ? 45.669 10.976 -21.146 1.00 54.19 289 LEU A O 1
ATOM 2307 N N . SER A 1 290 ? 44.427 9.184 -21.673 1.00 59.09 290 SER A N 1
ATOM 2308 C CA . SER A 1 290 ? 43.191 9.704 -21.083 1.00 59.09 290 SER A CA 1
ATOM 2309 C C . SER A 1 290 ? 43.293 9.874 -19.565 1.00 59.09 290 SER A C 1
ATOM 2311 O O . SER A 1 290 ? 42.765 10.851 -19.034 1.00 59.09 290 SER A O 1
ATOM 2313 N N . GLU A 1 291 ? 43.935 8.943 -18.857 1.00 60.56 291 GLU A N 1
ATOM 2314 C CA . GLU A 1 291 ? 44.163 9.040 -17.411 1.00 60.56 291 GLU A CA 1
ATOM 2315 C C . GLU A 1 291 ? 45.136 10.177 -17.073 1.00 60.56 291 GLU A C 1
ATOM 2317 O O . GLU A 1 291 ? 44.869 10.955 -16.156 1.00 60.56 291 GLU A O 1
ATOM 2322 N N . ALA A 1 292 ? 46.206 10.349 -17.856 1.00 55.12 292 ALA A N 1
ATOM 2323 C CA . ALA A 1 292 ? 47.148 11.454 -17.693 1.00 55.12 292 ALA A CA 1
ATOM 2324 C C . ALA A 1 292 ? 46.473 12.828 -17.867 1.00 55.12 292 ALA A C 1
ATOM 2326 O O . ALA A 1 292 ? 46.661 13.718 -17.037 1.00 55.12 292 ALA A O 1
ATOM 2327 N N . ILE A 1 293 ? 45.625 12.986 -18.890 1.00 52.50 293 ILE A N 1
ATOM 2328 C CA . ILE A 1 293 ? 44.862 14.221 -19.137 1.00 52.50 293 ILE A CA 1
ATOM 2329 C C . ILE A 1 293 ? 43.878 14.505 -17.992 1.00 52.50 293 ILE A C 1
ATOM 2331 O O . ILE A 1 293 ? 43.803 15.631 -17.497 1.00 52.50 293 ILE A O 1
ATOM 2335 N N . ASN A 1 294 ? 43.151 13.491 -17.515 1.00 52.78 294 ASN A N 1
ATOM 2336 C CA . ASN A 1 294 ? 42.224 13.650 -16.390 1.00 52.78 294 ASN A CA 1
ATOM 2337 C C . ASN A 1 294 ? 42.948 14.056 -15.099 1.00 52.78 294 ASN A C 1
ATOM 2339 O O . ASN A 1 294 ? 42.475 14.935 -14.375 1.00 52.78 294 ASN A O 1
ATOM 2343 N N . ASN A 1 295 ? 44.123 13.476 -14.847 1.00 55.06 295 ASN A N 1
ATOM 2344 C CA . ASN A 1 295 ? 44.955 13.832 -13.703 1.00 55.06 295 ASN A CA 1
ATOM 2345 C C . ASN A 1 295 ? 45.443 15.287 -13.796 1.00 55.06 295 ASN A C 1
ATOM 2347 O O . ASN A 1 295 ? 45.298 16.030 -12.825 1.00 55.06 295 ASN A O 1
ATOM 2351 N N . LEU A 1 296 ? 45.905 15.735 -14.970 1.00 45.31 296 LEU A N 1
ATOM 2352 C CA . LEU A 1 296 ? 46.298 17.132 -15.217 1.00 45.31 296 LEU A CA 1
ATOM 2353 C C . LEU A 1 296 ? 45.140 18.115 -14.999 1.00 45.31 296 LEU A C 1
ATOM 2355 O O . LEU A 1 296 ? 45.316 19.167 -14.388 1.00 45.31 296 LEU A O 1
ATOM 2359 N N . THR A 1 297 ? 43.935 17.742 -15.428 1.00 46.62 297 THR A N 1
ATOM 2360 C CA . THR A 1 297 ? 42.732 18.571 -15.254 1.00 46.62 297 THR A CA 1
ATOM 2361 C C . THR A 1 297 ? 42.313 18.655 -13.778 1.00 46.62 297 THR A C 1
ATOM 2363 O O . THR A 1 297 ? 41.834 19.690 -13.319 1.00 46.62 297 THR A O 1
ATOM 2366 N N . SER A 1 298 ? 42.540 17.586 -13.004 1.00 49.22 298 SER A N 1
ATOM 2367 C CA . SER A 1 298 ? 42.220 17.526 -11.569 1.00 49.22 298 SER A CA 1
ATOM 2368 C C . SER A 1 298 ? 43.227 18.256 -10.666 1.00 49.22 298 SER A C 1
ATOM 2370 O O . SER A 1 298 ? 42.866 18.704 -9.576 1.00 49.22 298 SER A O 1
ATOM 2372 N N . MET A 1 299 ? 44.475 18.426 -11.121 1.00 45.34 299 MET A N 1
ATOM 2373 C CA . MET A 1 299 ? 45.533 19.114 -10.370 1.00 45.34 299 MET A CA 1
ATOM 2374 C C . MET A 1 299 ? 45.337 20.637 -10.292 1.00 45.34 299 MET A C 1
ATOM 2376 O O . MET A 1 299 ? 45.842 21.262 -9.363 1.00 45.34 299 MET A O 1
ATOM 2380 N N . ASN A 1 300 ? 44.546 21.231 -11.190 1.00 47.16 300 ASN A N 1
ATOM 2381 C CA . ASN A 1 300 ? 44.379 22.686 -11.281 1.00 47.16 300 ASN A CA 1
ATOM 2382 C C . ASN A 1 300 ? 43.430 23.297 -10.223 1.00 47.16 300 ASN A C 1
ATOM 2384 O O . ASN A 1 300 ? 43.251 24.508 -10.191 1.00 47.16 300 ASN A O 1
ATOM 2388 N N . ILE A 1 301 ? 42.804 22.484 -9.358 1.00 45.56 301 ILE A N 1
ATOM 2389 C CA . ILE A 1 301 ? 41.734 22.953 -8.453 1.00 45.56 301 ILE A CA 1
ATOM 2390 C C . ILE A 1 301 ? 42.118 22.901 -6.961 1.00 45.56 301 ILE A C 1
ATOM 2392 O O . ILE A 1 301 ? 41.407 23.478 -6.143 1.00 45.56 301 ILE A O 1
ATOM 2396 N N . LYS A 1 302 ? 43.231 22.261 -6.551 1.00 45.31 302 LYS A N 1
ATOM 2397 C CA . LYS A 1 302 ? 43.483 22.051 -5.104 1.00 45.31 302 LYS A CA 1
ATOM 2398 C C . LYS A 1 302 ? 44.876 22.299 -4.526 1.00 45.31 302 LYS A C 1
ATOM 2400 O O . LYS A 1 302 ? 44.995 22.172 -3.312 1.00 45.31 302 LYS A O 1
ATOM 2405 N N . GLN A 1 303 ? 45.922 22.640 -5.281 1.00 57.47 303 GLN A N 1
ATOM 2406 C CA . GLN A 1 303 ? 47.269 22.715 -4.676 1.00 57.47 303 GLN A CA 1
ATOM 2407 C C . GLN A 1 303 ? 48.161 23.835 -5.226 1.00 57.47 303 GLN A C 1
ATOM 2409 O O . GLN A 1 303 ? 49.201 23.569 -5.818 1.00 57.47 303 GLN A O 1
ATOM 2414 N N . ALA A 1 304 ? 47.795 25.089 -4.942 1.00 44.16 304 ALA A N 1
ATOM 2415 C CA . ALA A 1 304 ? 48.692 26.241 -5.101 1.00 44.16 304 ALA A CA 1
ATOM 2416 C C . ALA A 1 304 ? 49.452 26.633 -3.808 1.00 44.16 304 ALA A C 1
ATOM 2418 O O . ALA A 1 304 ? 50.340 27.473 -3.865 1.00 44.16 304 ALA A O 1
ATOM 2419 N N . GLU A 1 305 ? 49.180 26.016 -2.648 1.00 44.66 305 GLU A N 1
ATOM 2420 C CA . GLU A 1 305 ? 49.679 26.519 -1.346 1.00 44.66 305 GLU A CA 1
ATOM 2421 C C . GLU A 1 305 ? 50.863 25.761 -0.708 1.00 44.66 305 GLU A C 1
ATOM 2423 O O . GLU A 1 305 ? 51.250 26.071 0.414 1.00 44.66 305 GLU A O 1
ATOM 2428 N N . LYS A 1 306 ? 51.499 24.781 -1.366 1.00 55.59 306 LYS A N 1
ATOM 2429 C CA . LYS A 1 306 ? 52.653 24.057 -0.769 1.00 55.59 306 LYS A CA 1
ATOM 2430 C C . LYS A 1 306 ? 53.789 23.792 -1.758 1.00 55.59 306 LYS A C 1
ATOM 2432 O O . LYS A 1 306 ? 54.133 22.646 -2.040 1.00 55.59 306 LYS A O 1
ATOM 2437 N N . ILE A 1 307 ? 54.368 24.862 -2.297 1.00 47.56 307 ILE A N 1
ATOM 2438 C CA . ILE A 1 307 ? 55.348 24.806 -3.397 1.00 47.56 307 ILE A CA 1
ATOM 2439 C C . ILE A 1 307 ? 56.781 24.463 -2.934 1.00 47.56 307 ILE A C 1
ATOM 2441 O O . ILE A 1 307 ? 57.547 23.880 -3.700 1.00 47.56 307 ILE A O 1
ATOM 2445 N N . GLU A 1 308 ? 57.155 24.709 -1.677 1.00 45.19 308 GLU A N 1
ATOM 2446 C CA . GLU A 1 308 ? 58.557 24.549 -1.248 1.00 45.19 308 GLU A CA 1
ATOM 2447 C C . GL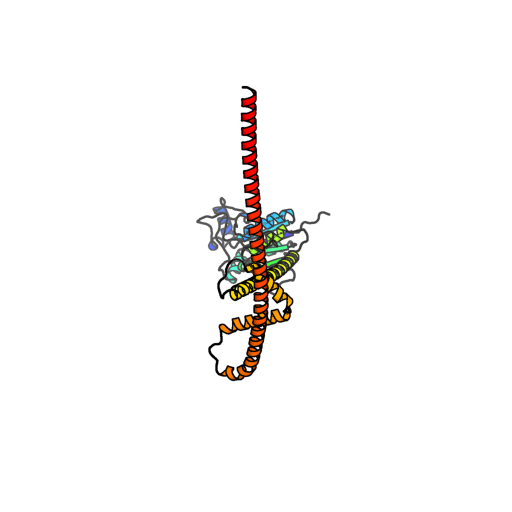U A 1 308 ? 58.971 23.104 -0.933 1.00 45.19 308 GLU A C 1
ATOM 2449 O O . GLU A 1 308 ? 60.065 22.677 -1.296 1.00 45.19 308 GLU A O 1
ATOM 2454 N N . THR A 1 309 ? 58.075 22.288 -0.372 1.00 48.66 309 THR A N 1
ATOM 2455 C CA . THR A 1 309 ? 58.361 20.870 -0.071 1.00 48.66 309 THR A CA 1
ATOM 2456 C C . THR A 1 309 ? 58.381 19.990 -1.331 1.00 48.66 309 THR A C 1
ATOM 2458 O O . THR A 1 309 ? 58.937 18.893 -1.325 1.00 48.66 309 THR A O 1
ATOM 2461 N N . TYR A 1 310 ? 57.789 20.460 -2.435 1.00 48.19 310 TYR A N 1
ATOM 2462 C CA . TYR A 1 310 ? 57.691 19.699 -3.682 1.00 48.19 310 TYR A CA 1
ATOM 2463 C C . TYR A 1 310 ? 58.915 19.837 -4.592 1.00 48.19 310 TYR A C 1
ATOM 2465 O O . TYR A 1 310 ? 59.141 18.939 -5.401 1.00 48.19 310 TYR A O 1
ATOM 2473 N N . ARG A 1 311 ? 59.734 20.889 -4.445 1.00 43.91 311 ARG A N 1
ATOM 2474 C CA . ARG A 1 311 ? 60.865 21.187 -5.346 1.00 43.91 311 ARG A CA 1
ATOM 2475 C C . ARG A 1 311 ? 61.901 20.058 -5.437 1.00 43.91 311 ARG A C 1
ATOM 2477 O O . ARG A 1 311 ? 62.359 19.761 -6.536 1.00 43.91 311 ARG A O 1
ATOM 2484 N N . SER A 1 312 ? 62.216 19.366 -4.336 1.00 46.00 312 SER A N 1
ATOM 2485 C CA . SER A 1 312 ? 63.197 18.262 -4.354 1.00 46.00 312 SER A CA 1
ATOM 2486 C C . SER A 1 312 ? 62.636 16.956 -4.938 1.00 46.00 312 SER A C 1
ATOM 2488 O O . SER A 1 312 ? 63.351 16.228 -5.621 1.00 46.00 312 SER A O 1
ATOM 2490 N N . LYS A 1 313 ? 61.333 16.689 -4.761 1.00 50.03 313 LYS A N 1
ATOM 2491 C CA . LYS A 1 313 ? 60.613 15.568 -5.401 1.00 50.03 313 LYS A CA 1
ATOM 2492 C C . LYS A 1 313 ? 60.266 15.835 -6.870 1.00 50.03 313 LYS A C 1
ATOM 2494 O O . LYS A 1 313 ? 59.959 14.893 -7.598 1.00 50.03 313 LYS A O 1
ATOM 2499 N N . PHE A 1 314 ? 60.283 17.098 -7.298 1.00 44.81 314 PHE A N 1
ATOM 2500 C CA . PHE A 1 314 ? 59.950 17.497 -8.662 1.00 44.81 314 PHE A CA 1
ATOM 2501 C C . PHE A 1 314 ? 61.082 17.230 -9.648 1.00 44.81 314 PHE A C 1
ATOM 2503 O O . PHE A 1 314 ? 60.772 16.931 -10.788 1.00 44.81 314 PHE A O 1
ATOM 2510 N N . SER A 1 315 ? 62.354 17.260 -9.236 1.00 47.06 315 SER A N 1
ATOM 2511 C CA . SER A 1 315 ? 63.492 17.128 -10.164 1.00 47.06 315 SER A CA 1
ATOM 2512 C C . SER A 1 315 ? 63.465 15.821 -10.979 1.00 47.06 315 SER A C 1
ATOM 2514 O O . SER A 1 315 ? 63.585 15.852 -12.199 1.00 47.06 315 SER A O 1
ATOM 2516 N N . SER A 1 316 ? 63.157 14.678 -10.350 1.00 49.59 316 SER A N 1
ATOM 2517 C CA . SER A 1 316 ? 63.048 13.385 -11.053 1.00 49.59 316 SER A CA 1
ATOM 2518 C C . SER A 1 316 ? 61.755 13.215 -11.859 1.00 49.59 316 SER A C 1
ATOM 2520 O O . SER A 1 316 ? 61.723 12.471 -12.838 1.00 49.59 316 SER A O 1
ATOM 2522 N N . LYS A 1 317 ? 60.675 13.912 -11.479 1.00 48.53 317 LYS A N 1
ATOM 2523 C CA . LYS A 1 317 ? 59.426 13.943 -12.255 1.00 48.53 317 LYS A CA 1
ATOM 2524 C C . LYS A 1 317 ? 59.508 14.918 -13.425 1.00 48.53 317 LYS A C 1
ATOM 2526 O O . LYS A 1 317 ? 58.899 14.645 -14.453 1.00 48.53 317 LYS A O 1
ATOM 2531 N N . LEU A 1 318 ? 60.277 15.998 -13.299 1.00 48.03 318 LEU A N 1
ATOM 2532 C CA . LEU A 1 318 ? 60.516 16.982 -14.351 1.00 48.03 318 LEU A CA 1
ATOM 2533 C C . LEU A 1 318 ? 61.172 16.307 -15.555 1.00 48.03 318 LEU A C 1
ATOM 2535 O O . LEU A 1 318 ? 60.695 16.485 -16.663 1.00 48.03 318 LEU A O 1
ATOM 2539 N N . THR A 1 319 ? 62.124 15.395 -15.327 1.00 52.25 319 THR A N 1
ATOM 2540 C CA . THR A 1 319 ? 62.748 14.598 -16.398 1.00 52.25 319 THR A CA 1
ATOM 2541 C C . THR A 1 319 ? 61.750 13.691 -17.131 1.00 52.25 319 THR A C 1
ATOM 2543 O O . THR A 1 319 ? 61.895 13.424 -18.322 1.00 52.25 319 THR A O 1
ATOM 2546 N N . ILE A 1 320 ? 60.721 13.184 -16.440 1.00 51.16 320 ILE A N 1
ATOM 2547 C CA . ILE A 1 320 ? 59.647 12.395 -17.066 1.00 51.16 320 ILE A CA 1
ATOM 2548 C C . ILE A 1 320 ? 58.700 13.318 -17.843 1.00 51.16 320 ILE A C 1
ATOM 2550 O O . ILE A 1 320 ? 58.301 12.978 -18.954 1.00 51.16 320 ILE A O 1
ATOM 2554 N N . TYR A 1 321 ? 58.376 14.494 -17.302 1.00 47.44 321 TYR A N 1
ATOM 2555 C CA . TYR A 1 321 ? 57.562 15.498 -17.989 1.00 47.44 321 TYR A CA 1
ATOM 2556 C C . TYR A 1 321 ? 58.245 16.045 -19.243 1.00 47.44 321 TYR A C 1
ATOM 2558 O O . TYR A 1 321 ? 57.595 16.126 -20.277 1.00 47.44 321 TYR A O 1
ATOM 2566 N N . GLU A 1 322 ? 59.542 16.337 -19.192 1.00 56.69 322 GLU A N 1
ATOM 2567 C CA . GLU A 1 322 ? 60.341 16.758 -20.347 1.00 56.69 322 GLU A CA 1
ATOM 2568 C C . GLU A 1 322 ? 60.328 15.681 -21.437 1.00 56.69 322 GLU A C 1
ATOM 2570 O O . GLU A 1 322 ? 60.027 15.982 -22.586 1.00 56.69 322 GLU A O 1
ATOM 2575 N N . LYS A 1 323 ? 60.486 14.398 -21.073 1.00 59.09 323 LYS A N 1
ATOM 2576 C CA . LYS A 1 323 ? 60.357 13.278 -22.025 1.00 59.09 323 LYS A CA 1
ATOM 2577 C C . LYS A 1 323 ? 58.957 13.156 -22.632 1.00 59.09 323 LYS A C 1
ATOM 2579 O O . LYS A 1 323 ? 58.825 12.786 -23.797 1.00 59.09 323 LYS A O 1
ATOM 2584 N N . ILE A 1 324 ? 57.906 13.435 -21.859 1.00 51.91 324 ILE A N 1
ATOM 2585 C CA . ILE A 1 324 ? 56.521 13.424 -22.352 1.00 51.91 324 ILE A CA 1
ATOM 2586 C C . ILE A 1 324 ? 56.282 14.602 -23.300 1.00 51.91 324 ILE A C 1
ATOM 2588 O O . ILE A 1 324 ? 55.671 14.412 -24.349 1.00 51.91 324 ILE A O 1
ATOM 2592 N N . ILE A 1 325 ? 56.776 15.793 -22.959 1.00 53.84 325 ILE A N 1
ATOM 2593 C CA . ILE A 1 325 ? 56.659 17.006 -23.775 1.00 53.84 325 ILE A CA 1
ATOM 2594 C C . ILE A 1 325 ? 57.441 16.849 -25.082 1.00 53.84 325 ILE A C 1
ATOM 2596 O O . ILE A 1 325 ? 56.900 17.149 -26.142 1.00 53.84 325 ILE A O 1
ATOM 2600 N N . ASP A 1 326 ? 58.651 16.294 -25.043 1.00 60.94 326 ASP A N 1
ATOM 2601 C CA . ASP A 1 326 ? 59.438 16.008 -26.246 1.00 60.94 326 ASP A CA 1
ATOM 2602 C C . ASP A 1 326 ? 58.738 14.997 -27.152 1.00 60.94 326 ASP A C 1
ATOM 2604 O O . ASP A 1 326 ? 58.603 15.223 -28.356 1.00 60.94 326 ASP A O 1
ATOM 2608 N N . LYS A 1 327 ? 58.204 13.909 -26.580 1.00 60.31 327 LYS A N 1
ATOM 2609 C CA . LYS A 1 327 ? 57.457 12.907 -27.350 1.00 60.31 327 LYS A CA 1
ATOM 2610 C C . LYS A 1 327 ? 56.157 13.484 -27.919 1.00 60.31 327 LYS A C 1
ATOM 2612 O O . LYS A 1 327 ? 55.794 13.163 -29.050 1.00 60.31 327 LYS A O 1
ATOM 2617 N N . TYR A 1 328 ? 55.485 14.367 -27.178 1.00 58.19 328 TYR A N 1
ATOM 2618 C CA . TYR A 1 328 ? 54.316 15.110 -27.649 1.00 58.19 328 TYR A CA 1
ATOM 2619 C C . TYR A 1 328 ? 54.672 16.046 -28.809 1.00 58.19 328 TYR A C 1
ATOM 2621 O O . TYR A 1 328 ? 54.002 16.013 -29.835 1.00 58.19 328 TYR A O 1
ATOM 2629 N N . ASN A 1 329 ? 55.750 16.823 -28.694 1.00 59.28 329 ASN A N 1
ATOM 2630 C CA . ASN A 1 329 ? 56.207 17.739 -29.740 1.00 59.28 329 ASN A CA 1
ATOM 2631 C C . ASN A 1 329 ? 56.649 16.987 -31.005 1.00 59.28 329 ASN A C 1
ATOM 2633 O O . ASN A 1 329 ? 56.338 17.413 -32.117 1.00 59.28 329 ASN A O 1
ATOM 2637 N N . GLN A 1 330 ? 57.303 15.833 -30.850 1.00 66.50 330 GLN A N 1
ATOM 2638 C CA . GLN A 1 330 ? 57.670 14.959 -31.964 1.00 66.50 330 GLN A CA 1
ATOM 2639 C C . GLN A 1 330 ? 56.427 14.406 -32.679 1.00 66.50 330 GLN A C 1
ATOM 2641 O O . GLN A 1 330 ? 56.328 14.482 -33.906 1.00 66.50 330 GLN A O 1
ATOM 2646 N N . LEU A 1 331 ? 55.445 13.904 -31.922 1.00 55.84 331 LEU A N 1
ATOM 2647 C CA . LEU A 1 331 ? 54.155 13.457 -32.458 1.00 55.84 331 LEU A CA 1
ATOM 2648 C C . LEU A 1 331 ? 53.403 14.597 -33.147 1.00 55.84 331 LEU A C 1
ATOM 2650 O O . LEU A 1 331 ? 52.876 14.408 -34.241 1.00 55.84 331 LEU A O 1
ATOM 2654 N N . PHE A 1 332 ? 53.397 15.785 -32.546 1.00 55.34 332 PHE A N 1
ATOM 2655 C CA . PHE A 1 332 ? 52.763 16.970 -33.105 1.00 55.34 332 PHE A CA 1
ATOM 2656 C C . PHE A 1 332 ? 53.404 17.374 -34.439 1.00 55.34 332 PHE A C 1
ATOM 2658 O O . PHE A 1 332 ? 52.686 17.652 -35.396 1.00 55.34 332 PHE A O 1
ATOM 2665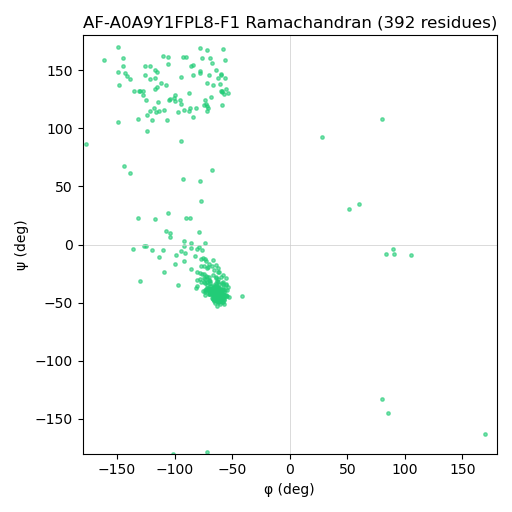 N N . GLY A 1 333 ? 54.735 17.320 -34.552 1.00 63.34 333 GLY A N 1
ATOM 2666 C CA . GLY A 1 333 ? 55.448 17.559 -35.810 1.00 63.34 333 GLY A CA 1
ATOM 2667 C C . GLY A 1 333 ? 55.085 16.556 -36.912 1.00 63.34 333 GLY A C 1
ATOM 2668 O O . GLY A 1 333 ? 54.831 16.950 -38.053 1.00 63.34 333 GLY A O 1
ATOM 2669 N N . ILE A 1 334 ? 54.985 15.266 -36.570 1.00 64.38 334 ILE A N 1
ATOM 2670 C CA . ILE A 1 334 ? 54.582 14.205 -37.511 1.00 64.38 334 ILE A CA 1
ATOM 2671 C C . ILE A 1 334 ? 53.132 14.403 -37.969 1.00 64.38 334 ILE A C 1
ATOM 2673 O O . ILE A 1 334 ? 52.840 14.312 -39.163 1.00 64.38 334 ILE A O 1
ATOM 2677 N N . ILE A 1 335 ? 52.226 14.690 -37.031 1.00 54.00 335 ILE A N 1
ATOM 2678 C CA . ILE A 1 335 ? 50.807 14.936 -37.314 1.00 54.00 335 ILE A CA 1
ATOM 2679 C C . ILE A 1 335 ? 50.659 16.163 -38.210 1.00 54.00 335 ILE A C 1
ATOM 2681 O O . ILE A 1 335 ? 49.985 16.083 -39.234 1.00 54.00 335 ILE A O 1
ATOM 2685 N N . LYS A 1 336 ? 51.336 17.264 -37.873 1.00 59.97 336 LYS A N 1
ATOM 2686 C CA . LYS A 1 336 ? 51.317 18.500 -38.656 1.00 59.97 336 LYS A CA 1
ATOM 2687 C C . LYS A 1 336 ? 51.781 18.258 -40.092 1.00 59.97 336 LYS A C 1
ATOM 2689 O O . LYS A 1 336 ? 51.062 18.596 -41.020 1.00 59.97 336 LYS A O 1
ATOM 2694 N N . THR A 1 337 ? 52.901 17.559 -40.273 1.00 65.44 337 THR A N 1
ATOM 2695 C CA . THR A 1 337 ? 53.437 17.235 -41.608 1.00 65.44 337 THR A CA 1
ATOM 2696 C C . THR A 1 337 ? 52.458 16.389 -42.432 1.00 65.44 337 THR A C 1
ATOM 2698 O O . THR A 1 337 ? 52.246 16.651 -43.615 1.00 65.44 337 THR A O 1
ATOM 2701 N N . LYS A 1 338 ? 51.812 15.388 -41.815 1.00 59.81 338 LYS A N 1
ATOM 2702 C CA . LYS A 1 338 ? 50.809 14.549 -42.493 1.00 59.81 338 LYS A CA 1
ATOM 2703 C C . LYS A 1 338 ? 49.538 15.322 -42.848 1.00 59.81 338 LYS A C 1
ATOM 2705 O O . LYS A 1 338 ? 48.972 15.089 -43.914 1.00 59.81 338 LYS A O 1
ATOM 2710 N N . ILE A 1 339 ? 49.087 16.221 -41.973 1.00 54.88 339 ILE A N 1
ATOM 2711 C CA . ILE A 1 339 ? 47.933 17.089 -42.231 1.00 54.88 339 ILE A CA 1
ATOM 2712 C C . ILE A 1 339 ? 48.252 18.053 -43.375 1.00 54.88 339 ILE A C 1
ATOM 2714 O O . ILE A 1 339 ? 47.472 18.128 -44.319 1.00 54.88 339 ILE A O 1
ATOM 2718 N N . ASP A 1 340 ? 49.411 18.712 -43.344 1.00 59.22 340 ASP A N 1
ATOM 2719 C CA . ASP A 1 340 ? 49.835 19.653 -44.384 1.00 59.22 340 ASP A CA 1
ATOM 2720 C C . ASP A 1 340 ? 49.941 18.960 -45.752 1.00 59.22 340 ASP A C 1
ATOM 2722 O O . ASP A 1 340 ? 49.411 19.468 -46.741 1.00 59.22 340 ASP A O 1
ATOM 2726 N N . SER A 1 341 ? 50.516 17.750 -45.803 1.00 65.81 341 SER A N 1
ATOM 2727 C CA . SER A 1 341 ? 50.560 16.927 -47.022 1.00 65.81 341 SER A CA 1
ATOM 2728 C C . SER A 1 341 ? 49.161 16.638 -47.570 1.00 65.81 341 SER A C 1
ATOM 2730 O O . SER A 1 341 ? 48.909 16.799 -48.762 1.00 65.81 341 SER A O 1
ATOM 2732 N N . LYS A 1 342 ? 48.225 16.246 -46.700 1.00 60.97 342 LYS A N 1
ATOM 2733 C CA . LYS A 1 342 ? 46.869 15.858 -47.106 1.00 60.97 342 LYS A CA 1
ATOM 2734 C C . LYS A 1 342 ? 46.006 17.058 -47.494 1.00 60.97 342 LYS A C 1
ATOM 2736 O O . LYS A 1 342 ? 45.163 16.950 -48.380 1.00 60.97 342 LYS A O 1
ATOM 2741 N N . ILE A 1 343 ? 46.230 18.213 -46.865 1.00 56.28 343 ILE A N 1
ATOM 2742 C CA . ILE A 1 343 ? 45.645 19.492 -47.283 1.00 56.28 343 ILE A CA 1
ATOM 2743 C C . ILE A 1 343 ? 46.169 19.877 -48.670 1.00 56.28 343 ILE A C 1
ATOM 2745 O O . ILE A 1 343 ? 45.381 20.345 -49.490 1.00 56.28 343 ILE A O 1
ATOM 2749 N N . CYS A 1 344 ? 47.458 19.662 -48.951 1.00 61.56 344 CYS A N 1
ATOM 2750 C CA . CYS A 1 344 ? 48.034 19.905 -50.274 1.00 61.56 344 CYS A CA 1
ATOM 2751 C C . CYS A 1 344 ? 47.364 19.029 -51.347 1.00 61.56 344 CYS A C 1
ATOM 2753 O O . CYS A 1 344 ? 46.828 19.565 -52.314 1.00 61.56 344 CYS A O 1
ATOM 2755 N N . GLU A 1 345 ? 47.267 17.714 -51.114 1.00 65.75 345 GLU A N 1
ATOM 2756 C CA . GLU A 1 345 ? 46.575 16.773 -52.014 1.00 65.75 345 GLU A CA 1
ATOM 2757 C C . GLU A 1 345 ? 45.110 17.171 -52.264 1.00 65.75 345 GLU A C 1
ATOM 2759 O O . GLU A 1 345 ? 44.624 17.157 -53.395 1.00 65.75 345 GLU A O 1
ATOM 2764 N N . GLN A 1 346 ? 44.382 17.558 -51.210 1.00 57.59 346 GLN A N 1
ATOM 2765 C CA . GLN A 1 346 ? 42.981 17.968 -51.331 1.00 57.59 346 GLN A CA 1
ATOM 2766 C C . GLN A 1 346 ? 42.824 19.299 -52.072 1.00 57.59 346 GLN A C 1
ATOM 2768 O O . GLN A 1 346 ? 41.874 19.452 -52.838 1.00 57.59 346 GLN A O 1
ATOM 2773 N N . LYS A 1 347 ? 43.749 20.251 -51.888 1.00 56.50 347 LYS A N 1
ATOM 2774 C CA . LYS A 1 347 ? 43.771 21.506 -52.653 1.00 56.50 347 LYS A CA 1
ATOM 2775 C C . LYS A 1 347 ? 44.006 21.246 -54.137 1.00 56.50 347 LYS A C 1
ATOM 2777 O O . LYS A 1 347 ? 43.292 21.817 -54.955 1.00 56.50 347 LYS A O 1
ATOM 2782 N N . GLU A 1 348 ? 44.937 20.362 -54.488 1.00 64.31 348 GLU A N 1
ATOM 2783 C CA . GLU A 1 348 ? 45.172 19.965 -55.881 1.00 64.31 348 GLU A CA 1
ATOM 2784 C C . GLU A 1 348 ? 43.936 19.296 -56.499 1.00 64.31 348 GLU A C 1
ATOM 2786 O O . GLU A 1 348 ? 43.548 19.620 -57.625 1.00 64.31 348 GLU A O 1
ATOM 2791 N N . LEU A 1 349 ? 43.252 18.435 -55.739 1.00 63.94 349 LEU A N 1
ATOM 2792 C CA . LEU A 1 349 ? 42.010 17.796 -56.174 1.00 63.94 349 LEU A CA 1
ATOM 2793 C C . LEU A 1 349 ? 40.880 18.817 -56.399 1.00 63.94 349 LEU A C 1
ATOM 2795 O O . LEU A 1 349 ? 40.142 18.726 -57.380 1.00 63.94 349 LEU A O 1
ATOM 2799 N N . LEU A 1 350 ? 40.746 19.801 -55.505 1.00 53.38 350 LEU A N 1
ATOM 2800 C CA . LEU A 1 350 ? 39.759 20.879 -55.611 1.00 53.38 350 LEU A CA 1
ATOM 2801 C C . LEU A 1 350 ? 40.021 21.770 -56.827 1.00 53.38 350 LEU A C 1
ATOM 2803 O O . LEU A 1 350 ? 39.091 22.032 -57.585 1.00 53.38 350 LEU A O 1
ATOM 2807 N N . ILE A 1 351 ? 41.279 22.158 -57.053 1.00 64.75 351 ILE A N 1
ATOM 2808 C CA . ILE A 1 351 ? 41.693 22.938 -58.228 1.00 64.75 351 ILE A CA 1
ATOM 2809 C C . ILE A 1 351 ? 41.391 22.160 -59.517 1.00 64.75 351 ILE A C 1
ATOM 2811 O O . ILE A 1 351 ? 40.830 22.718 -60.460 1.00 64.75 351 ILE A O 1
ATOM 2815 N N . SER A 1 352 ? 41.689 20.857 -59.545 1.00 68.44 352 SER A N 1
ATOM 2816 C CA . SER A 1 352 ? 41.401 19.985 -60.692 1.00 68.44 352 SER A CA 1
ATOM 2817 C C . SER A 1 352 ? 39.895 19.873 -60.973 1.00 68.44 352 SER A C 1
ATOM 2819 O O . SER A 1 352 ? 39.450 20.013 -62.115 1.00 68.44 352 SER A O 1
ATOM 2821 N N . ASN A 1 353 ? 39.082 19.717 -59.924 1.00 64.88 353 ASN A N 1
ATOM 2822 C CA . ASN A 1 353 ? 37.624 19.646 -60.035 1.00 64.88 353 ASN A CA 1
ATOM 2823 C C . ASN A 1 353 ? 36.992 20.980 -60.453 1.00 64.88 353 ASN A C 1
ATOM 2825 O O . ASN A 1 353 ? 36.041 20.998 -61.239 1.00 64.88 353 ASN A O 1
ATOM 2829 N N . GLU A 1 354 ? 37.504 22.104 -59.955 1.00 70.69 354 GLU A N 1
ATOM 2830 C CA . GLU A 1 354 ? 37.034 23.431 -60.344 1.00 70.69 354 GLU A CA 1
ATOM 2831 C C . GLU A 1 354 ? 37.363 23.716 -61.814 1.00 70.69 354 GLU A C 1
ATOM 2833 O O . GLU A 1 354 ? 36.493 24.151 -62.572 1.00 70.69 354 GLU A O 1
ATOM 2838 N N . PHE A 1 355 ? 38.570 23.354 -62.258 1.00 68.44 355 PHE A N 1
ATOM 2839 C CA . PHE A 1 355 ? 38.971 23.441 -63.660 1.00 68.44 355 PHE A CA 1
ATOM 2840 C C . PHE A 1 355 ? 38.096 22.556 -64.568 1.00 68.44 355 PHE A C 1
ATOM 2842 O O . PHE A 1 355 ? 37.591 23.021 -65.595 1.00 68.44 355 PHE A O 1
ATOM 2849 N N . ALA A 1 356 ? 37.820 21.312 -64.161 1.00 66.88 356 ALA A N 1
ATOM 2850 C CA . ALA A 1 356 ? 36.913 20.413 -64.877 1.00 66.88 356 ALA A CA 1
ATOM 2851 C C . ALA A 1 356 ? 35.482 20.980 -64.971 1.00 66.88 356 ALA A C 1
ATOM 2853 O O . ALA A 1 356 ? 34.847 20.925 -66.030 1.00 66.88 356 ALA A O 1
ATOM 2854 N N . ASN A 1 357 ? 34.986 21.596 -63.895 1.00 67.94 357 ASN A N 1
ATOM 2855 C CA . ASN A 1 357 ? 33.682 22.255 -63.882 1.00 67.94 357 ASN A CA 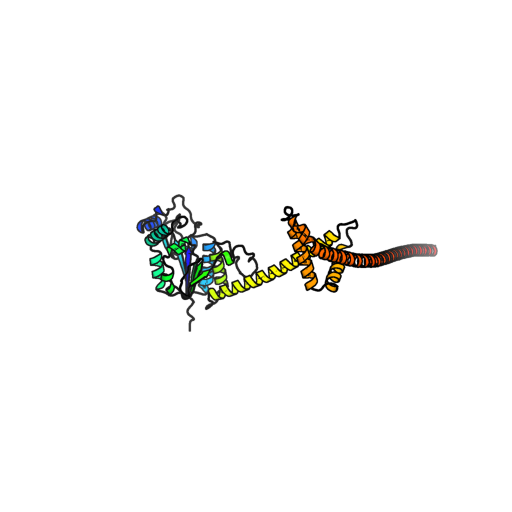1
ATOM 2856 C C . ASN A 1 357 ? 33.632 23.477 -64.807 1.00 67.94 357 ASN A C 1
ATOM 2858 O O . ASN A 1 357 ? 32.656 23.638 -65.545 1.00 67.94 357 ASN A O 1
ATOM 2862 N N . GLN A 1 358 ? 34.677 24.309 -64.835 1.00 72.81 358 GLN A N 1
ATOM 2863 C CA . GLN A 1 358 ? 34.760 25.444 -65.760 1.00 72.81 358 GLN A CA 1
ATOM 2864 C C . GLN A 1 358 ? 34.748 24.986 -67.228 1.00 72.81 358 GLN A C 1
ATOM 2866 O O . GLN A 1 358 ? 34.040 25.578 -68.051 1.00 72.81 358 GLN A O 1
ATOM 2871 N N . ILE A 1 359 ? 35.452 23.895 -67.557 1.00 73.88 359 ILE A N 1
ATOM 2872 C CA . ILE A 1 359 ? 35.413 23.283 -68.895 1.00 73.88 359 ILE A CA 1
ATOM 2873 C C . ILE A 1 359 ? 33.994 22.815 -69.235 1.00 73.88 359 ILE A C 1
ATOM 2875 O O . ILE A 1 359 ? 33.491 23.143 -70.313 1.00 73.88 359 ILE A O 1
ATOM 2879 N N . ARG A 1 360 ? 33.318 22.111 -68.318 1.00 74.19 360 ARG A N 1
ATOM 2880 C CA . ARG A 1 360 ? 31.947 21.618 -68.530 1.00 74.19 360 ARG A CA 1
ATOM 2881 C C . ARG A 1 360 ? 30.964 22.760 -68.796 1.00 74.19 360 ARG A C 1
ATOM 2883 O O . ARG A 1 360 ? 30.205 22.709 -69.762 1.00 74.19 360 ARG A O 1
ATOM 2890 N N . VAL A 1 361 ? 31.026 23.831 -68.002 1.00 74.75 361 VAL A N 1
ATOM 2891 C CA . VAL A 1 361 ? 30.186 25.028 -68.189 1.00 74.75 361 VAL A CA 1
ATOM 2892 C C . VAL A 1 361 ? 30.463 25.695 -69.540 1.00 74.75 361 VAL A C 1
ATOM 2894 O O . VAL A 1 361 ? 29.532 26.118 -70.229 1.00 74.75 361 VAL A O 1
ATOM 2897 N N . LYS A 1 362 ? 31.732 25.774 -69.963 1.00 79.44 362 LYS A N 1
ATOM 2898 C CA . LYS A 1 362 ? 32.105 26.327 -71.274 1.00 79.44 362 LYS A CA 1
ATOM 2899 C C . LYS A 1 362 ? 31.561 25.474 -72.426 1.00 79.44 362 LYS A C 1
ATOM 2901 O O . LYS A 1 362 ? 31.024 26.030 -73.384 1.00 79.44 362 LYS A O 1
ATOM 2906 N N . GLN A 1 363 ? 31.630 24.147 -72.314 1.00 80.44 363 GLN A N 1
ATOM 2907 C CA . GLN A 1 363 ? 31.074 23.213 -73.299 1.00 80.44 363 GLN A CA 1
ATOM 2908 C C . GLN A 1 363 ? 29.545 23.325 -73.409 1.00 80.44 363 GLN A C 1
ATOM 2910 O O . GLN A 1 363 ? 29.013 23.362 -74.521 1.00 80.44 363 GLN A O 1
ATOM 2915 N N . GLU A 1 364 ? 28.829 23.453 -72.289 1.00 78.12 364 GLU A N 1
ATOM 2916 C CA . GLU A 1 364 ? 27.375 23.655 -72.314 1.00 78.12 364 GLU A CA 1
ATOM 2917 C C . GLU A 1 364 ? 26.981 24.990 -72.949 1.00 78.12 364 GLU A C 1
ATOM 2919 O O . GLU A 1 364 ? 26.094 25.025 -73.805 1.00 78.12 364 GLU A O 1
ATOM 2924 N N . LYS A 1 365 ? 27.686 26.081 -72.621 1.00 79.06 365 LYS A N 1
ATOM 2925 C CA . LYS A 1 365 ? 27.475 27.382 -73.276 1.00 79.06 365 LYS A CA 1
ATOM 2926 C C . LYS A 1 365 ? 27.681 27.286 -74.790 1.00 79.06 365 LYS A C 1
ATOM 2928 O O . LYS A 1 365 ? 26.863 27.803 -75.548 1.00 79.06 365 LYS A O 1
ATOM 2933 N N . MET A 1 366 ? 28.716 26.576 -75.246 1.00 78.62 366 MET A N 1
ATOM 2934 C CA . MET A 1 366 ? 28.939 26.331 -76.677 1.00 78.62 366 MET A CA 1
ATOM 2935 C C . MET A 1 366 ? 27.800 25.526 -77.318 1.00 78.62 366 MET A C 1
ATOM 2937 O O . MET A 1 366 ? 27.378 25.847 -78.432 1.00 78.62 366 MET A O 1
ATOM 2941 N N . LYS A 1 367 ? 27.262 24.517 -76.621 1.00 82.25 367 LYS A N 1
ATOM 2942 C CA . LYS A 1 367 ? 26.122 23.715 -77.091 1.00 82.25 367 LYS A CA 1
ATOM 2943 C C . LYS A 1 367 ? 24.858 24.567 -77.249 1.00 82.25 367 LYS A C 1
ATOM 2945 O O . LYS A 1 367 ? 24.202 24.489 -78.285 1.00 82.25 367 LYS A O 1
ATOM 2950 N N . ILE A 1 368 ? 24.564 25.432 -76.275 1.00 82.00 368 ILE A N 1
ATOM 2951 C CA . ILE A 1 368 ? 23.430 26.371 -76.325 1.00 82.00 368 ILE A CA 1
ATOM 2952 C C . ILE A 1 368 ? 23.576 27.334 -77.511 1.00 82.00 368 ILE A C 1
ATOM 2954 O O . ILE A 1 368 ? 22.630 27.515 -78.278 1.00 82.00 368 ILE A O 1
ATOM 2958 N N . THR A 1 369 ? 24.764 27.909 -77.715 1.00 82.69 369 THR A N 1
ATOM 2959 C CA . THR A 1 369 ? 25.030 28.809 -78.849 1.00 82.69 369 THR A CA 1
ATOM 2960 C C . THR A 1 369 ? 24.870 28.096 -80.193 1.00 82.69 369 THR A C 1
ATOM 2962 O O . THR A 1 369 ? 24.258 28.644 -81.109 1.00 82.69 369 THR A O 1
ATOM 2965 N N . LYS A 1 370 ? 25.351 26.850 -80.313 1.00 82.44 370 LYS A N 1
ATOM 2966 C CA . LYS A 1 370 ? 25.186 26.034 -81.527 1.00 82.44 370 LYS A CA 1
ATOM 2967 C C . LYS A 1 370 ? 23.710 25.750 -81.824 1.00 82.44 370 LYS A C 1
ATOM 2969 O O . LYS A 1 370 ? 23.299 25.848 -82.978 1.00 82.44 370 LYS A O 1
ATOM 2974 N N . ASN A 1 371 ? 22.911 25.461 -80.798 1.00 83.38 371 ASN A N 1
ATOM 2975 C CA . ASN A 1 371 ? 21.472 25.247 -80.948 1.00 83.38 371 ASN A CA 1
ATOM 2976 C C . ASN A 1 371 ? 20.755 26.521 -81.422 1.00 83.38 371 ASN A C 1
ATOM 2978 O O . ASN A 1 371 ? 20.042 26.465 -82.421 1.00 83.38 371 ASN A O 1
ATOM 2982 N N . LYS A 1 372 ? 21.032 27.683 -80.812 1.00 81.12 372 LYS A N 1
ATOM 2983 C CA . LYS A 1 372 ? 20.480 28.980 -81.258 1.00 81.12 372 LYS A CA 1
ATOM 2984 C C . LYS A 1 372 ? 20.868 29.330 -82.697 1.00 81.12 372 LYS A C 1
ATOM 2986 O O . LYS A 1 372 ? 20.055 29.856 -83.458 1.00 81.12 372 LYS A O 1
ATOM 2991 N N . LEU A 1 373 ? 22.105 29.026 -83.096 1.00 81.06 373 LEU A N 1
ATOM 2992 C CA . LEU A 1 373 ? 22.554 29.226 -84.474 1.00 81.06 373 LEU A CA 1
ATOM 2993 C C . LEU A 1 373 ? 21.783 28.322 -85.449 1.00 81.06 373 LEU A C 1
ATOM 2995 O O . LEU A 1 373 ? 21.397 28.773 -86.526 1.00 81.06 373 LEU A O 1
ATOM 2999 N N . ASN A 1 374 ? 21.526 27.068 -85.070 1.00 83.12 374 ASN A N 1
ATOM 3000 C CA . ASN A 1 374 ? 20.747 26.133 -85.882 1.00 83.12 374 ASN A CA 1
ATOM 3001 C C . ASN A 1 374 ? 19.277 26.560 -86.005 1.00 83.12 374 ASN A C 1
ATOM 3003 O O . ASN A 1 374 ? 18.736 26.527 -87.109 1.00 83.12 374 ASN A O 1
ATOM 3007 N N . GLU A 1 375 ? 18.655 27.024 -84.920 1.00 83.94 375 GLU A N 1
ATOM 3008 C CA . GLU A 1 375 ? 17.301 27.596 -84.947 1.00 83.94 375 GLU A CA 1
ATOM 3009 C C . GLU A 1 375 ? 17.228 28.811 -85.879 1.00 83.94 375 GLU A C 1
ATOM 3011 O O . GLU A 1 375 ? 16.351 28.893 -86.738 1.00 83.94 375 GLU A O 1
ATOM 3016 N N . THR A 1 376 ? 18.207 29.715 -85.786 1.00 84.88 376 THR A N 1
ATOM 3017 C CA . THR A 1 376 ? 18.286 30.904 -86.648 1.00 84.88 376 THR A CA 1
ATOM 3018 C C . THR A 1 376 ? 18.442 30.517 -88.121 1.00 84.88 376 THR A C 1
ATOM 3020 O O . THR A 1 376 ? 17.730 31.042 -88.980 1.00 84.88 376 THR A O 1
ATOM 3023 N N . LYS A 1 377 ? 19.315 29.546 -88.430 1.00 83.25 377 LYS A N 1
ATOM 3024 C CA . LYS A 1 377 ? 19.453 28.984 -89.784 1.00 83.25 377 LYS A CA 1
ATOM 3025 C C . LYS A 1 377 ? 18.133 28.406 -90.289 1.00 83.25 377 LYS A C 1
ATOM 3027 O O . LYS A 1 377 ? 17.761 28.662 -91.431 1.00 83.25 377 LYS A O 1
ATOM 3032 N N . PHE A 1 378 ? 17.406 27.673 -89.447 1.00 82.31 378 PHE A N 1
ATOM 3033 C CA . PHE A 1 378 ? 16.121 27.082 -89.813 1.00 82.31 378 PHE A CA 1
ATOM 3034 C C . PHE A 1 378 ? 15.069 28.151 -90.150 1.00 82.31 378 PHE A C 1
ATOM 3036 O O . PHE A 1 378 ? 14.367 28.034 -91.157 1.00 82.31 378 PHE A O 1
ATOM 3043 N N . VAL A 1 379 ? 15.004 29.236 -89.370 1.00 85.31 379 VAL A N 1
ATOM 3044 C CA . VAL A 1 379 ? 14.117 30.382 -89.640 1.00 85.31 379 VAL A CA 1
ATOM 3045 C C . VAL A 1 379 ? 14.463 31.057 -90.971 1.00 85.31 379 VAL A C 1
ATOM 3047 O O . VAL A 1 379 ? 13.564 31.328 -91.771 1.00 85.31 379 VAL A O 1
ATOM 3050 N N . ILE A 1 380 ? 15.753 31.283 -91.246 1.00 84.56 380 ILE A N 1
ATOM 3051 C CA . ILE A 1 380 ? 16.218 31.882 -92.507 1.00 84.56 380 ILE A CA 1
ATOM 3052 C C . ILE A 1 380 ? 15.852 30.988 -93.697 1.00 84.56 380 ILE A C 1
ATOM 3054 O O . ILE A 1 380 ? 15.248 31.472 -94.654 1.00 84.56 380 ILE A O 1
ATOM 3058 N N . ILE A 1 381 ? 16.138 29.684 -93.622 1.00 85.81 381 ILE A N 1
ATOM 3059 C CA . ILE A 1 381 ? 15.794 28.716 -94.677 1.00 85.81 381 ILE A CA 1
ATOM 3060 C C . ILE A 1 381 ? 14.285 28.726 -94.938 1.00 85.81 381 ILE A C 1
ATOM 3062 O O . ILE A 1 381 ? 13.858 28.815 -96.089 1.00 85.81 381 ILE A O 1
ATOM 3066 N N . LYS A 1 382 ? 13.459 28.714 -93.884 1.00 86.31 382 LYS A N 1
ATOM 3067 C CA . LYS A 1 382 ? 11.996 28.767 -94.015 1.00 86.31 382 LYS A CA 1
ATOM 3068 C C . LYS A 1 382 ? 11.537 30.033 -94.746 1.00 86.31 382 LYS A C 1
ATOM 3070 O O . LYS A 1 382 ? 10.655 29.955 -95.603 1.00 86.31 382 LYS A O 1
ATOM 3075 N N . LYS A 1 383 ? 12.164 31.179 -94.464 1.00 86.94 383 LYS A N 1
ATOM 3076 C CA . LYS A 1 383 ? 11.865 32.461 -95.119 1.00 86.94 383 LYS A CA 1
ATOM 3077 C C . LYS A 1 383 ? 12.303 32.473 -96.588 1.00 86.94 383 LYS A C 1
ATOM 3079 O O . LYS A 1 383 ? 11.527 32.900 -97.440 1.00 86.94 383 LYS A O 1
ATOM 3084 N N . ILE A 1 384 ? 13.477 31.924 -96.908 1.00 85.38 384 ILE A N 1
ATOM 3085 C CA . ILE A 1 384 ? 13.959 31.757 -98.292 1.00 85.38 384 ILE A CA 1
ATOM 3086 C C . ILE A 1 384 ? 13.008 30.862 -99.101 1.00 85.38 384 ILE A C 1
ATOM 3088 O O . ILE A 1 384 ? 12.633 31.209 -100.222 1.00 85.38 384 ILE A O 1
ATOM 3092 N N . VAL A 1 385 ? 12.558 29.740 -98.529 1.00 84.62 385 VAL A N 1
ATOM 3093 C CA . VAL A 1 385 ? 11.596 28.831 -99.177 1.00 84.62 385 VAL A CA 1
ATOM 3094 C C . VAL A 1 385 ? 10.253 29.527 -99.415 1.00 84.62 385 VAL A C 1
ATOM 3096 O O . VAL A 1 385 ? 9.670 29.386 -100.490 1.00 84.62 385 VAL A O 1
ATOM 3099 N N . GLN A 1 386 ? 9.760 30.308 -98.448 1.00 86.44 386 GLN A N 1
ATOM 3100 C CA . GLN A 1 386 ? 8.530 31.093 -98.605 1.00 86.44 386 GLN A CA 1
ATOM 3101 C C . GLN A 1 386 ? 8.642 32.139 -99.723 1.00 86.44 386 GLN A C 1
ATOM 3103 O O . GLN A 1 386 ? 7.723 32.254 -100.533 1.00 86.44 386 GLN A O 1
ATOM 3108 N N . LEU A 1 387 ? 9.760 32.867 -99.795 1.00 85.50 387 LEU A N 1
ATOM 3109 C CA . LEU A 1 387 ? 10.013 33.853 -100.850 1.00 85.50 387 LEU A CA 1
ATOM 3110 C C . LEU A 1 387 ? 10.131 33.189 -102.229 1.00 85.50 387 LEU A C 1
ATOM 3112 O O . LEU A 1 387 ? 9.494 33.632 -103.179 1.00 85.50 387 LEU A O 1
ATOM 3116 N N . SER A 1 388 ? 10.845 32.066 -102.322 1.00 79.88 388 SER A N 1
ATOM 3117 C CA . SER A 1 388 ? 10.979 31.300 -103.570 1.00 79.88 388 SER A CA 1
ATOM 3118 C C . SER A 1 388 ? 9.631 30.776 -104.077 1.00 79.88 388 SER A C 1
ATOM 3120 O O . SER A 1 388 ? 9.370 30.779 -105.277 1.00 79.88 388 SER A O 1
ATOM 3122 N N . ARG A 1 389 ? 8.737 30.353 -103.169 1.00 84.69 389 ARG A N 1
ATOM 3123 C CA . ARG A 1 389 ? 7.366 29.942 -103.519 1.00 84.69 389 ARG A CA 1
ATOM 3124 C C . ARG A 1 389 ? 6.503 31.105 -104.000 1.00 84.69 389 ARG A C 1
ATOM 3126 O O . ARG A 1 389 ? 5.675 30.889 -104.878 1.00 84.69 389 ARG A O 1
ATOM 3133 N N . LYS A 1 390 ? 6.674 32.308 -103.439 1.00 82.38 390 LYS A N 1
ATOM 3134 C CA . LYS A 1 390 ? 5.985 33.514 -103.926 1.00 82.38 390 LYS A CA 1
ATOM 3135 C C . LYS A 1 390 ? 6.442 33.880 -105.340 1.00 82.38 390 LYS A C 1
ATOM 3137 O O . LYS A 1 390 ? 5.593 34.110 -106.186 1.00 82.38 390 LYS A O 1
ATOM 3142 N N . ASN A 1 391 ? 7.746 33.824 -105.611 1.00 77.19 391 ASN A N 1
ATOM 3143 C CA . ASN A 1 391 ? 8.296 34.166 -106.926 1.00 77.19 391 ASN A CA 1
ATOM 3144 C C . ASN A 1 391 ? 7.977 33.155 -108.038 1.00 77.19 391 ASN A C 1
ATOM 3146 O O . ASN A 1 391 ? 8.082 33.522 -109.192 1.00 77.19 391 ASN A O 1
ATOM 3150 N N . ARG A 1 392 ? 7.596 31.905 -107.730 1.00 72.75 392 ARG A N 1
ATOM 3151 C CA . ARG A 1 392 ? 7.109 30.942 -108.745 1.00 72.75 392 ARG A CA 1
ATOM 3152 C C . ARG A 1 392 ? 5.628 31.111 -109.108 1.00 72.75 392 ARG A C 1
ATOM 3154 O O . ARG A 1 392 ? 5.145 30.404 -109.983 1.00 72.75 392 ARG A O 1
ATOM 3161 N N . LYS A 1 393 ? 4.885 31.931 -108.358 1.00 64.56 393 LYS A N 1
ATOM 3162 C CA . LYS A 1 393 ? 3.464 32.230 -108.611 1.00 64.56 393 LYS A CA 1
ATOM 3163 C C . LYS A 1 393 ? 3.257 33.561 -109.343 1.00 64.56 393 LYS A C 1
ATOM 3165 O O . LYS A 1 393 ? 2.124 33.858 -109.706 1.00 64.56 393 LYS A O 1
ATOM 3170 N N . LEU A 1 394 ? 4.328 34.338 -109.487 1.00 47.16 394 LEU A N 1
ATOM 3171 C CA . LEU A 1 394 ? 4.466 35.454 -110.417 1.00 47.16 394 LEU A CA 1
ATOM 3172 C C . LEU A 1 394 ? 5.116 34.905 -111.686 1.00 47.16 394 LEU A C 1
ATOM 3174 O O . LEU A 1 394 ? 4.744 35.395 -112.769 1.00 47.16 394 LEU A O 1
#

Radius of gyration: 40.25 Å; Cα contacts (8 Å, |Δi|>4): 410; chains: 1; bounding box: 90×66×132 Å

Foldseek 3Di:
DPDAFAEEEEEAEADPDFPDDDPPAAELVQQLAPVSQVVNCVVQVVQWDFSLRGGDPLLSVLQSLLCVLCVVRHHYWYWYAYLRAAIHGRRDIHHDHDYDLPPPDLVRLCVSLVSNCNLVVLLVLLVDEGQEYQYLDDPSVVSSNPDPQSNPSNYCAYEDEDDDPDHDPNYDYDHLVLQAPPVPVPVLFPDDQDHSSNNSSSLSSSCSNVDDGPDDSVNVVVVSSVVVVVVVVVVVVVVVVVVVVVVLLVVVVVVVPDDDDDDDPRPVVSVVVVVCCVVPDDPVRVVVVVVVVVVVVVVVPDDPDDPPVCVVVVPVVVVVVVVVVVVVVVVVVVVVVVVVVVVVVVVVVVVVVVVVVVVVVVVVVVVVVVVVVVVVVVVVVVVVVVVVVVVVVD

pLDDT: mean 79.11, std 18.83, range [36.56, 98.62]

Organism: NCBI:txid2876572

Mean predicted aligned error: 16.72 Å